Protein AF-A0A6I2SNN9-F1 (afdb_monomer)

Mean predicted aligned error: 12.68 Å

Structure (mmCIF, N/CA/C/O backbone):
data_AF-A0A6I2SNN9-F1
#
_entry.id   AF-A0A6I2SNN9-F1
#
loop_
_atom_site.group_PDB
_atom_site.id
_atom_site.type_symbol
_atom_site.label_atom_id
_atom_site.label_alt_id
_atom_site.label_comp_id
_atom_site.label_asym_id
_atom_site.label_entity_id
_atom_site.label_seq_id
_atom_site.pdbx_PDB_ins_code
_atom_site.Cartn_x
_atom_site.Cartn_y
_atom_site.Cartn_z
_atom_site.occupancy
_atom_site.B_iso_or_equiv
_atom_site.auth_seq_id
_atom_site.auth_comp_id
_atom_site.auth_asym_id
_atom_site.auth_atom_id
_atom_site.pdbx_PDB_model_num
ATOM 1 N N . MET A 1 1 ? 4.210 64.350 8.439 1.00 34.69 1 MET A N 1
ATOM 2 C CA . MET A 1 1 ? 5.584 64.178 8.971 1.00 34.69 1 MET A CA 1
ATOM 3 C C . MET A 1 1 ? 5.629 62.769 9.545 1.00 34.69 1 MET A C 1
ATOM 5 O O . MET A 1 1 ? 4.752 62.469 10.327 1.00 34.69 1 MET A O 1
ATOM 9 N N . SER A 1 2 ? 6.461 61.808 9.173 1.00 32.34 2 SER A N 1
ATOM 10 C CA . SER A 1 2 ? 7.704 61.742 8.415 1.00 32.34 2 SER A CA 1
ATOM 11 C C . SER A 1 2 ? 7.777 60.301 7.873 1.00 32.34 2 SER A C 1
ATOM 13 O O . SER A 1 2 ? 7.550 59.357 8.626 1.00 32.34 2 SER A O 1
ATOM 15 N N . ARG A 1 3 ? 8.014 60.140 6.565 1.00 34.75 3 ARG A N 1
ATOM 16 C CA . ARG A 1 3 ? 8.351 58.860 5.923 1.00 34.75 3 ARG A CA 1
ATOM 17 C C . ARG A 1 3 ? 9.856 58.653 6.084 1.00 34.75 3 ARG A C 1
ATOM 19 O O . ARG A 1 3 ? 10.611 59.549 5.721 1.00 34.75 3 ARG A O 1
ATOM 26 N N . GLY A 1 4 ? 10.292 57.478 6.529 1.00 31.56 4 GLY A N 1
ATOM 27 C CA . GLY A 1 4 ? 11.712 57.137 6.532 1.00 31.56 4 GLY A CA 1
ATOM 28 C C . GLY A 1 4 ? 11.974 55.665 6.828 1.00 31.56 4 GLY A C 1
ATOM 29 O O . GLY A 1 4 ? 11.706 55.209 7.930 1.00 31.56 4 GLY A O 1
ATOM 30 N N . GLY A 1 5 ? 12.545 54.966 5.843 1.00 32.97 5 GLY A N 1
ATOM 31 C CA . GLY A 1 5 ? 13.439 53.832 6.082 1.00 32.97 5 GLY A CA 1
ATOM 32 C C . GLY A 1 5 ? 12.833 52.431 6.026 1.00 32.97 5 GLY A C 1
ATOM 33 O O . GLY A 1 5 ? 12.618 51.824 7.062 1.00 32.97 5 GLY A O 1
ATOM 34 N N . SER A 1 6 ? 12.656 51.889 4.816 1.00 31.89 6 SER A N 1
ATOM 35 C CA . SER A 1 6 ? 13.122 50.532 4.460 1.00 31.89 6 SER A CA 1
ATOM 36 C C . SER A 1 6 ? 12.847 50.268 2.970 1.00 31.89 6 SER A C 1
ATOM 38 O O . SER A 1 6 ? 11.906 49.583 2.584 1.00 31.89 6 SER A O 1
ATOM 40 N N . MET A 1 7 ? 13.653 50.890 2.105 1.00 31.55 7 MET A N 1
ATOM 41 C CA . MET A 1 7 ? 13.837 50.476 0.709 1.00 31.55 7 MET A CA 1
ATOM 42 C C . MET A 1 7 ? 15.258 49.922 0.598 1.00 31.55 7 MET A C 1
ATOM 44 O O . MET A 1 7 ? 16.151 50.565 0.061 1.00 31.55 7 MET A O 1
ATOM 48 N N . LEU A 1 8 ? 15.493 48.756 1.192 1.00 36.66 8 LEU A N 1
ATOM 49 C CA . LEU A 1 8 ? 16.707 47.975 0.974 1.00 36.66 8 LEU A CA 1
ATOM 50 C C . LEU A 1 8 ? 16.361 46.510 1.267 1.00 36.66 8 LEU A C 1
ATOM 52 O O . LEU A 1 8 ? 16.383 46.098 2.419 1.00 36.66 8 LEU A O 1
ATOM 56 N N . ASN A 1 9 ? 15.889 45.803 0.232 1.00 32.12 9 ASN A N 1
ATOM 57 C CA . ASN A 1 9 ? 15.894 44.331 0.057 1.00 32.12 9 ASN A CA 1
ATOM 58 C C . ASN A 1 9 ? 14.874 43.820 -0.978 1.00 32.12 9 ASN A C 1
ATOM 60 O O . ASN A 1 9 ? 14.655 42.619 -1.091 1.00 32.12 9 ASN A O 1
ATOM 64 N N . MET A 1 10 ? 14.295 44.697 -1.800 1.00 30.11 10 MET A N 1
ATOM 65 C CA . MET A 1 10 ? 13.407 44.290 -2.895 1.00 30.11 10 MET A CA 1
ATOM 66 C C . MET A 1 10 ? 13.874 44.867 -4.238 1.00 30.11 10 MET A C 1
ATOM 68 O O . MET A 1 10 ? 13.108 45.467 -4.982 1.00 30.11 10 MET A O 1
ATOM 72 N N . LEU A 1 11 ? 15.175 44.742 -4.516 1.00 31.17 11 LEU A N 1
ATOM 73 C CA . LEU A 1 11 ? 15.797 45.203 -5.766 1.00 31.17 11 LEU A CA 1
ATOM 74 C C . LEU A 1 11 ? 16.974 44.310 -6.183 1.00 31.17 11 LEU A C 1
ATOM 76 O O . LEU A 1 11 ? 17.992 44.771 -6.684 1.00 31.17 11 LEU A O 1
ATOM 80 N N . MET A 1 12 ? 16.829 43.004 -5.961 1.00 31.67 12 MET A N 1
ATOM 81 C CA . MET A 1 12 ? 17.813 42.012 -6.386 1.00 31.67 12 MET A CA 1
ATOM 82 C C . MET A 1 12 ? 17.124 40.735 -6.871 1.00 31.67 12 MET A C 1
ATOM 84 O O . MET A 1 12 ? 17.468 39.650 -6.436 1.00 31.67 12 MET A O 1
ATOM 88 N N . LEU A 1 13 ? 16.108 40.860 -7.736 1.00 32.47 13 LEU A N 1
ATOM 89 C CA . LEU A 1 13 ? 15.617 39.734 -8.545 1.00 32.47 13 LEU A CA 1
ATOM 90 C C . LEU A 1 13 ? 14.774 40.198 -9.753 1.00 32.47 13 LEU A C 1
ATOM 92 O O . LEU A 1 13 ? 13.704 39.667 -10.023 1.00 32.47 13 LEU A O 1
ATOM 96 N N . SER A 1 14 ? 15.211 41.235 -10.472 1.00 31.36 14 SER A N 1
ATOM 97 C CA . SER A 1 14 ? 14.492 41.694 -11.679 1.00 31.36 14 SER A CA 1
ATOM 98 C C . SER A 1 14 ? 15.342 42.496 -12.673 1.00 31.36 14 SER A C 1
ATOM 100 O O . SER A 1 14 ? 14.803 43.211 -13.512 1.00 31.36 14 SER A O 1
ATOM 102 N N . LEU A 1 15 ? 16.669 42.332 -12.657 1.00 31.14 15 LEU A N 1
ATOM 103 C CA . LEU A 1 15 ? 17.548 42.913 -13.677 1.00 31.14 15 LEU A CA 1
ATOM 104 C C . LEU A 1 15 ? 18.553 41.878 -14.205 1.00 31.14 15 LEU A C 1
ATOM 106 O O . LEU A 1 15 ? 19.739 41.925 -13.911 1.00 31.14 15 LEU A O 1
ATOM 110 N N . LEU A 1 16 ? 18.044 40.907 -14.965 1.00 31.39 16 LEU A N 1
ATOM 111 C CA . LEU A 1 16 ? 18.836 40.031 -15.846 1.00 31.39 16 LEU A CA 1
ATOM 112 C C . LEU A 1 16 ? 17.995 39.579 -17.056 1.00 31.39 16 LEU A C 1
ATOM 114 O O . LEU A 1 16 ? 18.066 38.451 -17.528 1.00 31.39 16 LEU A O 1
ATOM 118 N N . LEU A 1 17 ? 17.164 40.498 -17.550 1.00 36.72 17 LEU A N 1
ATOM 119 C CA . LEU A 1 17 ? 16.323 40.351 -18.735 1.00 36.72 17 LEU A CA 1
ATOM 120 C C . LEU A 1 17 ? 16.433 41.646 -19.539 1.00 36.72 17 LEU A C 1
ATOM 122 O O . LEU A 1 17 ? 15.530 42.465 -19.499 1.00 36.72 17 LEU A O 1
ATOM 126 N N . LEU A 1 18 ? 17.593 41.872 -20.163 1.00 37.41 18 LEU A N 1
ATOM 127 C CA . LEU A 1 18 ? 17.826 42.779 -21.300 1.00 37.41 18 LEU A CA 1
ATOM 128 C C . LEU A 1 18 ? 19.339 42.911 -21.491 1.00 37.41 18 LEU A C 1
ATOM 130 O O . LEU A 1 18 ? 19.955 43.767 -20.873 1.00 37.41 18 LEU A O 1
ATOM 134 N N . LEU A 1 19 ? 19.924 42.017 -22.295 1.00 35.19 19 LEU A N 1
ATOM 135 C CA . LEU A 1 19 ? 21.104 42.246 -23.149 1.00 35.19 19 LEU A CA 1
ATOM 136 C C . LEU A 1 19 ? 21.488 40.922 -23.832 1.00 35.19 19 LEU A C 1
ATOM 138 O O . LEU A 1 19 ? 22.404 40.229 -23.408 1.00 35.19 19 LEU A O 1
ATOM 142 N N . ALA A 1 20 ? 20.749 40.565 -24.884 1.00 32.88 20 ALA A N 1
ATOM 143 C CA . ALA A 1 20 ? 21.225 39.702 -25.972 1.00 32.88 20 ALA A CA 1
ATOM 144 C C . ALA A 1 20 ? 20.231 39.756 -27.146 1.00 32.88 20 ALA A C 1
ATOM 146 O O . ALA A 1 20 ? 19.636 38.756 -27.529 1.00 32.88 20 ALA A O 1
ATOM 147 N N . ALA A 1 21 ? 20.027 40.947 -27.707 1.00 38.31 21 ALA A N 1
ATOM 148 C CA . ALA A 1 21 ? 19.463 41.095 -29.045 1.00 38.31 21 ALA A CA 1
ATOM 149 C C . ALA A 1 21 ? 20.595 41.523 -29.990 1.00 38.31 21 ALA A C 1
ATOM 151 O O . ALA A 1 21 ? 20.649 42.659 -30.445 1.00 38.31 21 ALA A O 1
ATOM 152 N N . CYS A 1 22 ? 21.530 40.605 -30.240 1.00 29.09 22 CYS A N 1
ATOM 153 C CA . CYS A 1 22 ? 22.290 40.615 -31.485 1.00 29.09 22 CYS A CA 1
ATOM 154 C C . CYS A 1 22 ? 21.546 39.691 -32.454 1.00 29.09 22 CYS A C 1
ATOM 156 O O . CYS A 1 22 ? 21.192 38.580 -32.045 1.00 29.09 22 CYS A O 1
ATOM 158 N N . PRO A 1 23 ? 21.310 40.085 -33.717 1.00 37.12 23 PRO A N 1
ATOM 159 C CA . PRO A 1 23 ? 20.886 39.132 -34.722 1.00 37.12 23 PRO A CA 1
ATOM 160 C C . PRO A 1 23 ? 22.089 38.221 -34.960 1.00 37.12 23 PRO A C 1
ATOM 162 O O . PRO A 1 23 ? 23.022 38.581 -35.675 1.00 37.12 23 PRO A O 1
ATOM 165 N N . ALA A 1 24 ? 22.119 37.075 -34.280 1.00 35.41 24 ALA A N 1
ATOM 166 C CA . ALA A 1 24 ? 23.067 36.027 -34.599 1.00 35.41 24 ALA A CA 1
ATOM 167 C C . ALA A 1 24 ? 22.713 35.549 -36.007 1.00 35.41 24 ALA A C 1
ATOM 169 O O . ALA A 1 24 ? 21.724 34.850 -36.231 1.00 35.41 24 ALA A O 1
ATOM 170 N N . SER A 1 25 ? 23.507 36.042 -36.947 1.00 33.56 25 SER A N 1
ATOM 171 C CA . SER A 1 25 ? 23.745 35.478 -38.259 1.00 33.56 25 SER A CA 1
ATOM 172 C C . SER A 1 25 ? 23.598 33.958 -38.237 1.00 33.56 25 SER A C 1
ATOM 174 O O . SER A 1 25 ? 24.176 33.272 -37.389 1.00 33.56 25 SER A O 1
ATOM 176 N N . ALA A 1 26 ? 22.836 33.443 -39.201 1.00 40.97 26 ALA A N 1
ATOM 177 C CA . ALA A 1 26 ? 23.021 32.085 -39.682 1.00 40.97 26 ALA A CA 1
ATOM 178 C C . ALA A 1 26 ? 24.527 31.830 -39.908 1.00 40.97 26 ALA A C 1
ATOM 180 O O . ALA A 1 26 ? 25.242 32.749 -40.299 1.00 40.97 26 ALA A O 1
ATOM 181 N N . ASP A 1 27 ? 24.963 30.597 -39.652 1.00 40.00 27 ASP A N 1
ATOM 182 C CA . ASP A 1 27 ? 26.341 30.085 -39.756 1.00 40.00 27 ASP A CA 1
ATOM 183 C C . ASP A 1 27 ? 27.184 30.117 -38.472 1.00 40.00 27 ASP A C 1
ATOM 185 O O . ASP A 1 27 ? 28.102 30.911 -38.305 1.00 40.00 27 ASP A O 1
ATOM 189 N N . ALA A 1 28 ? 26.921 29.141 -37.594 1.00 33.91 28 ALA A N 1
ATOM 190 C CA . ALA A 1 28 ? 27.943 28.495 -36.762 1.00 33.91 28 ALA A CA 1
ATOM 191 C C . ALA A 1 28 ? 27.408 27.168 -36.184 1.00 33.91 28 ALA A C 1
ATOM 193 O O . ALA A 1 28 ? 27.219 27.021 -34.976 1.00 33.91 28 ALA A O 1
ATOM 194 N N . GLN A 1 29 ? 27.148 26.166 -37.036 1.00 45.00 29 GLN A N 1
ATOM 195 C CA . GLN A 1 29 ? 27.156 24.781 -36.553 1.00 45.00 29 GLN A CA 1
ATOM 196 C C . GLN A 1 29 ? 28.591 24.471 -36.131 1.00 45.00 29 GLN A C 1
ATOM 198 O O . GLN A 1 29 ? 29.488 24.369 -36.964 1.00 45.00 29 GLN A O 1
ATOM 203 N N . THR A 1 30 ? 28.817 24.375 -34.826 1.00 43.50 30 THR A N 1
ATOM 204 C CA . THR A 1 30 ? 30.100 23.995 -34.243 1.00 43.50 30 THR A CA 1
ATOM 205 C C . THR A 1 30 ? 30.515 22.657 -34.853 1.00 43.50 30 THR A C 1
ATOM 207 O O . THR A 1 30 ? 29.851 21.639 -34.651 1.00 43.50 30 THR A O 1
ATOM 210 N N . ILE A 1 31 ? 31.585 22.652 -35.650 1.00 57.81 31 ILE A N 1
ATOM 211 C CA . ILE A 1 31 ? 32.147 21.431 -36.225 1.00 57.81 31 ILE A CA 1
ATOM 212 C C . ILE A 1 31 ? 32.701 20.616 -35.052 1.00 57.81 31 ILE A C 1
ATOM 214 O O . ILE A 1 31 ? 33.802 20.872 -34.573 1.00 57.81 31 ILE A O 1
ATOM 218 N N . ILE A 1 32 ? 31.918 19.660 -34.544 1.00 65.69 32 ILE A N 1
ATOM 219 C CA . ILE A 1 32 ? 32.393 18.701 -33.541 1.00 65.69 32 ILE A CA 1
ATOM 220 C C . ILE A 1 32 ? 33.567 17.941 -34.172 1.00 65.69 32 ILE A C 1
ATOM 222 O O . ILE A 1 32 ? 33.421 17.365 -35.262 1.00 65.69 32 ILE A O 1
ATOM 226 N N . SER A 1 33 ? 34.724 17.954 -33.503 1.00 76.06 33 SER A N 1
ATOM 227 C CA . SER A 1 33 ? 35.908 17.220 -33.953 1.00 76.06 33 SER A CA 1
ATOM 228 C C . SER A 1 33 ? 35.605 15.723 -34.063 1.00 76.06 33 SER A C 1
ATOM 230 O O . SER A 1 33 ? 34.748 15.196 -33.351 1.00 76.06 33 SER A O 1
ATOM 232 N N . ASP A 1 34 ? 36.314 15.012 -34.945 1.00 75.69 34 ASP A N 1
ATOM 233 C CA . ASP A 1 34 ? 36.145 13.557 -35.062 1.00 75.69 34 ASP A CA 1
ATOM 234 C C . ASP A 1 34 ? 36.401 12.851 -33.725 1.00 75.69 34 ASP A C 1
ATOM 236 O O . ASP A 1 34 ? 35.650 11.953 -33.357 1.00 75.69 34 ASP A O 1
ATOM 240 N N . SER A 1 35 ? 37.387 13.310 -32.948 1.00 78.88 35 SER A N 1
ATOM 241 C CA . SER A 1 35 ? 37.687 12.762 -31.621 1.00 78.88 35 SER A CA 1
ATOM 242 C C . SER A 1 35 ? 36.528 12.919 -30.633 1.00 78.88 35 SER A C 1
ATOM 244 O O . SER A 1 35 ? 36.157 11.949 -29.977 1.00 78.88 35 SER A O 1
ATOM 246 N N . ALA A 1 36 ? 35.913 14.103 -30.559 1.00 79.62 36 ALA A N 1
ATOM 247 C CA . ALA A 1 36 ? 34.796 14.364 -29.655 1.00 79.62 36 ALA A CA 1
ATOM 248 C C . ALA A 1 36 ? 33.531 13.595 -30.071 1.00 79.62 36 ALA A C 1
ATOM 250 O O . ALA A 1 36 ? 32.793 13.102 -29.219 1.00 79.62 36 ALA A O 1
ATOM 251 N N . PHE A 1 37 ? 33.295 13.443 -31.379 1.00 85.06 37 PHE A N 1
ATOM 252 C CA . PHE A 1 37 ? 32.196 12.624 -31.892 1.00 85.06 37 PHE A CA 1
ATOM 253 C C . PHE A 1 37 ? 32.383 11.138 -31.546 1.00 85.06 37 PHE A C 1
ATOM 255 O O . PHE A 1 37 ? 31.448 10.505 -31.061 1.00 85.06 37 PHE A O 1
ATOM 262 N N . GLN A 1 38 ? 33.586 10.587 -31.746 1.00 85.12 38 GLN A N 1
ATOM 263 C CA . GLN A 1 38 ? 33.877 9.187 -31.415 1.00 85.12 38 GLN A CA 1
ATOM 264 C C . GLN A 1 38 ? 33.790 8.918 -29.907 1.00 85.12 38 GLN A C 1
ATOM 266 O O . GLN A 1 38 ? 33.241 7.895 -29.501 1.00 85.12 38 GLN A O 1
ATOM 271 N N . GLN A 1 39 ? 34.273 9.843 -29.071 1.00 84.94 39 GLN A N 1
ATOM 272 C CA . GLN A 1 39 ? 34.142 9.742 -27.613 1.00 84.94 39 GLN A CA 1
ATOM 273 C C . GLN A 1 39 ? 32.677 9.718 -27.172 1.00 84.94 39 GLN A C 1
ATOM 275 O O . GLN A 1 39 ? 32.311 8.872 -26.360 1.00 84.94 39 GLN A O 1
ATOM 280 N N . ARG A 1 40 ? 31.835 10.589 -27.746 1.00 85.19 40 ARG A N 1
ATOM 281 C CA . ARG A 1 40 ? 30.391 10.597 -27.477 1.00 85.19 40 ARG A CA 1
ATOM 282 C C . ARG A 1 40 ? 29.746 9.266 -27.854 1.00 85.19 40 ARG A C 1
ATOM 284 O O . ARG A 1 40 ? 29.183 8.616 -26.989 1.00 85.19 40 ARG A O 1
ATOM 291 N N . VAL A 1 41 ? 29.930 8.815 -29.098 1.00 89.31 41 VAL A N 1
ATOM 292 C CA . VAL A 1 41 ? 29.379 7.532 -29.573 1.00 89.31 41 VAL A CA 1
ATOM 293 C C . VAL A 1 41 ? 29.818 6.366 -28.685 1.00 89.31 41 VAL A C 1
ATOM 295 O O . VAL A 1 41 ? 29.009 5.499 -28.376 1.00 89.31 41 VAL A O 1
ATOM 298 N N . THR A 1 42 ? 31.079 6.341 -28.250 1.00 89.81 42 THR A N 1
ATOM 299 C CA . THR A 1 42 ? 31.582 5.302 -27.335 1.00 89.81 42 THR A CA 1
ATOM 300 C C . THR A 1 42 ? 30.852 5.348 -25.989 1.00 89.81 42 THR A C 1
ATOM 302 O O . THR A 1 42 ? 30.427 4.305 -25.498 1.00 89.81 42 THR A O 1
ATOM 305 N N . GLY A 1 43 ? 30.674 6.541 -25.412 1.00 82.12 43 GLY A N 1
ATOM 306 C CA . GLY A 1 43 ? 29.908 6.730 -24.177 1.00 82.12 43 GLY A CA 1
ATOM 307 C C . GLY A 1 43 ? 28.450 6.289 -24.324 1.00 82.12 43 GLY A C 1
ATOM 308 O O . GLY A 1 43 ? 27.968 5.486 -23.533 1.00 82.12 43 GLY A O 1
ATOM 309 N N . ASP A 1 44 ? 27.787 6.697 -25.405 1.00 89.44 44 ASP A N 1
ATOM 310 C CA . ASP A 1 44 ? 26.393 6.334 -25.675 1.00 89.44 44 ASP A CA 1
ATOM 311 C C . ASP A 1 44 ? 26.207 4.821 -25.888 1.00 89.44 44 ASP A C 1
ATOM 313 O O . ASP A 1 44 ? 25.180 4.261 -25.507 1.00 89.44 44 ASP A O 1
ATOM 317 N N . ILE A 1 45 ? 27.200 4.122 -26.454 1.00 93.81 45 ILE A N 1
ATOM 318 C CA . ILE A 1 45 ? 27.194 2.652 -26.572 1.00 93.81 45 ILE A CA 1
ATOM 319 C C . ILE A 1 45 ? 27.315 1.982 -25.195 1.00 93.81 45 ILE A C 1
ATOM 321 O O . ILE A 1 45 ? 26.653 0.968 -24.939 1.00 93.81 45 ILE A O 1
ATOM 325 N N . GLN A 1 46 ? 28.143 2.529 -24.302 1.00 88.81 46 GLN A N 1
ATOM 326 C CA . GLN A 1 46 ? 28.277 2.026 -22.932 1.00 88.81 46 GLN A CA 1
ATOM 327 C C . GLN A 1 46 ? 26.968 2.215 -22.158 1.00 88.81 46 GLN A C 1
ATOM 329 O O . GLN A 1 46 ? 26.445 1.247 -21.596 1.00 88.81 46 GLN A O 1
ATOM 334 N N . ASP A 1 47 ? 26.388 3.414 -22.218 1.00 79.62 47 ASP A N 1
ATOM 335 C CA . ASP A 1 47 ? 25.109 3.725 -21.580 1.00 79.62 47 ASP A CA 1
ATOM 336 C C . ASP A 1 47 ? 23.979 2.863 -22.151 1.00 79.62 47 ASP A C 1
ATOM 338 O O . ASP A 1 47 ? 23.228 2.239 -21.397 1.00 79.62 47 ASP A O 1
ATOM 342 N N . PHE A 1 48 ? 23.903 2.723 -23.479 1.00 95.81 48 PHE A N 1
ATOM 343 C CA . PHE A 1 48 ? 22.973 1.807 -24.142 1.00 95.81 48 PHE A CA 1
ATOM 344 C C . PHE A 1 48 ? 23.082 0.381 -23.587 1.00 95.81 48 PHE A C 1
ATOM 346 O O . PHE A 1 48 ? 22.064 -0.242 -23.280 1.00 95.81 48 PHE A O 1
ATOM 353 N N . THR A 1 49 ? 24.302 -0.137 -23.429 1.00 93.88 49 THR A N 1
ATOM 354 C CA . THR A 1 49 ? 24.539 -1.506 -22.949 1.00 93.88 49 THR A CA 1
ATOM 355 C C . THR A 1 49 ? 24.023 -1.692 -21.522 1.00 93.88 49 THR A C 1
ATOM 357 O O . THR A 1 49 ? 23.355 -2.691 -21.228 1.00 93.88 49 THR A O 1
ATOM 360 N N . ILE A 1 50 ? 24.269 -0.717 -20.643 1.00 86.44 50 ILE A N 1
ATOM 361 C CA . ILE A 1 50 ? 23.779 -0.720 -19.258 1.00 86.44 50 ILE A CA 1
ATOM 362 C C . ILE A 1 50 ? 22.245 -0.689 -19.238 1.00 86.44 50 ILE A C 1
ATOM 364 O O . ILE A 1 50 ? 21.611 -1.536 -18.603 1.00 86.44 50 ILE A O 1
ATOM 368 N N . LEU A 1 51 ? 21.639 0.245 -19.973 1.00 85.75 51 LEU A N 1
ATOM 369 C CA . LEU A 1 51 ? 20.188 0.444 -20.004 1.00 85.75 51 LEU A CA 1
ATOM 370 C C . LEU A 1 51 ? 19.460 -0.765 -20.612 1.00 85.75 51 LEU A C 1
ATOM 372 O O . LEU A 1 51 ? 18.459 -1.227 -20.060 1.00 85.75 51 LEU A O 1
ATOM 376 N N . ARG A 1 52 ? 19.988 -1.344 -21.699 1.00 97.94 52 ARG A N 1
ATOM 377 C CA . ARG A 1 52 ? 19.461 -2.581 -22.300 1.00 97.94 52 ARG A CA 1
ATOM 378 C C . ARG A 1 52 ? 19.531 -3.752 -21.322 1.00 97.94 52 ARG A C 1
ATOM 380 O O . ARG A 1 52 ? 18.566 -4.504 -21.204 1.00 97.94 52 ARG A O 1
ATOM 387 N N . THR A 1 53 ? 20.641 -3.894 -20.599 1.00 95.56 53 THR A N 1
ATOM 388 C CA . THR A 1 53 ? 20.810 -4.955 -19.592 1.00 95.56 53 THR A CA 1
ATOM 389 C C . THR A 1 53 ? 19.807 -4.804 -18.446 1.00 95.56 53 THR A C 1
ATOM 391 O O . THR A 1 53 ? 19.255 -5.795 -17.972 1.00 95.56 53 THR A O 1
ATOM 394 N N . ASN A 1 54 ? 19.511 -3.576 -18.017 1.00 85.19 54 ASN A N 1
ATOM 395 C CA . ASN A 1 54 ? 18.502 -3.325 -16.986 1.00 85.19 54 ASN A CA 1
ATOM 396 C C . ASN A 1 54 ? 17.088 -3.717 -17.445 1.00 85.19 54 ASN A C 1
ATOM 398 O O . ASN A 1 54 ? 16.357 -4.351 -16.683 1.00 85.19 54 ASN A O 1
ATOM 402 N N . LEU A 1 55 ? 16.722 -3.419 -18.698 1.00 97.62 55 LEU A N 1
ATOM 403 C CA . LEU A 1 55 ? 15.455 -3.876 -19.285 1.00 97.62 55 LEU A CA 1
ATOM 404 C C . LEU A 1 55 ? 15.372 -5.406 -19.366 1.00 97.62 55 LEU A C 1
ATOM 406 O O . LEU A 1 55 ? 14.340 -5.988 -19.027 1.00 97.62 55 LEU A O 1
ATOM 410 N N . GLN A 1 56 ? 16.467 -6.061 -19.756 1.00 98.06 56 GLN A N 1
ATOM 411 C CA . GLN A 1 56 ? 16.552 -7.518 -19.781 1.00 98.06 56 GLN A CA 1
ATOM 412 C C . GLN A 1 56 ? 16.322 -8.122 -18.390 1.00 98.06 56 GLN A C 1
ATOM 414 O O . GLN A 1 56 ? 15.469 -8.997 -18.236 1.00 98.06 56 GLN A O 1
ATOM 419 N N . ARG A 1 57 ? 17.013 -7.605 -17.367 1.00 96.12 57 ARG A N 1
ATOM 420 C CA . ARG A 1 57 ? 16.855 -8.049 -15.973 1.00 96.12 57 ARG A CA 1
ATOM 421 C C . ARG A 1 57 ? 15.427 -7.873 -15.463 1.00 96.12 57 ARG A C 1
ATOM 423 O O . ARG A 1 57 ? 14.939 -8.729 -14.733 1.00 96.12 57 ARG A O 1
ATOM 430 N N . ALA A 1 58 ? 14.739 -6.798 -15.851 1.00 96.19 58 ALA A N 1
ATOM 431 C CA . ALA A 1 58 ? 13.347 -6.581 -15.463 1.00 96.19 58 ALA A CA 1
ATOM 432 C C . ALA A 1 58 ? 12.409 -7.662 -16.027 1.00 96.19 58 ALA A C 1
ATOM 434 O O . ALA A 1 58 ? 11.537 -8.172 -15.322 1.00 96.19 58 ALA A O 1
ATOM 435 N N . VAL A 1 59 ? 12.617 -8.056 -17.284 1.00 97.94 59 VAL A N 1
ATOM 436 C CA . VAL A 1 59 ? 11.867 -9.150 -17.911 1.00 97.94 59 VAL A CA 1
ATOM 437 C C . VAL A 1 59 ? 12.240 -10.512 -17.314 1.00 97.94 59 VAL A C 1
ATOM 439 O O . VAL A 1 59 ? 11.364 -11.350 -17.100 1.00 97.94 59 VAL A O 1
ATOM 442 N N . GLU A 1 60 ? 13.518 -10.751 -17.017 1.00 97.75 60 GLU A N 1
ATOM 443 C CA . GLU A 1 60 ? 13.981 -11.973 -16.344 1.00 97.75 60 GLU A CA 1
ATOM 444 C C . GLU A 1 60 ? 13.392 -12.108 -14.938 1.00 97.75 60 GLU A C 1
ATOM 446 O O . GLU A 1 60 ? 12.896 -13.179 -14.588 1.00 97.75 60 GLU A O 1
ATOM 451 N N . PHE A 1 61 ? 13.344 -11.015 -14.173 1.00 97.19 61 PHE A N 1
ATOM 452 C CA . PHE A 1 61 ? 12.654 -10.966 -12.889 1.00 97.19 61 PHE A CA 1
ATOM 453 C C . PHE A 1 61 ? 11.185 -11.374 -13.042 1.00 97.19 61 PHE A C 1
ATOM 455 O O . PHE A 1 61 ? 10.740 -12.310 -12.378 1.00 97.19 61 PHE A O 1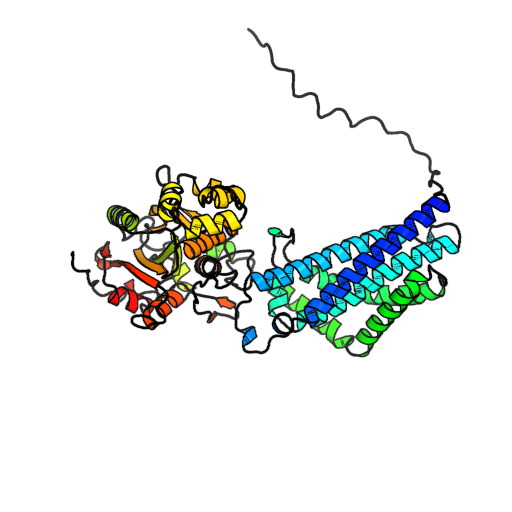
ATOM 462 N N . ALA A 1 62 ? 10.453 -10.756 -13.973 1.00 96.25 62 ALA A N 1
ATOM 463 C CA . ALA A 1 62 ? 9.048 -11.078 -14.208 1.00 96.25 62 ALA A CA 1
ATOM 464 C C . ALA A 1 62 ? 8.828 -12.553 -14.601 1.00 96.25 62 ALA A C 1
ATOM 466 O O . ALA A 1 62 ? 7.855 -13.175 -14.180 1.00 96.25 62 ALA A O 1
ATOM 467 N N . ARG A 1 63 ? 9.754 -13.155 -15.362 1.00 96.12 63 ARG A N 1
ATOM 468 C CA . ARG A 1 63 ? 9.726 -14.596 -15.682 1.00 96.12 63 ARG A CA 1
ATOM 469 C C . ARG A 1 63 ? 10.016 -15.482 -14.473 1.00 96.12 63 ARG A C 1
ATOM 471 O O . ARG A 1 63 ? 9.407 -16.539 -14.353 1.00 96.12 63 ARG A O 1
ATOM 478 N N . SER A 1 64 ? 10.939 -15.064 -13.610 1.00 95.81 64 SER A N 1
ATOM 479 C CA . SER A 1 64 ? 11.321 -15.798 -12.397 1.00 95.81 64 SER A CA 1
ATOM 480 C C . SER A 1 64 ? 10.269 -15.750 -11.288 1.00 95.81 64 SER A C 1
ATOM 482 O O . SER A 1 64 ? 10.349 -16.539 -10.351 1.00 95.81 64 SER A O 1
ATOM 484 N N . ARG A 1 65 ? 9.282 -14.852 -11.401 1.00 94.50 65 ARG A N 1
ATOM 485 C CA . ARG A 1 65 ? 8.210 -14.643 -10.423 1.00 94.50 65 ARG A CA 1
ATOM 486 C C . ARG A 1 65 ? 6.826 -14.959 -11.005 1.00 94.50 65 ARG A C 1
ATOM 488 O O . ARG A 1 65 ? 5.993 -14.058 -11.131 1.00 94.50 65 ARG A O 1
ATOM 495 N N . PRO A 1 66 ? 6.551 -16.216 -11.408 1.00 92.00 66 PRO A N 1
ATOM 496 C CA . PRO A 1 66 ? 5.232 -16.597 -11.908 1.00 92.00 66 PRO A CA 1
ATOM 497 C C . PRO A 1 66 ? 4.141 -16.441 -10.842 1.00 92.00 66 PRO A C 1
ATOM 499 O O . PRO A 1 66 ? 3.003 -16.180 -11.200 1.00 92.00 66 PRO A O 1
ATOM 502 N N . ASP A 1 67 ? 4.487 -16.521 -9.560 1.00 89.62 67 ASP A N 1
ATOM 503 C CA . ASP A 1 67 ? 3.626 -16.168 -8.429 1.00 89.62 67 ASP A CA 1
ATOM 504 C C . ASP A 1 67 ? 3.088 -14.728 -8.524 1.00 89.62 67 ASP A C 1
ATOM 506 O O . ASP A 1 67 ? 1.922 -14.491 -8.229 1.00 89.62 67 ASP A O 1
ATOM 510 N N . LEU A 1 68 ? 3.887 -13.782 -9.034 1.00 92.06 68 LEU A N 1
ATOM 511 C CA . LEU A 1 68 ? 3.482 -12.379 -9.189 1.00 92.06 68 LEU A CA 1
ATOM 512 C C . LEU A 1 68 ? 2.914 -12.057 -10.576 1.00 92.06 68 LEU A C 1
ATOM 514 O O . LEU A 1 68 ? 1.973 -11.275 -10.700 1.00 92.06 68 LEU A O 1
ATOM 518 N N . PHE A 1 69 ? 3.488 -12.630 -11.636 1.00 93.81 69 PHE A N 1
ATOM 519 C CA . PHE A 1 69 ? 3.162 -12.267 -13.023 1.00 93.81 69 PHE A CA 1
ATOM 520 C C . PHE A 1 69 ? 2.214 -13.250 -13.713 1.00 93.81 69 PHE A C 1
ATOM 522 O O . PHE A 1 69 ? 1.630 -12.914 -14.735 1.00 93.81 69 PHE A O 1
ATOM 529 N N . ASN A 1 70 ? 2.031 -14.460 -13.189 1.00 92.44 70 ASN A N 1
ATOM 530 C CA . ASN A 1 70 ? 1.099 -15.452 -13.727 1.00 92.44 70 ASN A CA 1
ATOM 531 C C . ASN A 1 70 ? 0.512 -16.359 -12.620 1.00 92.44 70 ASN A C 1
ATOM 533 O O . ASN A 1 70 ? 0.622 -17.587 -12.725 1.00 92.44 70 ASN A O 1
ATOM 537 N N . PRO A 1 71 ? -0.089 -15.784 -11.560 1.00 86.88 71 PRO A N 1
ATOM 538 C CA . PRO A 1 71 ? -0.634 -16.567 -10.461 1.00 86.88 71 PRO A CA 1
ATOM 539 C C . PRO A 1 71 ? -1.767 -17.482 -10.933 1.00 86.88 71 PRO A C 1
ATOM 541 O O . PRO A 1 71 ? -2.528 -17.162 -11.864 1.00 86.88 71 PRO A O 1
ATOM 544 N N . ASP A 1 72 ? -1.914 -18.616 -10.251 1.00 84.69 72 ASP A N 1
ATOM 545 C CA . ASP A 1 72 ? -3.088 -19.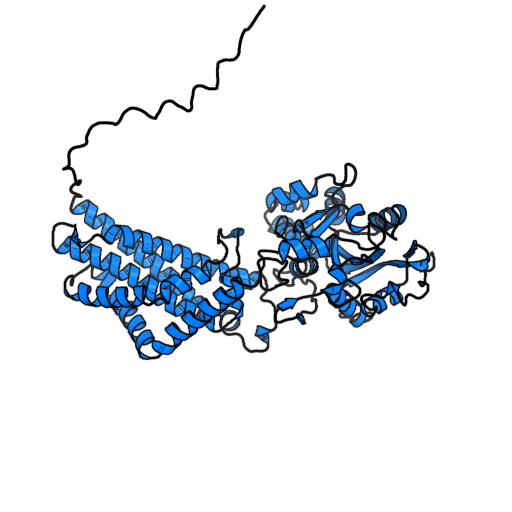471 -10.399 1.00 84.69 72 ASP A CA 1
ATOM 546 C C . ASP A 1 72 ? -4.367 -18.767 -9.896 1.00 84.69 72 ASP A C 1
ATOM 548 O O . ASP A 1 72 ? -4.347 -17.648 -9.379 1.00 84.69 72 ASP A O 1
ATOM 552 N N . LYS A 1 73 ? -5.528 -19.406 -10.073 1.00 75.69 73 LYS A N 1
ATOM 553 C CA . LYS A 1 73 ? -6.813 -18.806 -9.678 1.00 75.69 73 LYS A CA 1
ATOM 554 C C . LYS A 1 73 ? -6.971 -18.617 -8.165 1.00 75.69 73 LYS A C 1
ATOM 556 O O . LYS A 1 73 ? -7.793 -17.792 -7.779 1.00 75.69 73 LYS A O 1
ATOM 561 N N . ALA A 1 74 ? -6.271 -19.390 -7.335 1.00 72.00 74 ALA A N 1
ATOM 562 C CA . ALA A 1 74 ? -6.376 -19.290 -5.882 1.00 72.00 74 ALA A CA 1
ATOM 563 C C . ALA A 1 74 ? -5.575 -18.084 -5.380 1.00 72.00 74 ALA A C 1
ATOM 565 O O . ALA A 1 74 ? -6.144 -17.210 -4.734 1.00 72.00 74 ALA A O 1
ATOM 566 N N . HIS A 1 75 ? -4.317 -17.963 -5.807 1.00 71.88 75 HIS A N 1
ATOM 567 C CA . HIS A 1 75 ? -3.443 -16.834 -5.479 1.00 71.88 75 HIS A CA 1
ATOM 568 C C . HIS A 1 75 ? -3.984 -15.509 -6.032 1.00 71.88 75 HIS A C 1
ATOM 570 O O . HIS A 1 75 ? -3.876 -14.472 -5.386 1.00 71.88 75 HIS A O 1
ATOM 576 N N . ARG A 1 76 ? -4.685 -15.530 -7.176 1.00 68.44 76 ARG A N 1
ATOM 577 C CA . ARG A 1 76 ? -5.412 -14.352 -7.685 1.00 68.44 76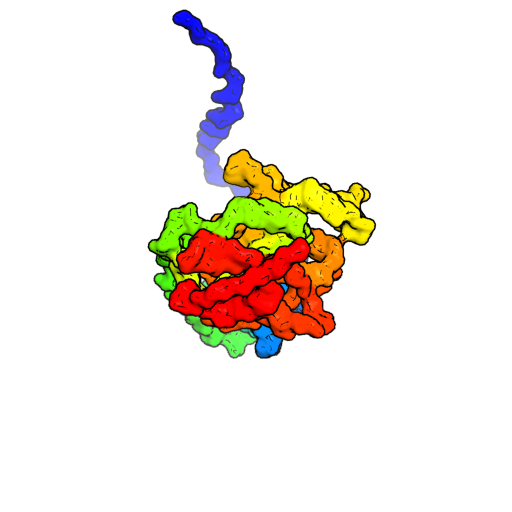 ARG A CA 1
ATOM 578 C C . ARG A 1 76 ? -6.513 -13.837 -6.768 1.00 68.44 76 ARG A C 1
ATOM 580 O O . ARG A 1 76 ? -7.002 -12.747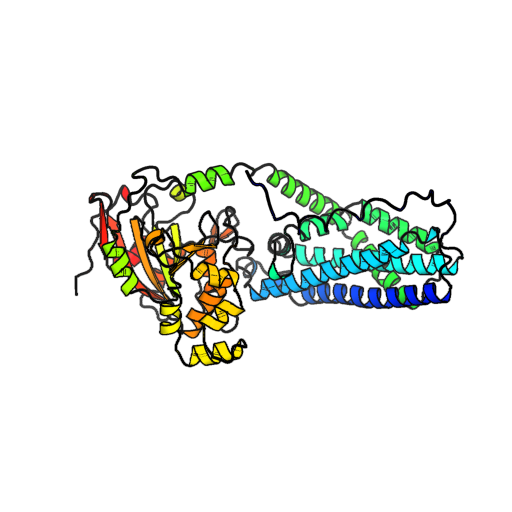 -7.033 1.00 68.44 76 ARG A O 1
ATOM 587 N N . LYS A 1 77 ? -6.959 -14.568 -5.745 1.00 66.06 77 LYS A N 1
ATOM 588 C CA . LYS A 1 77 ? -7.962 -14.062 -4.793 1.00 66.06 77 LYS A CA 1
ATOM 589 C C . LYS A 1 77 ? -7.337 -13.302 -3.628 1.00 66.06 77 LYS A C 1
ATOM 591 O O . LYS A 1 77 ? -8.021 -12.493 -3.010 1.00 66.06 77 LYS A O 1
ATOM 596 N N . GLU A 1 78 ? -6.053 -13.507 -3.370 1.00 76.50 78 GLU A N 1
ATOM 597 C CA . GLU A 1 78 ? -5.337 -12.864 -2.273 1.00 76.50 78 GLU A CA 1
ATOM 598 C C . GLU A 1 78 ? -4.863 -11.461 -2.680 1.00 76.50 78 GLU A C 1
ATOM 600 O O . GLU A 1 78 ? -4.714 -11.146 -3.867 1.00 76.50 78 GLU A O 1
ATOM 605 N N . LEU A 1 79 ? -4.702 -10.572 -1.699 1.00 82.06 79 LEU A N 1
ATOM 606 C CA . LEU A 1 79 ? -4.052 -9.280 -1.912 1.00 82.06 79 LEU A CA 1
ATOM 607 C C . LEU A 1 79 ? -2.541 -9.499 -1.895 1.00 82.06 79 LEU A C 1
ATOM 609 O O . LEU A 1 79 ? -2.034 -10.165 -0.996 1.00 82.06 79 LEU A O 1
ATOM 613 N N . LEU A 1 80 ? -1.832 -8.934 -2.876 1.00 86.25 80 LEU A N 1
ATOM 614 C CA . LEU A 1 80 ? -0.372 -8.991 -2.887 1.00 86.25 80 LEU A CA 1
ATOM 615 C C . LEU A 1 80 ? 0.173 -8.193 -1.694 1.00 86.25 80 LEU A C 1
ATOM 617 O O . LEU A 1 80 ? -0.130 -6.998 -1.607 1.00 86.25 80 LEU A O 1
ATOM 621 N N . PRO A 1 81 ? 0.991 -8.802 -0.818 1.00 86.25 81 PRO A N 1
ATOM 622 C CA . PRO A 1 81 ? 1.609 -8.095 0.290 1.00 86.25 81 PRO A CA 1
ATOM 623 C C . PRO A 1 81 ? 2.455 -6.926 -0.196 1.00 86.25 81 PRO A C 1
ATOM 625 O O . PRO A 1 81 ? 3.066 -6.970 -1.273 1.00 86.25 81 PRO A O 1
ATOM 628 N N . ARG A 1 82 ? 2.584 -5.890 0.635 1.00 83.12 82 ARG A N 1
ATOM 629 C CA . ARG A 1 82 ? 3.337 -4.682 0.263 1.00 83.12 82 ARG A CA 1
ATOM 630 C C . ARG A 1 82 ? 4.773 -4.974 -0.177 1.00 83.12 82 ARG A C 1
ATOM 632 O O . ARG A 1 82 ? 5.284 -4.327 -1.087 1.00 83.12 82 ARG A O 1
ATOM 639 N N . GLN A 1 83 ? 5.435 -5.949 0.445 1.00 83.81 83 GLN A N 1
ATOM 640 C CA . GLN A 1 83 ? 6.797 -6.344 0.073 1.00 83.81 83 GLN A CA 1
ATOM 641 C C . GLN A 1 83 ? 6.881 -6.832 -1.383 1.00 83.81 83 GLN A C 1
ATOM 643 O O . GLN A 1 83 ? 7.844 -6.527 -2.089 1.00 83.81 83 GLN A O 1
ATOM 648 N N . GLU A 1 84 ? 5.866 -7.556 -1.845 1.00 91.19 84 GLU A N 1
ATOM 649 C CA . GLU A 1 84 ? 5.789 -8.057 -3.215 1.00 91.19 84 GLU A CA 1
ATOM 650 C C . GLU A 1 84 ? 5.433 -6.942 -4.195 1.00 91.19 84 GLU A C 1
ATOM 652 O O . GLU A 1 84 ? 6.078 -6.823 -5.240 1.00 91.19 84 GLU A O 1
ATOM 657 N N . LYS A 1 85 ? 4.494 -6.059 -3.823 1.00 91.31 85 LYS A N 1
ATOM 658 C CA . LYS A 1 85 ? 4.199 -4.846 -4.601 1.00 91.31 85 LYS A CA 1
ATOM 659 C C . LYS A 1 85 ? 5.442 -3.970 -4.767 1.00 91.31 85 LYS A C 1
ATOM 661 O O . LYS A 1 85 ? 5.741 -3.537 -5.875 1.00 91.31 85 LYS A O 1
ATOM 666 N N . MET A 1 86 ? 6.231 -3.788 -3.706 1.00 86.69 86 MET A N 1
ATOM 667 C CA . MET A 1 86 ? 7.491 -3.046 -3.769 1.00 86.69 86 MET A CA 1
ATOM 668 C C . MET A 1 86 ? 8.491 -3.672 -4.736 1.00 86.69 86 MET A C 1
ATOM 670 O O . MET A 1 86 ? 9.126 -2.943 -5.493 1.00 86.69 86 MET A O 1
ATOM 674 N N . ALA A 1 87 ? 8.609 -5.002 -4.768 1.00 89.94 87 ALA A N 1
ATOM 675 C CA . ALA A 1 87 ? 9.463 -5.669 -5.747 1.00 89.94 87 ALA A CA 1
ATOM 676 C C . ALA A 1 87 ? 8.999 -5.367 -7.185 1.00 89.94 87 ALA A C 1
ATOM 678 O O . ALA A 1 87 ? 9.815 -4.989 -8.026 1.00 89.94 87 ALA A O 1
ATOM 679 N N . ILE A 1 88 ? 7.688 -5.439 -7.445 1.00 95.06 88 ILE A N 1
ATOM 680 C CA . ILE A 1 88 ? 7.087 -5.094 -8.743 1.00 95.06 88 ILE A CA 1
ATOM 681 C C . ILE A 1 88 ? 7.360 -3.626 -9.104 1.00 95.06 88 ILE A C 1
ATOM 683 O O . ILE A 1 88 ? 7.837 -3.347 -10.206 1.00 95.06 88 ILE A O 1
ATOM 687 N N . TRP A 1 89 ? 7.106 -2.682 -8.195 1.00 92.06 89 TRP A N 1
ATOM 688 C CA . TRP A 1 89 ? 7.299 -1.254 -8.457 1.00 92.06 89 TRP A CA 1
ATOM 689 C C . TRP A 1 89 ? 8.765 -0.866 -8.614 1.00 92.06 89 TRP A C 1
ATOM 691 O O . TRP A 1 89 ? 9.078 -0.026 -9.455 1.00 92.06 89 TRP A O 1
ATOM 701 N N . SER A 1 90 ? 9.684 -1.478 -7.866 1.00 85.44 90 SER A N 1
ATOM 702 C CA . SER A 1 90 ? 11.121 -1.264 -8.055 1.00 85.44 90 SER A CA 1
ATOM 703 C C . SER A 1 90 ? 11.580 -1.767 -9.423 1.00 85.44 90 SER A C 1
ATOM 705 O O . SER A 1 90 ? 12.301 -1.052 -10.123 1.00 85.44 90 SER A O 1
ATOM 707 N N . THR A 1 91 ? 11.110 -2.940 -9.860 1.00 93.44 91 THR A N 1
ATOM 708 C CA . THR A 1 91 ? 11.351 -3.419 -11.228 1.00 93.44 91 THR A CA 1
ATOM 709 C C . THR A 1 91 ? 10.763 -2.459 -12.262 1.00 93.44 91 THR A C 1
ATOM 711 O O . THR A 1 91 ? 11.436 -2.114 -13.233 1.00 93.44 91 THR A O 1
ATOM 714 N N . TRP A 1 92 ? 9.540 -1.975 -12.040 1.00 94.81 92 TRP A N 1
ATOM 715 C CA . TRP A 1 92 ? 8.866 -1.035 -12.932 1.00 94.81 92 TRP A CA 1
ATOM 716 C C . TRP A 1 92 ? 9.584 0.318 -13.034 1.00 94.81 92 TRP A C 1
ATOM 718 O O . TRP A 1 92 ? 9.795 0.824 -14.135 1.00 94.81 92 TRP A O 1
ATOM 728 N N . SER A 1 93 ? 10.054 0.867 -11.911 1.00 84.62 93 SER A N 1
ATOM 729 C CA . SER A 1 93 ? 10.902 2.065 -11.872 1.00 84.62 93 SER A CA 1
ATOM 730 C C . SER A 1 93 ? 12.178 1.868 -12.695 1.00 84.62 93 SER A C 1
ATOM 732 O O . SER A 1 93 ? 12.536 2.719 -13.509 1.00 84.62 93 SER A O 1
ATOM 734 N N . GLY A 1 94 ? 12.820 0.700 -12.567 1.00 79.31 94 GLY A N 1
ATOM 735 C CA . GLY A 1 94 ? 13.976 0.322 -13.381 1.00 79.31 94 GLY A CA 1
ATOM 736 C C . GLY A 1 94 ? 13.679 0.317 -14.884 1.00 79.31 94 GLY A C 1
ATOM 737 O O . GLY A 1 94 ? 14.489 0.821 -15.667 1.00 79.31 94 GLY A O 1
ATOM 738 N N . VAL A 1 95 ? 12.505 -0.179 -15.293 1.00 93.88 95 VAL A N 1
ATOM 739 C CA . VAL A 1 95 ? 12.044 -0.127 -16.691 1.00 93.88 95 VAL A CA 1
ATOM 740 C C . VAL A 1 95 ? 11.866 1.319 -17.154 1.00 93.88 95 VAL A C 1
ATOM 742 O O . VAL A 1 95 ? 12.434 1.699 -18.178 1.00 93.88 95 VAL A O 1
ATOM 745 N N . LEU A 1 96 ? 11.136 2.144 -16.396 1.00 86.19 96 LEU A N 1
ATOM 746 C CA . LEU A 1 96 ? 10.881 3.548 -16.738 1.00 86.19 96 LEU A CA 1
ATOM 747 C C . LEU A 1 96 ? 12.179 4.359 -16.875 1.00 86.19 96 LEU A C 1
ATOM 749 O O . LEU A 1 96 ? 12.356 5.065 -17.870 1.00 86.19 96 LEU A O 1
ATOM 753 N N . ASN A 1 97 ? 13.108 4.211 -15.927 1.00 73.81 97 ASN A N 1
ATOM 754 C CA . ASN A 1 97 ? 14.406 4.889 -15.951 1.00 73.81 97 ASN A CA 1
ATOM 755 C C . ASN A 1 97 ? 15.251 4.447 -17.150 1.00 73.81 97 ASN A C 1
ATOM 757 O O . ASN A 1 97 ? 15.851 5.280 -17.831 1.00 73.81 97 ASN A O 1
ATOM 761 N N . SER A 1 98 ? 15.253 3.144 -17.451 1.00 84.81 98 SER A N 1
ATOM 762 C CA . SER A 1 98 ? 16.012 2.607 -18.582 1.00 84.81 98 SER A CA 1
ATOM 763 C C . SER A 1 98 ? 15.482 3.132 -19.917 1.00 84.81 98 SER A C 1
ATOM 765 O O . SER A 1 98 ? 16.260 3.558 -20.768 1.00 84.81 98 SER A O 1
ATOM 767 N N . LEU A 1 99 ? 14.157 3.186 -20.085 1.00 86.56 99 LEU A N 1
ATOM 768 C CA . LEU A 1 99 ? 13.533 3.767 -21.275 1.00 86.56 99 LEU A CA 1
ATOM 769 C C . LEU A 1 99 ? 13.805 5.266 -21.414 1.00 86.56 99 LEU A C 1
ATOM 771 O O . LEU A 1 99 ? 14.072 5.730 -22.520 1.00 86.56 99 LEU A O 1
ATOM 775 N N . ALA A 1 100 ? 13.758 6.024 -20.316 1.00 77.50 100 ALA A N 1
ATOM 776 C CA . ALA A 1 100 ? 14.059 7.453 -20.340 1.00 77.50 100 ALA A CA 1
ATOM 777 C C . ALA A 1 100 ? 15.507 7.723 -20.792 1.00 77.50 100 ALA A C 1
ATOM 779 O O . ALA A 1 100 ? 15.734 8.629 -21.600 1.00 77.50 100 ALA A O 1
ATOM 780 N N . GLY A 1 101 ? 16.464 6.906 -20.332 1.00 71.12 101 GLY A N 1
ATOM 781 C CA . GLY A 1 101 ? 17.858 6.953 -20.782 1.00 71.12 101 GLY A CA 1
ATOM 782 C C . GLY A 1 101 ? 18.008 6.624 -22.270 1.00 71.12 101 GLY A C 1
ATOM 783 O O . GLY A 1 101 ? 18.616 7.392 -23.015 1.00 71.12 101 GLY A O 1
ATOM 784 N N . LEU A 1 102 ? 17.373 5.542 -22.738 1.00 86.31 102 LEU A N 1
ATOM 785 C CA . LEU A 1 102 ? 17.404 5.148 -24.153 1.00 86.31 102 LEU A CA 1
ATOM 786 C C . LEU A 1 102 ? 16.756 6.201 -25.063 1.00 86.31 102 LEU A C 1
ATOM 788 O O . LEU A 1 102 ? 17.243 6.448 -26.167 1.00 86.31 102 LEU A O 1
ATOM 792 N N . ASP A 1 103 ? 15.695 6.867 -24.602 1.00 80.25 103 ASP A N 1
ATOM 793 C CA . ASP A 1 103 ? 15.088 8.000 -25.305 1.00 80.25 103 ASP A CA 1
ATOM 794 C C . ASP A 1 103 ? 16.007 9.221 -25.359 1.00 80.25 103 ASP A C 1
ATOM 796 O O . ASP A 1 103 ? 15.971 9.964 -26.342 1.00 80.25 103 ASP A O 1
ATOM 800 N N . GLY A 1 104 ? 16.814 9.437 -24.315 1.00 72.62 104 GLY A N 1
ATOM 801 C CA . GLY A 1 104 ? 17.888 10.428 -24.293 1.00 72.62 104 GLY A CA 1
ATOM 802 C C . GLY A 1 104 ? 18.872 10.194 -25.429 1.00 72.62 104 GLY A C 1
ATOM 803 O O . GLY A 1 104 ? 18.936 11.012 -26.348 1.00 72.62 104 GLY A O 1
ATOM 804 N N . ILE A 1 105 ? 19.515 9.025 -25.426 1.00 84.56 105 ILE A N 1
ATOM 805 C CA . ILE A 1 105 ? 20.460 8.588 -26.467 1.00 84.56 105 ILE A CA 1
ATOM 806 C C . ILE A 1 105 ? 19.821 8.715 -27.857 1.00 84.56 105 ILE A C 1
ATOM 808 O O . ILE A 1 105 ? 20.375 9.305 -28.788 1.00 84.56 105 ILE A O 1
ATOM 812 N N . ARG A 1 106 ? 18.592 8.210 -28.012 1.00 87.56 106 ARG A N 1
ATOM 813 C CA . ARG A 1 106 ? 17.881 8.251 -29.290 1.00 87.56 106 ARG A CA 1
ATOM 814 C C . ARG A 1 106 ? 17.633 9.679 -29.770 1.00 87.56 106 ARG A C 1
ATOM 816 O O . ARG A 1 106 ? 17.773 9.922 -30.964 1.00 87.56 106 ARG A O 1
ATOM 823 N N . ARG A 1 107 ? 17.247 10.620 -28.897 1.00 81.94 107 ARG A N 1
ATOM 824 C CA . ARG A 1 107 ? 17.024 12.026 -29.288 1.00 81.94 107 ARG A CA 1
ATOM 825 C C . ARG A 1 107 ? 18.294 12.675 -29.817 1.00 81.94 107 ARG A C 1
ATOM 827 O O . ARG A 1 107 ? 18.204 13.394 -30.811 1.00 81.94 107 ARG A O 1
ATOM 834 N N . GLU A 1 108 ? 19.436 12.410 -29.191 1.00 79.62 108 GLU A N 1
ATOM 835 C CA . GLU A 1 108 ? 20.724 12.977 -29.603 1.00 79.62 108 GLU A CA 1
ATOM 836 C C . GLU A 1 108 ? 21.149 12.487 -30.989 1.00 79.62 108 GLU A C 1
ATOM 838 O O . GLU A 1 108 ? 21.602 13.272 -31.822 1.00 79.62 108 GLU A O 1
ATOM 843 N N . HIS A 1 109 ? 20.901 11.212 -31.282 1.00 85.69 109 HIS A N 1
ATOM 844 C CA . HIS A 1 109 ? 21.278 10.602 -32.554 1.00 85.69 109 HIS A CA 1
ATOM 845 C C . HIS A 1 109 ? 20.170 10.596 -33.622 1.00 85.69 109 HIS A C 1
ATOM 847 O O . HIS A 1 109 ? 20.413 10.174 -34.752 1.00 85.69 109 HIS A O 1
ATOM 853 N N . ARG A 1 110 ? 18.954 11.079 -33.320 1.00 74.12 110 ARG A N 1
ATOM 854 C CA . ARG A 1 110 ? 17.795 11.012 -34.238 1.00 74.12 110 ARG A CA 1
ATOM 855 C C . ARG A 1 110 ? 18.021 11.755 -35.554 1.00 74.12 110 ARG A C 1
ATOM 857 O O . ARG A 1 110 ? 17.499 11.332 -36.578 1.00 74.12 110 ARG A O 1
ATOM 864 N N . LYS A 1 111 ? 18.784 12.849 -35.526 1.00 77.19 111 LYS A N 1
ATOM 865 C CA . LYS A 1 111 ? 19.110 13.679 -36.698 1.00 77.19 111 LYS A CA 1
ATOM 866 C C . LYS A 1 111 ? 20.393 13.205 -37.390 1.00 77.19 111 LYS A C 1
ATOM 868 O O . LYS A 1 111 ? 21.253 14.007 -37.752 1.00 77.19 111 LYS A O 1
ATOM 873 N N . PHE A 1 112 ? 20.566 11.886 -37.500 1.00 76.69 112 PHE A N 1
ATOM 874 C CA . PHE A 1 112 ? 21.803 11.289 -38.004 1.00 76.69 112 PHE A CA 1
ATOM 875 C C . PHE A 1 112 ? 22.100 11.678 -39.460 1.00 76.69 112 PHE A C 1
ATOM 877 O O . PHE A 1 112 ? 23.254 11.709 -39.878 1.00 76.69 112 PHE A O 1
ATOM 884 N N . ASP A 1 113 ? 21.062 11.980 -40.233 1.00 70.44 113 ASP A N 1
ATOM 885 C CA . ASP A 1 113 ? 21.104 12.414 -41.624 1.00 70.44 113 ASP A CA 1
ATOM 886 C C . ASP A 1 113 ? 21.804 13.767 -41.813 1.00 70.44 113 ASP A C 1
ATOM 888 O O . ASP A 1 113 ? 22.396 13.993 -42.876 1.00 70.44 113 ASP A O 1
ATOM 892 N N . LEU A 1 114 ? 21.808 14.600 -40.765 1.00 74.25 114 LEU A N 1
ATOM 893 C CA . LEU A 1 114 ? 22.455 15.912 -40.731 1.00 74.25 114 LEU A CA 1
ATOM 894 C C . LEU A 1 114 ? 23.972 15.851 -40.473 1.00 74.25 114 LEU A C 1
ATOM 896 O O . LEU A 1 114 ? 24.656 16.849 -40.698 1.00 74.25 114 LEU A O 1
ATOM 900 N N . PHE A 1 115 ? 24.535 14.719 -40.027 1.00 72.12 115 PHE A N 1
ATOM 901 C CA . PHE A 1 115 ? 25.988 14.614 -39.821 1.00 72.12 115 PHE A CA 1
ATOM 902 C C . PHE A 1 115 ? 26.752 14.535 -41.146 1.00 72.12 115 PHE A C 1
ATOM 904 O O . PHE A 1 115 ? 26.379 13.796 -42.053 1.00 72.12 115 PHE A O 1
ATOM 911 N N . GLN A 1 116 ? 27.881 15.233 -41.254 1.00 75.62 116 GLN A N 1
ATOM 912 C CA . GLN A 1 116 ? 28.770 15.105 -42.411 1.00 75.62 116 GLN A CA 1
ATOM 913 C C . GLN A 1 116 ? 29.551 13.780 -42.357 1.00 75.62 116 GLN A C 1
ATOM 915 O O . GLN A 1 116 ? 30.049 13.383 -41.306 1.00 75.62 116 GLN A O 1
ATOM 920 N N . GLY A 1 117 ? 29.668 13.096 -43.498 1.00 80.25 117 GLY A N 1
ATOM 921 C CA . GLY A 1 117 ? 30.428 11.846 -43.630 1.00 80.25 117 GLY A CA 1
ATOM 922 C C . GLY A 1 117 ? 29.638 10.565 -43.317 1.00 80.25 117 GLY A C 1
ATOM 923 O O . GLY A 1 117 ? 28.956 10.441 -42.300 1.00 80.25 117 GLY A O 1
ATOM 924 N N . ARG A 1 118 ? 29.761 9.560 -44.198 1.00 83.69 118 ARG A N 1
ATOM 925 C CA . ARG A 1 118 ? 29.012 8.286 -44.120 1.00 83.69 118 ARG A CA 1
ATOM 926 C C . ARG A 1 118 ? 29.238 7.534 -42.802 1.00 83.69 118 ARG A C 1
ATOM 928 O O . ARG A 1 118 ? 28.294 6.943 -42.283 1.00 83.69 118 ARG A O 1
ATOM 935 N N . GLN A 1 119 ? 30.447 7.583 -42.246 1.00 84.44 119 GLN A N 1
ATOM 936 C CA . GLN A 1 119 ? 30.782 6.912 -40.986 1.00 84.44 119 GLN A CA 1
ATOM 937 C C . GLN A 1 119 ? 30.013 7.505 -39.796 1.00 84.44 119 GLN A C 1
ATOM 939 O O . GLN A 1 119 ? 29.407 6.759 -39.031 1.00 84.44 119 GLN A O 1
ATOM 944 N N . ARG A 1 120 ? 29.953 8.842 -39.680 1.00 86.69 120 ARG A N 1
ATOM 945 C CA . ARG A 1 120 ? 29.210 9.523 -38.607 1.00 86.69 120 ARG A CA 1
ATOM 946 C C . ARG A 1 120 ? 27.702 9.270 -38.706 1.00 86.69 120 ARG A C 1
ATOM 948 O O . ARG A 1 120 ? 27.063 8.995 -37.689 1.00 86.69 120 ARG A O 1
ATOM 955 N N . LYS A 1 121 ? 27.153 9.293 -39.931 1.00 88.56 121 LYS A N 1
ATOM 956 C CA . LYS A 1 121 ? 25.743 8.944 -40.189 1.00 88.56 121 LYS A CA 1
ATOM 957 C C . LYS A 1 121 ? 25.430 7.512 -39.751 1.00 88.56 121 LYS A C 1
ATOM 959 O O . LYS A 1 121 ? 24.450 7.297 -39.048 1.00 88.56 121 LYS A O 1
ATOM 964 N N . SER A 1 122 ? 26.279 6.554 -40.128 1.00 89.81 122 SER A N 1
ATOM 965 C CA . SER A 1 122 ? 26.069 5.130 -39.825 1.00 89.81 122 SER A CA 1
ATOM 966 C C . SER A 1 122 ? 26.209 4.834 -38.330 1.00 89.81 122 SER A C 1
ATOM 968 O O . SER A 1 122 ? 25.396 4.098 -37.780 1.00 89.81 122 SER A O 1
ATOM 970 N N . ALA A 1 123 ? 27.172 5.465 -37.649 1.00 90.75 123 ALA A N 1
ATOM 971 C CA . ALA A 1 123 ? 27.331 5.336 -36.202 1.00 90.75 123 ALA A CA 1
ATOM 972 C C . ALA A 1 123 ? 26.133 5.897 -35.430 1.00 90.75 123 ALA A C 1
ATOM 974 O O . ALA A 1 123 ? 25.547 5.190 -34.615 1.00 90.75 123 ALA A O 1
ATOM 975 N N . SER A 1 124 ? 25.709 7.124 -35.743 1.00 90.94 124 SER A N 1
ATOM 976 C CA . SER A 1 124 ? 24.546 7.724 -35.080 1.00 90.94 124 SER A CA 1
ATOM 977 C C . SER A 1 124 ? 23.258 6.957 -35.373 1.00 90.94 124 SER A C 1
ATOM 979 O O . SER A 1 124 ? 22.476 6.701 -34.462 1.00 90.94 124 SER A O 1
ATOM 981 N N . PHE A 1 125 ? 23.051 6.528 -36.622 1.00 92.94 125 PHE A N 1
ATOM 982 C CA . PHE A 1 125 ? 21.909 5.686 -36.964 1.00 92.94 125 PHE A CA 1
ATOM 983 C C . PHE A 1 125 ? 21.901 4.389 -36.145 1.00 92.94 125 PHE A C 1
ATOM 985 O O . PHE A 1 125 ? 20.873 4.051 -35.565 1.00 92.94 125 PHE A O 1
ATOM 992 N N . ALA A 1 126 ? 23.034 3.682 -36.067 1.00 93.62 126 ALA A N 1
ATOM 993 C CA . ALA A 1 126 ? 23.133 2.425 -35.331 1.00 93.62 126 ALA A CA 1
ATOM 994 C C . ALA A 1 126 ? 22.813 2.605 -33.840 1.00 93.62 126 ALA A C 1
ATOM 996 O O . ALA A 1 126 ? 22.025 1.828 -33.308 1.00 93.62 126 ALA A O 1
ATOM 997 N N . VAL A 1 127 ? 23.342 3.651 -33.197 1.00 94.19 127 VAL A N 1
ATOM 998 C CA . VAL A 1 127 ? 23.051 3.975 -31.789 1.00 94.19 127 VAL A CA 1
ATOM 999 C C . VAL A 1 127 ? 21.561 4.286 -31.591 1.00 94.19 127 VAL A C 1
ATOM 1001 O O . VAL A 1 127 ? 20.905 3.685 -30.740 1.00 94.19 127 VAL A O 1
ATOM 1004 N N . ALA A 1 128 ? 20.979 5.161 -32.421 1.00 92.56 128 ALA A N 1
ATOM 1005 C CA . ALA A 1 128 ? 19.556 5.502 -32.334 1.00 92.56 128 ALA A CA 1
ATOM 1006 C C . ALA A 1 128 ? 18.640 4.288 -32.572 1.00 92.56 128 ALA A C 1
ATOM 1008 O O . ALA A 1 128 ? 17.629 4.121 -31.883 1.00 92.56 128 ALA A O 1
ATOM 1009 N N . ASN A 1 129 ? 18.987 3.450 -33.552 1.00 94.88 129 ASN A N 1
ATOM 1010 C CA . ASN A 1 129 ? 18.235 2.255 -33.913 1.00 94.88 129 ASN A CA 1
ATOM 1011 C C . ASN A 1 129 ? 18.336 1.179 -32.825 1.00 94.88 129 ASN A C 1
ATOM 1013 O O . ASN A 1 129 ? 17.315 0.613 -32.443 1.00 94.88 129 ASN A O 1
ATOM 1017 N N . ALA A 1 130 ? 19.529 0.942 -32.274 1.00 96.50 130 ALA A N 1
ATOM 1018 C CA . ALA A 1 130 ? 19.728 0.020 -31.160 1.00 96.50 130 ALA A CA 1
ATOM 1019 C C . ALA A 1 130 ? 18.872 0.426 -29.949 1.00 96.50 130 ALA A C 1
ATOM 1021 O O . ALA A 1 130 ? 18.113 -0.395 -29.432 1.00 96.50 130 ALA A O 1
ATOM 1022 N N . SER A 1 131 ? 18.896 1.707 -29.564 1.00 95.19 131 SER A N 1
ATOM 1023 C CA . SER A 1 131 ? 18.088 2.229 -28.453 1.00 95.19 131 SER A CA 1
ATOM 1024 C C . SER A 1 131 ? 16.581 2.087 -28.683 1.00 95.19 131 SER A C 1
ATOM 1026 O O . SER A 1 131 ? 15.842 1.735 -27.758 1.00 95.19 131 SER A O 1
ATOM 1028 N N . PHE A 1 132 ? 16.110 2.312 -29.915 1.00 95.75 132 PHE A N 1
ATOM 1029 C CA . PHE A 1 132 ? 14.714 2.071 -30.288 1.00 95.75 132 PHE A CA 1
ATOM 1030 C C . PHE A 1 132 ? 14.338 0.586 -30.170 1.00 95.75 132 PHE A C 1
ATOM 1032 O O . PHE A 1 132 ? 13.326 0.260 -29.550 1.00 95.75 132 PHE A O 1
ATOM 1039 N N . LEU A 1 133 ? 15.153 -0.309 -30.737 1.00 97.06 133 LEU A N 1
ATOM 1040 C CA . LEU A 1 133 ? 14.886 -1.748 -30.763 1.00 97.06 133 LEU A CA 1
ATOM 1041 C C . LEU A 1 133 ? 14.869 -2.355 -29.360 1.00 97.06 133 LEU A C 1
ATOM 1043 O O . LEU A 1 133 ? 13.928 -3.077 -29.033 1.00 97.06 133 LEU A O 1
ATOM 1047 N N . ALA A 1 134 ? 15.842 -2.007 -28.515 1.00 98.12 134 ALA A N 1
ATOM 1048 C CA . ALA A 1 134 ? 15.874 -2.449 -27.125 1.00 98.12 134 ALA A CA 1
ATOM 1049 C C . ALA A 1 134 ? 14.623 -1.978 -26.366 1.00 98.12 134 ALA A C 1
ATOM 1051 O O . ALA A 1 134 ? 13.940 -2.785 -25.732 1.00 98.12 134 ALA A O 1
ATOM 1052 N N . SER A 1 135 ? 14.269 -0.693 -26.495 1.00 96.31 135 SER A N 1
ATOM 1053 C CA . SER A 1 135 ? 13.059 -0.138 -25.876 1.00 96.31 135 SER A CA 1
ATOM 1054 C C . SER A 1 135 ? 11.805 -0.888 -26.321 1.00 96.31 135 SER A C 1
ATOM 1056 O O . SER A 1 135 ? 10.980 -1.261 -25.491 1.00 96.31 135 SER A O 1
ATOM 1058 N N . TYR A 1 136 ? 11.661 -1.131 -27.627 1.00 96.38 136 TYR A N 1
ATOM 1059 C CA . TYR A 1 136 ? 10.460 -1.746 -28.176 1.00 96.38 136 TYR A CA 1
ATOM 1060 C C . TYR A 1 136 ? 10.339 -3.224 -27.798 1.00 96.38 136 TYR A C 1
ATOM 1062 O O . TYR A 1 136 ? 9.294 -3.644 -27.301 1.00 96.38 136 TYR A O 1
ATOM 1070 N N . ARG A 1 137 ? 11.413 -4.006 -27.962 1.00 96.69 137 ARG A N 1
ATOM 1071 C CA . ARG A 1 137 ? 11.435 -5.428 -27.601 1.00 96.69 137 ARG A CA 1
ATOM 1072 C C . ARG A 1 137 ? 11.062 -5.635 -26.141 1.00 96.69 137 ARG A C 1
ATOM 1074 O O . ARG A 1 137 ? 10.125 -6.375 -25.846 1.00 96.69 137 ARG A O 1
ATOM 1081 N N . TYR A 1 138 ? 11.806 -5.013 -25.229 1.00 98.38 138 TYR A N 1
ATOM 1082 C CA . TYR A 1 138 ? 11.618 -5.279 -23.807 1.00 98.38 138 TYR A CA 1
ATOM 1083 C C . TYR A 1 138 ? 10.303 -4.700 -23.289 1.00 98.38 138 TYR A C 1
ATOM 1085 O O . TYR A 1 138 ? 9.723 -5.274 -22.370 1.00 98.38 138 TYR A O 1
ATOM 1093 N N . ALA A 1 139 ? 9.767 -3.651 -23.926 1.00 96.00 139 ALA A N 1
ATOM 1094 C CA . ALA A 1 139 ? 8.407 -3.216 -23.649 1.00 96.00 139 ALA A CA 1
ATOM 1095 C C . ALA A 1 139 ? 7.371 -4.286 -24.013 1.00 96.00 139 ALA A C 1
ATOM 1097 O O . ALA A 1 139 ? 6.541 -4.631 -23.176 1.00 96.00 139 ALA A O 1
ATOM 1098 N N . LEU A 1 140 ? 7.441 -4.864 -25.218 1.00 94.62 140 LEU A N 1
ATOM 1099 C CA . LEU A 1 140 ? 6.532 -5.940 -25.631 1.00 94.62 140 LEU A CA 1
ATOM 1100 C C . LEU A 1 140 ? 6.646 -7.176 -24.727 1.00 94.62 140 LEU A C 1
ATOM 1102 O O . LEU A 1 140 ? 5.626 -7.747 -24.341 1.00 94.62 140 LEU A O 1
ATOM 1106 N N . GLU A 1 141 ? 7.868 -7.578 -24.362 1.00 96.81 141 GLU A N 1
ATOM 1107 C CA . GLU A 1 141 ? 8.098 -8.709 -23.453 1.00 96.81 141 GLU A CA 1
ATOM 1108 C C . GLU A 1 141 ? 7.507 -8.458 -22.064 1.00 96.81 141 GLU A C 1
ATOM 1110 O O . GLU A 1 141 ? 6.818 -9.328 -21.530 1.00 96.81 141 GLU A O 1
ATOM 1115 N N . PHE A 1 142 ? 7.747 -7.276 -21.492 1.00 96.50 142 PHE A N 1
ATOM 1116 C CA . PHE A 1 142 ? 7.237 -6.924 -20.171 1.00 96.50 142 PHE A CA 1
ATOM 1117 C C . PHE A 1 142 ? 5.706 -6.835 -20.162 1.00 96.50 142 PHE A C 1
ATOM 1119 O O . PHE A 1 142 ? 5.077 -7.425 -19.287 1.00 96.50 142 PHE A O 1
ATOM 1126 N N . ILE A 1 143 ? 5.095 -6.188 -21.165 1.00 93.62 143 ILE A N 1
ATOM 1127 C CA . ILE A 1 143 ? 3.630 -6.118 -21.314 1.00 93.62 143 ILE A CA 1
ATOM 1128 C C . ILE A 1 143 ? 3.036 -7.526 -21.391 1.00 93.62 143 ILE A C 1
ATOM 1130 O O . ILE A 1 143 ? 2.109 -7.843 -20.655 1.00 93.62 143 ILE A O 1
ATOM 1134 N N . ALA A 1 144 ? 3.596 -8.401 -22.231 1.00 92.50 144 ALA A N 1
ATOM 1135 C CA . ALA A 1 144 ? 3.084 -9.759 -22.401 1.00 92.50 144 ALA A CA 1
ATOM 1136 C C . ALA A 1 144 ? 3.206 -10.627 -21.135 1.00 92.50 144 ALA A C 1
ATOM 1138 O O . ALA A 1 144 ? 2.478 -11.614 -20.998 1.00 92.50 144 ALA A O 1
ATOM 1139 N N . LEU A 1 145 ? 4.146 -10.312 -20.241 1.00 94.50 145 LEU A N 1
ATOM 1140 C CA . LEU A 1 145 ? 4.260 -10.953 -18.931 1.00 94.50 145 LEU A CA 1
ATOM 1141 C C . LEU A 1 145 ? 3.267 -10.356 -17.936 1.00 94.50 145 LEU A C 1
ATOM 1143 O O . LEU A 1 145 ? 2.580 -11.119 -17.270 1.00 94.50 145 LEU A O 1
ATOM 1147 N N . ALA A 1 146 ? 3.159 -9.028 -17.874 1.00 93.56 146 ALA A N 1
ATOM 1148 C CA . ALA A 1 146 ? 2.241 -8.335 -16.977 1.00 93.56 146 ALA A CA 1
ATOM 1149 C C . ALA A 1 146 ? 0.767 -8.660 -17.281 1.00 93.56 146 ALA A C 1
ATOM 1151 O O . ALA A 1 146 ? 0.012 -8.955 -16.363 1.00 93.56 146 ALA A O 1
ATOM 1152 N N . ASP A 1 147 ? 0.377 -8.727 -18.558 1.00 90.25 147 ASP A N 1
ATOM 1153 C CA . ASP A 1 147 ? -1.003 -9.007 -18.994 1.00 90.25 147 ASP A CA 1
ATOM 1154 C C . ASP A 1 147 ? -1.512 -10.410 -18.592 1.00 90.25 147 ASP A C 1
ATOM 1156 O O . ASP A 1 147 ? -2.705 -10.698 -18.699 1.00 90.25 147 ASP A O 1
ATOM 1160 N N . LYS A 1 148 ? -0.633 -11.308 -18.127 1.00 90.44 148 LYS A N 1
ATOM 1161 C CA . LYS A 1 148 ? -1.035 -12.619 -17.588 1.00 90.44 148 LYS A CA 1
ATOM 1162 C C . LYS A 1 148 ? -1.639 -12.519 -16.186 1.00 90.44 148 LYS A C 1
ATOM 1164 O O . LYS A 1 148 ? -2.386 -13.420 -15.794 1.00 90.44 148 LYS A O 1
ATOM 1169 N N . ASN A 1 149 ? -1.356 -11.437 -15.459 1.00 90.50 149 ASN A N 1
ATOM 1170 C CA . ASN A 1 149 ? -1.977 -11.122 -14.183 1.00 90.50 149 ASN A CA 1
ATOM 1171 C C . ASN A 1 149 ? -2.807 -9.827 -14.306 1.00 90.50 149 ASN A C 1
ATOM 1173 O O . ASN A 1 149 ? -2.228 -8.742 -14.363 1.00 90.50 149 ASN A O 1
ATOM 1177 N N . PRO A 1 150 ? -4.152 -9.904 -14.309 1.00 84.81 150 PRO A N 1
ATOM 1178 C CA . PRO A 1 150 ? -4.999 -8.719 -14.456 1.00 84.81 150 PRO A CA 1
ATOM 1179 C C . PRO A 1 150 ? -4.812 -7.686 -13.332 1.00 84.81 150 PRO A C 1
ATOM 1181 O O . PRO A 1 150 ? -5.024 -6.500 -13.575 1.00 84.81 150 PRO A O 1
ATOM 1184 N N . ASP A 1 151 ? -4.356 -8.102 -12.145 1.00 87.56 151 ASP A N 1
ATOM 1185 C CA . ASP A 1 151 ? -4.115 -7.208 -11.006 1.00 87.56 151 ASP A CA 1
ATOM 1186 C C . ASP A 1 151 ? -2.945 -6.238 -11.278 1.00 87.56 151 ASP A C 1
ATOM 1188 O O . ASP A 1 151 ? -2.904 -5.132 -10.735 1.00 87.56 151 ASP A O 1
ATOM 1192 N N . LEU A 1 152 ? -2.007 -6.607 -12.164 1.00 92.25 152 LEU A N 1
ATOM 1193 C CA . LEU A 1 152 ? -0.843 -5.775 -12.486 1.00 92.25 152 LEU A CA 1
ATOM 1194 C C . LEU A 1 152 ? -1.197 -4.520 -13.287 1.00 92.25 152 LEU A C 1
ATOM 1196 O O . LEU A 1 152 ? -0.482 -3.528 -13.175 1.00 92.25 152 LEU A O 1
ATOM 1200 N N . ASP A 1 153 ? -2.301 -4.516 -14.041 1.00 88.25 153 ASP A N 1
ATOM 1201 C CA . ASP A 1 153 ? -2.790 -3.291 -14.686 1.00 88.25 153 ASP A CA 1
ATOM 1202 C C . ASP A 1 153 ? -3.156 -2.236 -13.623 1.00 88.25 153 ASP A C 1
ATOM 1204 O O . ASP A 1 153 ? -2.898 -1.053 -13.830 1.00 88.25 153 ASP A O 1
ATOM 1208 N N . THR A 1 154 ? -3.731 -2.644 -12.486 1.00 86.81 154 THR A N 1
ATOM 1209 C CA . THR A 1 154 ? -4.049 -1.743 -11.365 1.00 86.81 154 THR A CA 1
ATOM 1210 C C . THR A 1 154 ? -2.773 -1.341 -10.625 1.00 86.81 154 THR A C 1
ATOM 1212 O O . THR A 1 154 ? -2.473 -0.153 -10.504 1.00 86.81 154 THR A O 1
ATOM 1215 N N . ILE A 1 155 ? -1.967 -2.324 -10.214 1.00 91.44 155 ILE A N 1
ATOM 1216 C CA . ILE A 1 155 ? -0.764 -2.113 -9.393 1.00 91.44 155 ILE A CA 1
ATOM 1217 C C . ILE A 1 155 ? 0.281 -1.253 -10.114 1.00 91.44 155 ILE A C 1
ATOM 1219 O O . ILE A 1 155 ? 0.875 -0.371 -9.507 1.00 91.44 155 ILE A O 1
ATOM 1223 N N . LEU A 1 156 ? 0.523 -1.458 -11.411 1.00 92.75 156 LEU A N 1
ATOM 1224 C CA . LEU A 1 156 ? 1.524 -0.679 -12.155 1.00 92.75 156 LEU A CA 1
ATOM 1225 C C . LEU A 1 156 ? 1.037 0.732 -12.538 1.00 92.75 156 LEU A C 1
ATOM 1227 O O . LEU A 1 156 ? 1.833 1.560 -12.987 1.00 92.75 156 LEU A O 1
ATOM 1231 N N . ASN A 1 157 ? -0.261 1.015 -12.390 1.00 90.19 157 ASN A N 1
ATOM 1232 C CA . ASN A 1 157 ? -0.850 2.324 -12.662 1.00 90.19 157 ASN A CA 1
ATOM 1233 C C . ASN A 1 157 ? -1.106 3.162 -11.406 1.00 90.19 157 ASN A C 1
ATOM 1235 O O . ASN A 1 157 ? -1.472 4.334 -11.550 1.00 90.19 157 ASN A O 1
ATOM 1239 N N . GLU A 1 158 ? -0.912 2.625 -10.204 1.00 85.94 158 GLU A N 1
ATOM 1240 C CA . GLU A 1 158 ? -0.999 3.439 -8.997 1.00 85.94 158 GLU A CA 1
ATOM 1241 C C . GLU A 1 158 ? 0.158 4.445 -8.907 1.00 85.94 158 GLU A C 1
ATOM 1243 O O . GLU A 1 158 ? 1.229 4.260 -9.491 1.00 85.94 158 GLU A O 1
ATOM 1248 N N . ALA A 1 159 ? -0.056 5.534 -8.168 1.00 81.75 159 ALA A N 1
ATOM 1249 C CA . ALA A 1 159 ? 1.039 6.423 -7.809 1.00 81.75 159 ALA A CA 1
ATOM 1250 C C . ALA A 1 159 ? 1.862 5.808 -6.669 1.00 81.75 159 ALA A C 1
ATOM 1252 O O . ALA A 1 159 ? 1.300 5.421 -5.647 1.00 81.75 159 ALA A O 1
ATOM 1253 N N . VAL A 1 160 ? 3.190 5.820 -6.806 1.00 84.31 160 VAL A N 1
ATOM 1254 C CA . VAL A 1 160 ? 4.138 5.360 -5.778 1.00 84.31 160 VAL A CA 1
ATOM 1255 C C . VAL A 1 160 ? 5.084 6.517 -5.440 1.00 84.31 160 VAL A C 1
ATOM 1257 O O . VAL A 1 160 ? 6.162 6.626 -6.036 1.00 84.31 160 VAL A O 1
ATOM 1260 N N . PRO A 1 161 ? 4.697 7.425 -4.518 1.00 76.31 161 PRO A N 1
ATOM 1261 C CA . PRO A 1 161 ? 5.465 8.637 -4.210 1.00 76.31 161 PRO A CA 1
ATOM 1262 C C . PRO A 1 161 ? 6.905 8.350 -3.774 1.00 76.31 161 PRO A C 1
ATOM 1264 O O . PRO A 1 161 ? 7.827 9.074 -4.131 1.00 76.31 161 PRO A O 1
ATOM 1267 N N . GLU A 1 162 ? 7.096 7.244 -3.061 1.00 78.44 162 GLU A N 1
ATOM 1268 C CA . GLU A 1 162 ? 8.374 6.763 -2.524 1.00 78.44 162 GLU A CA 1
ATOM 1269 C C . GLU A 1 162 ? 9.415 6.483 -3.614 1.00 78.44 162 GLU A C 1
ATOM 1271 O O . GLU A 1 162 ? 10.615 6.586 -3.375 1.00 78.44 162 GLU A O 1
ATOM 1276 N N . LEU A 1 163 ? 8.944 6.118 -4.810 1.00 74.81 163 LEU A N 1
ATOM 1277 C CA . LEU A 1 163 ? 9.762 5.847 -5.991 1.00 74.81 163 LEU A CA 1
ATOM 1278 C C . LEU A 1 163 ? 9.626 6.949 -7.052 1.00 74.81 163 LEU A C 1
ATOM 1280 O O . LEU A 1 163 ? 10.137 6.797 -8.161 1.00 74.81 163 LEU A O 1
ATOM 1284 N N . GLY A 1 164 ? 8.904 8.032 -6.747 1.00 77.19 164 GLY A N 1
ATOM 1285 C CA . GLY A 1 164 ? 8.621 9.113 -7.688 1.00 77.19 164 GLY A CA 1
ATOM 1286 C C . GLY A 1 164 ? 7.786 8.686 -8.900 1.00 77.19 164 GLY A C 1
ATOM 1287 O O . GLY A 1 164 ? 7.864 9.338 -9.938 1.00 77.19 164 GLY A O 1
ATOM 1288 N N . ILE A 1 165 ? 7.009 7.598 -8.803 1.00 83.00 165 ILE A N 1
ATOM 1289 C CA . ILE A 1 165 ? 6.204 7.072 -9.916 1.00 83.00 165 ILE A CA 1
ATOM 1290 C C . ILE A 1 165 ? 4.822 7.741 -9.898 1.00 83.00 165 ILE A C 1
ATOM 1292 O O . ILE A 1 165 ? 4.062 7.536 -8.949 1.00 83.00 165 ILE A O 1
ATOM 1296 N N . PRO A 1 166 ? 4.442 8.512 -10.934 1.00 80.06 166 PRO A N 1
ATOM 1297 C CA . PRO A 1 166 ? 3.100 9.075 -11.027 1.00 80.06 166 PRO A CA 1
ATOM 1298 C C . PRO A 1 166 ? 2.062 8.008 -11.387 1.00 80.06 166 PRO A C 1
ATOM 1300 O O . PRO A 1 166 ? 2.379 7.010 -12.037 1.00 80.06 166 PRO A O 1
ATOM 1303 N N . ALA A 1 167 ? 0.790 8.281 -11.093 1.00 80.12 167 ALA A N 1
ATOM 1304 C CA . ALA A 1 167 ? -0.300 7.430 -11.553 1.00 80.12 167 ALA A CA 1
ATOM 1305 C C . ALA A 1 167 ? -0.326 7.296 -13.092 1.00 80.12 167 ALA A C 1
ATOM 1307 O O . ALA A 1 167 ? 0.119 8.173 -13.856 1.00 80.12 167 ALA A O 1
ATOM 1308 N N . ARG A 1 168 ? -0.910 6.190 -13.553 1.00 84.00 168 ARG A N 1
ATOM 1309 C CA . ARG A 1 168 ? -1.169 5.855 -14.960 1.00 84.00 168 ARG A CA 1
ATOM 1310 C C . ARG A 1 168 ? 0.082 5.692 -15.837 1.00 84.00 168 ARG A C 1
ATOM 1312 O O . ARG A 1 168 ? 0.030 5.931 -17.046 1.00 84.00 168 ARG A O 1
ATOM 1319 N N . THR A 1 169 ? 1.237 5.366 -15.250 1.00 85.50 169 THR A N 1
ATOM 1320 C CA . THR A 1 169 ? 2.485 5.173 -16.016 1.00 85.50 169 THR A CA 1
ATOM 1321 C C . THR A 1 169 ? 2.419 3.956 -16.933 1.00 85.50 169 THR A C 1
ATOM 1323 O O . THR A 1 169 ? 2.871 4.053 -18.076 1.00 85.50 169 THR A O 1
ATOM 1326 N N . PHE A 1 170 ? 1.823 2.849 -16.486 1.00 94.06 170 PHE A N 1
ATOM 1327 C CA . PHE A 1 170 ? 1.705 1.628 -17.283 1.00 94.06 170 PHE A CA 1
ATOM 1328 C C . PHE A 1 170 ? 0.721 1.768 -18.452 1.00 94.06 170 PHE A C 1
ATOM 1330 O O . PHE A 1 170 ? 1.031 1.344 -19.563 1.00 94.06 170 PHE A O 1
ATOM 1337 N N . ASP A 1 171 ? -0.390 2.482 -18.264 1.00 83.75 171 ASP A N 1
ATOM 1338 C CA . ASP A 1 171 ? -1.318 2.865 -19.336 1.00 83.75 171 ASP A CA 1
ATOM 1339 C C . ASP A 1 171 ? -0.596 3.648 -20.440 1.00 83.75 171 ASP A C 1
ATOM 1341 O O . ASP A 1 171 ? -0.687 3.307 -21.622 1.00 83.75 171 ASP A O 1
ATOM 1345 N N . ARG A 1 172 ? 0.156 4.696 -20.064 1.00 86.12 172 ARG A N 1
ATOM 1346 C CA . ARG A 1 172 ? 0.934 5.509 -21.019 1.00 86.12 172 ARG A CA 1
ATOM 1347 C C . ARG A 1 172 ? 1.986 4.672 -21.740 1.00 86.12 172 ARG A C 1
ATOM 1349 O O . ARG A 1 172 ? 2.218 4.863 -22.933 1.00 86.12 172 ARG A O 1
ATOM 1356 N N . PHE A 1 173 ? 2.606 3.736 -21.030 1.00 90.00 173 PHE A N 1
ATOM 1357 C CA . PHE A 1 173 ? 3.570 2.802 -21.595 1.00 90.00 173 PHE A CA 1
ATOM 1358 C C . PHE A 1 173 ? 2.925 1.836 -22.601 1.00 90.00 173 PHE A C 1
ATOM 1360 O O . PHE A 1 173 ? 3.403 1.747 -23.732 1.00 90.00 173 PHE A O 1
ATOM 1367 N N . LYS A 1 174 ? 1.798 1.194 -22.267 1.00 86.62 174 LYS A N 1
ATOM 1368 C CA . LYS A 1 174 ? 1.030 0.353 -23.204 1.00 86.62 174 LYS A CA 1
ATOM 1369 C C . LYS A 1 174 ? 0.585 1.159 -24.421 1.00 86.62 174 LYS A C 1
ATOM 1371 O O . LYS A 1 174 ? 0.807 0.726 -25.548 1.00 86.62 174 LYS A O 1
ATOM 1376 N N . PHE A 1 175 ? 0.054 2.365 -24.218 1.00 80.62 175 PHE A N 1
ATOM 1377 C CA . PHE A 1 175 ? -0.336 3.257 -25.312 1.00 80.62 175 PHE A CA 1
ATOM 1378 C C . PHE A 1 175 ? 0.835 3.561 -26.255 1.00 80.62 175 PHE A C 1
ATOM 1380 O O . PHE A 1 175 ? 0.680 3.508 -27.474 1.00 80.62 175 PHE A O 1
ATOM 1387 N N . ARG A 1 176 ? 2.025 3.826 -25.708 1.00 83.62 176 ARG A N 1
ATOM 1388 C CA . ARG A 1 176 ? 3.238 4.101 -26.486 1.00 83.62 176 ARG A CA 1
ATOM 1389 C C . ARG A 1 176 ? 3.729 2.898 -27.295 1.00 83.62 176 ARG A C 1
ATOM 1391 O O . ARG A 1 176 ? 4.176 3.096 -28.422 1.00 83.62 176 ARG A O 1
ATOM 1398 N N . PHE A 1 177 ? 3.694 1.691 -26.735 1.00 86.31 177 PHE A N 1
ATOM 1399 C CA . PHE A 1 177 ? 4.336 0.519 -27.345 1.00 86.31 177 PHE A CA 1
ATOM 1400 C C . PHE A 1 177 ? 3.377 -0.427 -28.085 1.00 86.31 177 PHE A C 1
ATOM 1402 O O . PHE A 1 177 ? 3.840 -1.281 -28.834 1.00 86.31 177 PHE A O 1
ATOM 1409 N N . LEU A 1 178 ? 2.058 -0.264 -27.943 1.00 82.00 178 LEU A N 1
ATOM 1410 C CA . LEU A 1 178 ? 1.051 -1.111 -28.604 1.00 82.00 178 LEU A CA 1
ATOM 1411 C C . LEU A 1 178 ? 0.277 -0.410 -29.735 1.00 82.00 178 LEU A C 1
ATOM 1413 O O . LEU A 1 178 ? -0.707 -0.954 -30.230 1.00 82.00 178 LEU A O 1
ATOM 1417 N N . ASN A 1 179 ? 0.684 0.792 -30.153 1.00 76.69 179 ASN A N 1
ATOM 1418 C CA . ASN A 1 179 ? 0.027 1.508 -31.253 1.00 76.69 179 ASN A CA 1
ATOM 1419 C C . ASN A 1 179 ? 0.617 1.151 -32.632 1.00 76.69 179 ASN A C 1
ATOM 1421 O O . ASN A 1 179 ? 1.719 0.627 -32.755 1.00 76.69 179 ASN A O 1
ATOM 1425 N N . VAL A 1 180 ? -0.109 1.474 -33.704 1.00 72.25 180 VAL A N 1
ATOM 1426 C CA . VAL A 1 180 ? 0.337 1.187 -35.080 1.00 72.25 180 VAL A CA 1
ATOM 1427 C C . VAL A 1 180 ? 1.542 2.044 -35.491 1.00 72.25 180 VAL A C 1
ATOM 1429 O O . VAL A 1 180 ? 2.377 1.590 -36.269 1.00 72.25 180 VAL A O 1
ATOM 1432 N N . ALA A 1 181 ? 1.680 3.262 -34.960 1.00 69.50 181 ALA A N 1
ATOM 1433 C CA . ALA A 1 181 ? 2.763 4.164 -35.347 1.00 69.50 181 ALA A CA 1
ATOM 1434 C C . ALA A 1 181 ? 4.145 3.622 -34.949 1.00 69.50 181 ALA A C 1
ATOM 1436 O O . ALA A 1 181 ? 5.070 3.704 -35.754 1.00 69.50 181 ALA A O 1
ATOM 1437 N N . ILE A 1 182 ? 4.287 3.010 -33.765 1.00 77.44 182 ILE A N 1
ATOM 1438 C CA . ILE A 1 182 ? 5.568 2.422 -33.343 1.00 77.44 182 ILE A CA 1
ATOM 1439 C C . ILE A 1 182 ? 5.935 1.176 -34.164 1.00 77.44 182 ILE A C 1
ATOM 1441 O O . ILE A 1 182 ? 7.104 0.974 -34.488 1.00 77.44 182 ILE A O 1
ATOM 1445 N N . ALA A 1 183 ? 4.943 0.383 -34.582 1.00 73.69 183 ALA A N 1
ATOM 1446 C CA . ALA A 1 183 ? 5.161 -0.749 -35.482 1.00 73.69 183 ALA A CA 1
ATOM 1447 C C . ALA A 1 183 ? 5.593 -0.286 -36.888 1.00 73.69 183 ALA A C 1
ATOM 1449 O O . ALA A 1 183 ? 6.521 -0.848 -37.473 1.00 73.69 183 ALA A O 1
ATOM 1450 N N . SER A 1 184 ? 4.969 0.776 -37.409 1.00 73.31 184 SER A N 1
ATOM 1451 C CA . SER A 1 184 ? 5.366 1.409 -38.673 1.00 73.31 184 SER A CA 1
ATOM 1452 C C . SER A 1 184 ? 6.772 2.007 -38.599 1.00 73.31 184 SER A C 1
ATOM 1454 O O . SER A 1 184 ? 7.561 1.843 -39.528 1.00 73.31 184 SER A O 1
ATOM 1456 N N . GLU A 1 185 ? 7.115 2.660 -37.484 1.00 79.62 185 GLU A N 1
ATOM 1457 C CA . GLU A 1 185 ? 8.459 3.186 -37.237 1.00 79.62 185 GLU A CA 1
ATOM 1458 C C . GLU A 1 185 ? 9.505 2.064 -37.205 1.00 79.62 185 GLU A C 1
ATOM 1460 O O . GLU A 1 185 ? 10.541 2.180 -37.859 1.00 79.62 185 GLU A O 1
ATOM 1465 N N . PHE A 1 186 ? 9.211 0.945 -36.534 1.00 84.38 186 PHE A N 1
ATOM 1466 C CA . PHE A 1 186 ? 10.070 -0.239 -36.553 1.00 84.38 186 PHE A CA 1
ATOM 1467 C C . PHE A 1 186 ? 10.337 -0.721 -37.982 1.00 84.38 186 PHE A C 1
ATOM 1469 O O . PHE A 1 186 ? 11.500 -0.857 -38.368 1.00 84.38 186 PHE A O 1
ATOM 1476 N N . ALA A 1 187 ? 9.285 -0.927 -38.780 1.00 76.19 187 ALA A N 1
ATOM 1477 C CA . ALA A 1 187 ? 9.414 -1.386 -40.161 1.00 76.19 187 ALA A CA 1
ATOM 1478 C C . ALA A 1 187 ? 10.234 -0.409 -41.023 1.00 76.19 187 ALA A C 1
ATOM 1480 O O . ALA A 1 187 ? 11.125 -0.837 -41.760 1.00 76.19 187 ALA A O 1
ATOM 1481 N N . ALA A 1 188 ? 9.988 0.899 -40.893 1.00 72.94 188 ALA A N 1
ATOM 1482 C CA . ALA A 1 188 ? 10.738 1.931 -41.605 1.00 72.94 188 ALA A CA 1
ATOM 1483 C C . ALA A 1 188 ? 12.230 1.913 -41.234 1.00 72.94 188 ALA A C 1
ATOM 1485 O O . ALA A 1 188 ? 13.086 1.927 -42.120 1.00 72.94 188 ALA A O 1
ATOM 1486 N N . LEU A 1 189 ? 12.557 1.807 -39.942 1.00 83.62 189 LEU A N 1
ATOM 1487 C CA . LEU A 1 189 ? 13.941 1.723 -39.474 1.00 83.62 189 LEU A CA 1
ATOM 1488 C C . LEU A 1 189 ? 14.657 0.468 -39.995 1.00 83.62 189 LEU A C 1
ATOM 1490 O O . LEU A 1 189 ? 15.835 0.557 -40.337 1.00 83.62 189 LEU A O 1
ATOM 1494 N N . GLN A 1 190 ? 13.961 -0.667 -40.155 1.00 84.62 190 GLN A N 1
ATOM 1495 C CA . GLN A 1 190 ? 14.555 -1.869 -40.764 1.00 84.62 190 GLN A CA 1
ATOM 1496 C C . GLN A 1 190 ? 14.909 -1.669 -42.245 1.00 84.62 190 GLN A C 1
ATOM 1498 O O . GLN A 1 190 ? 15.893 -2.227 -42.733 1.00 84.62 190 GLN A O 1
ATOM 1503 N N . VAL A 1 191 ? 14.125 -0.872 -42.977 1.00 76.00 191 VAL A N 1
ATOM 1504 C CA . VAL A 1 191 ? 14.436 -0.519 -44.370 1.00 76.00 191 VAL A CA 1
ATOM 1505 C C . VAL A 1 191 ? 15.628 0.435 -44.420 1.00 76.00 191 VAL A C 1
ATOM 1507 O O . VAL A 1 191 ? 16.571 0.192 -45.171 1.00 76.00 191 VAL A O 1
ATOM 1510 N N . ILE A 1 192 ? 15.621 1.476 -43.581 1.00 77.75 192 ILE A N 1
ATOM 1511 C CA . ILE A 1 192 ? 16.697 2.476 -43.498 1.00 77.75 192 ILE A CA 1
ATOM 1512 C C . ILE A 1 192 ? 18.030 1.826 -43.096 1.00 77.75 192 ILE A C 1
ATOM 1514 O O . ILE A 1 192 ? 19.076 2.197 -43.630 1.00 77.75 192 ILE A O 1
ATOM 1518 N N . ALA A 1 193 ? 18.003 0.813 -42.224 1.00 84.88 193 ALA A N 1
ATOM 1519 C CA . ALA A 1 193 ? 19.197 0.102 -41.772 1.00 84.88 193 ALA A CA 1
ATOM 1520 C C . ALA A 1 193 ? 20.021 -0.514 -42.912 1.00 84.88 193 ALA A C 1
ATOM 1522 O O . ALA A 1 193 ? 21.243 -0.594 -42.803 1.00 84.88 193 ALA A O 1
ATOM 1523 N N . LYS A 1 194 ? 19.390 -0.874 -44.038 1.00 82.56 194 LYS A N 1
ATOM 1524 C CA . LYS A 1 194 ? 20.096 -1.388 -45.225 1.00 82.56 194 LYS A CA 1
ATOM 1525 C C . LYS A 1 194 ? 21.005 -0.337 -45.868 1.00 82.56 194 LYS A C 1
ATOM 1527 O O . LYS A 1 194 ? 22.033 -0.683 -46.440 1.00 82.56 194 LYS A O 1
ATOM 1532 N N . THR A 1 195 ? 20.637 0.939 -45.765 1.00 80.25 195 THR A N 1
ATOM 1533 C CA . THR A 1 195 ? 21.374 2.070 -46.349 1.00 80.25 195 THR A CA 1
ATOM 1534 C C . THR A 1 195 ? 22.542 2.515 -45.469 1.00 80.25 195 THR A C 1
ATOM 1536 O O . THR A 1 195 ? 23.570 2.955 -45.981 1.00 80.25 195 THR A O 1
ATOM 1539 N N . TYR A 1 196 ? 22.398 2.384 -44.150 1.00 79.69 196 TYR A N 1
ATOM 1540 C CA . TYR A 1 196 ? 23.393 2.791 -43.150 1.00 79.69 196 TYR A CA 1
ATOM 1541 C C . TYR A 1 196 ? 24.099 1.587 -42.512 1.00 79.69 196 TYR A C 1
ATOM 1543 O O . TYR A 1 196 ? 24.438 1.604 -41.328 1.00 79.69 196 TYR A O 1
ATOM 1551 N N . ALA A 1 197 ? 24.313 0.534 -43.306 1.00 67.94 197 ALA A N 1
ATOM 1552 C CA . ALA A 1 197 ? 25.076 -0.640 -42.902 1.00 67.94 197 ALA A CA 1
ATOM 1553 C C . ALA A 1 197 ? 26.520 -0.259 -42.505 1.00 67.94 197 ALA A C 1
ATOM 1555 O O . ALA A 1 197 ? 27.064 0.734 -42.994 1.00 67.94 197 ALA A O 1
ATOM 1556 N N . ASN A 1 198 ? 27.156 -1.085 -41.667 1.00 70.56 198 ASN A N 1
ATOM 1557 C CA . ASN A 1 198 ? 28.508 -0.879 -41.109 1.00 70.56 198 ASN A CA 1
ATOM 1558 C C . ASN A 1 198 ? 28.597 0.165 -39.975 1.00 70.56 198 ASN A C 1
ATOM 1560 O O . ASN A 1 198 ? 29.548 0.946 -39.905 1.00 70.56 198 ASN A O 1
ATOM 1564 N N . GLY A 1 199 ? 27.607 0.186 -39.077 1.00 73.62 199 GLY A N 1
ATOM 1565 C CA . GLY A 1 199 ? 27.730 0.856 -37.777 1.00 73.62 199 GLY A CA 1
ATOM 1566 C C . GLY A 1 199 ? 28.730 0.156 -36.831 1.00 73.62 199 GLY A C 1
ATOM 1567 O O . GLY A 1 199 ? 29.330 -0.850 -37.211 1.00 73.62 199 GLY A O 1
ATOM 1568 N N . PRO A 1 200 ? 28.912 0.669 -35.600 1.00 79.00 200 PRO A N 1
ATOM 1569 C CA . PRO A 1 200 ? 29.777 0.080 -34.581 1.00 79.00 200 PRO A CA 1
ATOM 1570 C C . PRO A 1 200 ? 29.517 -1.428 -34.406 1.00 79.00 200 PRO A C 1
ATOM 1572 O O . PRO A 1 200 ? 28.363 -1.804 -34.166 1.00 79.00 200 PRO A O 1
ATOM 1575 N N . PRO A 1 201 ? 30.550 -2.293 -34.504 1.00 77.50 201 PRO A N 1
ATOM 1576 C CA . PRO A 1 201 ? 30.391 -3.748 -34.403 1.00 77.50 201 PRO A CA 1
ATOM 1577 C C . PRO A 1 201 ? 29.700 -4.189 -33.109 1.00 77.50 201 PRO A C 1
ATOM 1579 O O . PRO A 1 201 ? 28.877 -5.105 -33.125 1.00 77.50 201 PRO A O 1
ATOM 1582 N N . ASP A 1 202 ? 29.972 -3.475 -32.017 1.00 80.56 202 ASP A N 1
ATOM 1583 C CA . ASP A 1 202 ? 29.473 -3.758 -30.668 1.00 80.56 202 ASP A CA 1
ATOM 1584 C C . ASP A 1 202 ? 27.939 -3.706 -30.570 1.00 80.56 202 ASP A C 1
ATOM 1586 O O . ASP A 1 202 ? 27.340 -4.389 -29.739 1.00 80.56 202 ASP A O 1
ATOM 1590 N N . LEU A 1 203 ? 27.278 -2.947 -31.454 1.00 90.31 203 LEU A N 1
ATOM 1591 C CA . LEU A 1 203 ? 25.817 -2.846 -31.499 1.00 90.31 203 LEU A CA 1
ATOM 1592 C C . LEU A 1 203 ? 25.163 -3.888 -32.410 1.00 90.31 203 LEU A C 1
ATOM 1594 O O . LEU A 1 203 ? 23.978 -4.178 -32.237 1.00 90.31 203 LEU A O 1
ATOM 1598 N N . GLY A 1 204 ? 25.903 -4.454 -33.369 1.00 89.19 204 GLY A N 1
ATOM 1599 C CA . GLY A 1 204 ? 25.346 -5.329 -34.406 1.00 89.19 204 GLY A CA 1
ATOM 1600 C C . GLY A 1 204 ? 24.599 -6.524 -33.818 1.00 89.19 204 GLY A C 1
ATOM 1601 O O . GLY A 1 204 ? 23.441 -6.764 -34.153 1.00 89.19 204 GLY A O 1
ATOM 1602 N N . LYS A 1 205 ? 25.213 -7.201 -32.839 1.00 90.44 205 LYS A N 1
ATOM 1603 C CA . LYS A 1 205 ? 24.594 -8.338 -32.144 1.00 90.44 205 LYS A CA 1
ATOM 1604 C C . LYS A 1 205 ? 23.290 -7.949 -31.437 1.00 90.44 205 LYS A C 1
ATOM 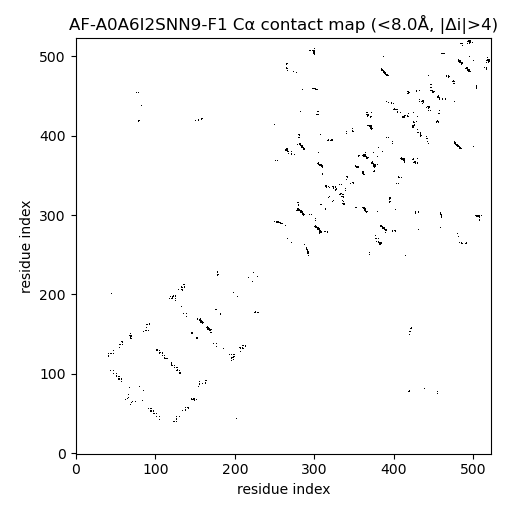1606 O O . LYS A 1 205 ? 22.298 -8.658 -31.569 1.00 90.44 205 LYS A O 1
ATOM 1611 N N . ALA A 1 206 ? 23.272 -6.827 -30.716 1.00 94.06 206 ALA A N 1
ATOM 1612 C CA . ALA A 1 206 ? 22.081 -6.372 -29.997 1.00 94.06 206 ALA A CA 1
ATOM 1613 C C . ALA A 1 206 ? 20.939 -5.996 -30.958 1.00 94.06 206 ALA A C 1
ATOM 1615 O O . ALA A 1 206 ? 19.796 -6.392 -30.735 1.00 94.06 206 ALA A O 1
ATOM 1616 N N . ILE A 1 207 ? 21.253 -5.294 -32.052 1.00 95.00 207 ILE A N 1
ATOM 1617 C CA . ILE A 1 207 ? 20.295 -4.926 -33.107 1.00 95.00 207 ILE A CA 1
ATOM 1618 C C . ILE A 1 207 ? 19.681 -6.178 -33.749 1.00 95.00 207 ILE A C 1
ATOM 1620 O O . ILE A 1 207 ? 18.457 -6.263 -33.899 1.00 95.00 207 ILE A O 1
ATOM 1624 N N . ASP A 1 208 ? 20.508 -7.161 -34.104 1.00 92.75 208 ASP A N 1
ATOM 1625 C CA . ASP A 1 208 ? 20.068 -8.400 -34.751 1.00 92.75 208 ASP A CA 1
ATOM 1626 C C . ASP A 1 208 ? 19.223 -9.278 -33.825 1.00 92.75 208 ASP A C 1
ATOM 1628 O O . ASP A 1 208 ? 18.249 -9.901 -34.257 1.00 92.75 208 ASP A O 1
ATOM 1632 N N . GLU A 1 209 ? 19.588 -9.357 -32.546 1.00 94.50 209 GLU A N 1
ATOM 1633 C CA . GLU A 1 209 ? 18.795 -10.049 -31.533 1.00 94.50 209 GLU A CA 1
ATOM 1634 C C . GLU A 1 209 ? 17.436 -9.372 -31.348 1.00 94.50 209 GLU A C 1
ATOM 1636 O O . GLU A 1 209 ? 16.396 -10.033 -31.425 1.00 94.50 209 GLU A O 1
ATOM 1641 N N . ASP A 1 210 ? 17.434 -8.055 -31.128 1.00 96.25 210 ASP A N 1
ATOM 1642 C CA . ASP A 1 210 ? 16.226 -7.339 -30.737 1.00 96.25 210 ASP A CA 1
ATOM 1643 C C . ASP A 1 210 ? 15.213 -7.269 -31.885 1.00 96.25 210 ASP A C 1
ATOM 1645 O O . ASP A 1 210 ? 14.031 -7.569 -31.695 1.00 96.25 210 ASP A O 1
ATOM 1649 N N . SER A 1 211 ? 15.680 -6.979 -33.102 1.00 92.94 211 SER A N 1
ATOM 1650 C CA . SER A 1 211 ? 14.842 -6.974 -34.307 1.00 92.94 211 SER A CA 1
ATOM 1651 C C . SER A 1 211 ? 14.218 -8.343 -34.591 1.00 92.94 211 SER A C 1
ATOM 1653 O O . SER A 1 211 ? 13.027 -8.430 -34.899 1.00 92.94 211 SER A O 1
ATOM 1655 N N . ARG A 1 212 ? 14.986 -9.431 -34.445 1.00 93.94 212 ARG A N 1
ATOM 1656 C CA . ARG A 1 212 ? 14.507 -10.803 -34.665 1.00 93.94 212 ARG A CA 1
ATOM 1657 C C . ARG A 1 212 ? 13.395 -11.175 -33.697 1.00 93.94 212 ARG A C 1
ATOM 1659 O O . ARG A 1 212 ? 12.409 -11.785 -34.114 1.00 93.94 212 ARG A O 1
ATOM 1666 N N . VAL A 1 213 ? 13.535 -10.802 -32.428 1.00 92.00 213 VAL A N 1
ATOM 1667 C CA . VAL A 1 213 ? 12.513 -11.064 -31.412 1.00 92.00 213 VAL A CA 1
ATOM 1668 C C . VAL A 1 213 ? 11.243 -10.256 -31.683 1.00 92.00 213 VAL A C 1
ATOM 1670 O O . VAL A 1 213 ? 10.156 -10.834 -31.662 1.00 92.00 213 VAL A O 1
ATOM 1673 N N . ILE A 1 214 ? 11.358 -8.968 -32.031 1.00 88.75 214 ILE A N 1
ATOM 1674 C CA . ILE A 1 214 ? 10.199 -8.136 -32.405 1.00 88.75 214 ILE A CA 1
ATOM 1675 C C . ILE A 1 214 ? 9.462 -8.747 -33.609 1.00 88.75 214 ILE A C 1
ATOM 1677 O O . ILE A 1 214 ? 8.240 -8.914 -33.576 1.00 88.75 214 ILE A O 1
ATOM 1681 N N . TRP A 1 215 ? 10.191 -9.172 -34.647 1.00 86.50 215 TRP A N 1
ATOM 1682 C CA . TRP A 1 215 ? 9.600 -9.861 -35.799 1.00 86.50 215 TRP A CA 1
ATOM 1683 C C . TRP A 1 215 ? 8.894 -11.164 -35.417 1.00 86.50 215 TRP A C 1
ATOM 1685 O O . TRP A 1 215 ? 7.808 -11.445 -35.928 1.00 86.50 215 TRP A O 1
ATOM 1695 N N . ALA A 1 216 ? 9.487 -11.965 -34.529 1.00 85.75 216 ALA A N 1
ATOM 1696 C CA . ALA A 1 216 ? 8.881 -13.207 -34.058 1.00 85.75 216 ALA A CA 1
ATOM 1697 C C . ALA A 1 216 ? 7.561 -12.951 -33.307 1.00 85.75 216 ALA A C 1
ATOM 1699 O O . ALA A 1 216 ? 6.586 -13.669 -33.528 1.00 85.75 216 ALA A O 1
ATOM 1700 N N . MET A 1 217 ? 7.494 -11.895 -32.490 1.00 80.75 217 MET A N 1
ATOM 1701 C CA . MET A 1 217 ? 6.266 -11.492 -31.790 1.00 80.75 217 MET A CA 1
ATOM 1702 C C . MET A 1 217 ? 5.166 -11.030 -32.754 1.00 80.75 217 MET A C 1
ATOM 1704 O O . MET A 1 217 ? 3.993 -11.350 -32.548 1.00 80.75 217 MET A O 1
ATOM 1708 N N . GLY A 1 218 ? 5.534 -10.340 -33.839 1.00 68.44 218 GLY A N 1
ATOM 1709 C CA . GLY A 1 218 ? 4.594 -9.891 -34.871 1.00 68.44 218 GLY A CA 1
ATOM 1710 C C . GLY A 1 218 ? 3.968 -11.029 -35.689 1.00 68.44 218 GLY A C 1
ATOM 1711 O O . GLY A 1 218 ? 2.785 -10.961 -36.020 1.00 68.44 218 GLY A O 1
ATOM 1712 N N . LYS A 1 219 ? 4.721 -12.105 -35.967 1.00 63.44 219 LYS A N 1
ATOM 1713 C CA . LYS A 1 219 ? 4.293 -13.223 -36.837 1.00 63.44 219 LYS A CA 1
ATOM 1714 C C . LYS A 1 219 ? 3.186 -14.119 -36.260 1.00 63.44 219 LYS A C 1
ATOM 1716 O O . LYS A 1 219 ? 2.546 -14.824 -37.029 1.00 63.44 219 LYS A O 1
ATOM 1721 N N . GLY A 1 220 ? 2.959 -14.112 -34.943 1.00 46.38 220 GLY A N 1
ATOM 1722 C CA . GLY A 1 220 ? 2.027 -15.044 -34.283 1.00 46.38 220 GLY A CA 1
ATOM 1723 C C . GLY A 1 220 ? 0.806 -14.420 -33.601 1.00 46.38 220 GLY A C 1
ATOM 1724 O O . GLY A 1 220 ? -0.095 -15.155 -33.212 1.00 46.38 220 GLY A O 1
ATOM 1725 N N . LYS A 1 221 ? 0.770 -13.094 -33.404 1.00 46.78 221 LYS A N 1
ATOM 1726 C CA . LYS A 1 221 ? -0.268 -12.419 -32.591 1.00 46.78 221 LYS A CA 1
ATOM 1727 C C . LYS A 1 221 ? -0.636 -11.001 -33.058 1.00 46.78 221 LYS A C 1
ATOM 1729 O O . LYS A 1 221 ? -1.406 -10.324 -32.376 1.00 46.78 221 LYS A O 1
ATOM 1734 N N . GLY A 1 222 ? -0.120 -10.543 -34.203 1.00 40.25 222 GLY A N 1
ATOM 1735 C CA . GLY A 1 222 ? -0.209 -9.145 -34.662 1.00 40.25 222 GLY A CA 1
ATOM 1736 C C . GLY A 1 222 ? -1.624 -8.594 -34.898 1.00 40.25 222 GLY A C 1
ATOM 1737 O O . GLY A 1 222 ? -1.805 -7.379 -34.924 1.00 40.25 222 GLY A O 1
ATOM 1738 N N . HIS A 1 223 ? -2.641 -9.451 -35.010 1.00 40.62 223 HIS A N 1
ATOM 1739 C CA . HIS A 1 223 ? -4.041 -9.021 -35.103 1.00 40.62 223 HIS A CA 1
ATOM 1740 C C . HIS A 1 223 ? -4.770 -9.066 -33.750 1.00 40.62 223 HIS A C 1
ATOM 1742 O O . HIS A 1 223 ? -5.607 -8.210 -33.487 1.00 40.62 223 HIS A O 1
ATOM 1748 N N . GLU A 1 224 ? -4.419 -9.989 -32.848 1.00 42.28 224 GLU A N 1
ATOM 1749 C CA . GLU A 1 224 ? -5.057 -10.090 -31.528 1.00 42.28 224 GLU A CA 1
ATOM 1750 C C . GLU A 1 224 ? -4.459 -9.133 -30.491 1.00 42.28 224 GLU A C 1
ATOM 1752 O O . GLU A 1 224 ? -5.220 -8.486 -29.782 1.00 42.28 224 GLU A O 1
ATOM 1757 N N . LEU A 1 225 ? -3.129 -8.992 -30.403 1.00 42.56 225 LEU A N 1
ATOM 1758 C CA . LEU A 1 225 ? -2.485 -8.122 -29.402 1.00 42.56 225 LEU A CA 1
ATOM 1759 C C . LEU A 1 225 ? -2.722 -6.633 -29.669 1.00 42.56 225 LEU A C 1
ATOM 1761 O O . LEU A 1 225 ? -2.767 -5.849 -28.730 1.00 42.56 225 LEU A O 1
ATOM 1765 N N . THR A 1 226 ? -2.893 -6.239 -30.928 1.00 47.12 226 THR A N 1
ATOM 1766 C CA . THR A 1 226 ? -3.092 -4.837 -31.321 1.00 47.12 226 THR A CA 1
ATOM 1767 C C . THR A 1 226 ? -4.571 -4.457 -31.256 1.00 47.12 226 THR A C 1
ATOM 1769 O O . THR A 1 226 ? -4.903 -3.373 -30.787 1.00 47.12 226 THR A O 1
ATOM 1772 N N . LEU A 1 227 ? -5.477 -5.366 -31.644 1.00 39.47 227 LEU A N 1
ATOM 1773 C CA . LEU A 1 227 ? -6.918 -5.105 -31.648 1.00 39.47 227 LEU A CA 1
ATOM 1774 C C . LEU A 1 227 ? -7.573 -5.352 -30.280 1.00 39.47 227 LEU A C 1
ATOM 1776 O O . LEU A 1 227 ? -8.368 -4.517 -29.861 1.00 39.47 227 LEU A O 1
ATOM 1780 N N . LYS A 1 228 ? -7.222 -6.422 -29.539 1.00 43.09 228 LYS A N 1
ATOM 1781 C CA . LYS A 1 228 ? -7.763 -6.646 -28.179 1.00 43.09 228 LYS A CA 1
ATOM 1782 C C . LYS A 1 228 ? -7.241 -5.618 -27.180 1.00 43.09 228 LYS A C 1
ATOM 1784 O O . LYS A 1 228 ? -8.021 -5.183 -26.344 1.00 43.09 228 LYS A O 1
ATOM 1789 N N . ASN A 1 229 ? -5.985 -5.171 -27.284 1.00 39.19 229 ASN A N 1
ATOM 1790 C CA . ASN A 1 229 ? -5.479 -4.115 -26.400 1.00 39.19 229 ASN A CA 1
ATOM 1791 C C . ASN A 1 229 ? -6.007 -2.731 -26.786 1.00 39.19 229 ASN A C 1
ATOM 1793 O O . ASN A 1 229 ? -6.344 -1.965 -25.891 1.00 39.19 229 ASN A O 1
ATOM 1797 N N . ALA A 1 230 ? -6.171 -2.419 -28.078 1.00 38.84 230 ALA A N 1
ATOM 1798 C CA . ALA A 1 230 ? -6.865 -1.197 -28.484 1.00 38.84 230 ALA A CA 1
ATOM 1799 C C . ALA A 1 230 ? -8.331 -1.200 -28.016 1.00 38.84 230 ALA A C 1
ATOM 1801 O O . ALA A 1 230 ? -8.782 -0.196 -27.472 1.00 38.84 230 ALA A O 1
ATOM 1802 N N . LEU A 1 231 ? -9.055 -2.325 -28.130 1.00 33.44 231 LEU A N 1
ATOM 1803 C CA . LEU A 1 231 ? -10.416 -2.445 -27.591 1.00 33.44 231 LEU A CA 1
ATOM 1804 C C . LEU A 1 231 ? -10.454 -2.382 -26.060 1.00 33.44 231 LEU A C 1
ATOM 1806 O O . LEU A 1 231 ? -11.340 -1.728 -25.528 1.00 33.44 231 LEU A O 1
ATOM 1810 N N . ALA A 1 232 ? -9.516 -3.008 -25.345 1.00 42.16 232 ALA A N 1
ATOM 1811 C CA . ALA A 1 232 ? -9.459 -2.957 -23.883 1.00 42.16 232 ALA A CA 1
ATOM 1812 C C . ALA A 1 232 ? -9.126 -1.545 -23.374 1.00 42.16 232 ALA A C 1
ATOM 1814 O O . ALA A 1 232 ? -9.708 -1.087 -22.394 1.00 42.16 232 ALA A O 1
ATOM 1815 N N . VAL A 1 233 ? -8.249 -0.816 -24.073 1.00 37.81 233 VAL A N 1
ATOM 1816 C CA . VAL A 1 233 ? -7.949 0.596 -23.796 1.00 37.81 233 VAL A CA 1
ATOM 1817 C C . VAL A 1 233 ? -9.162 1.473 -24.112 1.00 37.81 233 VAL A C 1
ATOM 1819 O O . VAL A 1 233 ? -9.510 2.327 -23.304 1.00 37.81 233 VAL A O 1
ATOM 1822 N N . VAL A 1 234 ? -9.868 1.241 -25.223 1.00 36.62 234 VAL A N 1
ATOM 1823 C CA . VAL A 1 234 ? -11.094 1.981 -25.578 1.00 36.62 234 VAL A CA 1
ATOM 1824 C C . VAL A 1 234 ? -12.252 1.661 -24.625 1.00 36.62 234 VAL A C 1
ATOM 1826 O O . VAL A 1 234 ? -12.965 2.577 -24.229 1.00 36.62 234 VAL A O 1
ATOM 1829 N N . GLN A 1 235 ? -12.408 0.418 -24.166 1.00 40.84 235 GLN A N 1
ATOM 1830 C CA . GLN A 1 235 ? -13.407 0.035 -23.160 1.00 40.84 235 GLN A CA 1
ATOM 1831 C C . GLN A 1 235 ? -13.085 0.621 -21.777 1.00 40.84 235 GLN A C 1
ATOM 1833 O O . GLN A 1 235 ? -13.984 1.145 -21.122 1.00 40.84 235 GLN A O 1
ATOM 1838 N N . LYS A 1 236 ? -11.809 0.638 -21.358 1.00 41.88 236 LYS A N 1
ATOM 1839 C CA . LYS A 1 236 ? -11.371 1.323 -20.124 1.00 41.88 236 LYS A CA 1
ATOM 1840 C C . LYS A 1 236 ? -11.509 2.851 -20.223 1.00 41.88 236 LYS A C 1
ATOM 1842 O O . LYS A 1 236 ? -11.830 3.499 -19.232 1.00 41.88 236 LYS A O 1
ATOM 1847 N N . THR A 1 237 ? -11.337 3.432 -21.414 1.00 37.59 237 THR A N 1
ATOM 1848 C CA . THR A 1 237 ? -11.570 4.870 -21.659 1.00 37.59 237 THR A CA 1
ATOM 1849 C C . THR A 1 237 ? -13.069 5.198 -21.705 1.00 37.59 237 THR A C 1
ATOM 1851 O O . THR A 1 237 ? -13.482 6.240 -21.207 1.00 37.59 237 THR A O 1
ATOM 1854 N N . GLY A 1 238 ? -13.900 4.287 -22.220 1.00 34.88 238 GLY A N 1
ATOM 1855 C CA . GLY A 1 238 ? -15.362 4.396 -22.216 1.00 34.88 238 GLY A CA 1
ATOM 1856 C C . GLY A 1 238 ? -15.979 4.298 -20.819 1.00 34.88 238 GLY A C 1
ATOM 1857 O O . GLY A 1 238 ? -16.970 4.966 -20.548 1.00 34.88 238 GLY A O 1
ATOM 1858 N N . PHE A 1 239 ? -15.353 3.559 -19.898 1.00 32.69 239 PHE A N 1
ATOM 1859 C CA . PHE A 1 239 ? -15.750 3.551 -18.485 1.00 32.69 239 PHE A CA 1
ATOM 1860 C C . PHE A 1 239 ? -15.311 4.810 -17.721 1.00 32.69 239 PHE A C 1
ATOM 1862 O O . PHE A 1 239 ? -15.986 5.213 -16.780 1.00 32.69 239 PHE A O 1
ATOM 1869 N N . ALA A 1 240 ? -14.245 5.497 -18.151 1.00 34.53 240 ALA A N 1
ATOM 1870 C CA . ALA A 1 240 ? -13.857 6.787 -17.567 1.00 34.53 240 ALA A CA 1
ATOM 1871 C C . ALA A 1 240 ? -14.893 7.899 -17.840 1.00 34.53 240 ALA A C 1
ATOM 1873 O O . ALA A 1 240 ? -14.954 8.880 -17.100 1.00 34.53 240 ALA A O 1
ATOM 1874 N N . ALA A 1 241 ? -15.742 7.731 -18.862 1.00 31.39 241 ALA A N 1
ATOM 1875 C CA . ALA A 1 241 ? -16.880 8.612 -19.123 1.00 31.39 241 ALA A CA 1
ATOM 1876 C C . ALA A 1 241 ? -18.085 8.346 -18.198 1.00 31.39 241 ALA A C 1
ATOM 1878 O O . ALA A 1 241 ? -19.017 9.147 -18.169 1.00 31.39 241 ALA A O 1
ATOM 1879 N N . TRP A 1 242 ? -18.052 7.279 -17.394 1.00 35.38 242 TRP A N 1
ATOM 1880 C CA . TRP A 1 242 ? -19.059 6.980 -16.381 1.00 35.38 242 TRP A CA 1
ATOM 1881 C C . TRP A 1 242 ? -18.426 6.911 -14.995 1.00 35.38 242 TRP A C 1
ATOM 1883 O O . TRP A 1 242 ? -18.534 5.888 -14.351 1.00 35.38 242 TRP A O 1
ATOM 1893 N N . PHE A 1 243 ? -17.755 7.975 -14.544 1.00 35.22 243 PHE A N 1
ATOM 1894 C CA . PHE A 1 243 ? -17.696 8.381 -13.126 1.00 35.22 243 PHE A CA 1
ATOM 1895 C C . PHE A 1 243 ? -17.071 9.785 -12.949 1.00 35.22 243 PHE A C 1
ATOM 1897 O O . PHE A 1 243 ? -15.946 9.908 -12.468 1.00 35.22 243 PHE A O 1
ATOM 1904 N N . PRO A 1 244 ? -17.796 10.882 -13.255 1.00 32.94 244 PRO A N 1
ATOM 1905 C CA . PRO A 1 244 ? -17.441 12.206 -12.739 1.00 32.94 244 PRO A CA 1
ATOM 1906 C C . PRO A 1 244 ? -18.538 12.836 -11.859 1.00 32.94 244 PRO A C 1
ATOM 1908 O O . PRO A 1 244 ? -18.655 14.054 -11.798 1.00 32.94 244 PRO A O 1
ATOM 1911 N N . LEU A 1 245 ? -19.330 12.026 -11.141 1.00 31.30 245 LEU A N 1
ATOM 1912 C CA . LEU A 1 245 ? -20.324 12.513 -10.161 1.00 31.30 245 LEU A CA 1
ATOM 1913 C C . LEU A 1 245 ? -20.172 11.919 -8.746 1.00 31.30 245 LEU A C 1
ATOM 1915 O O . LEU A 1 245 ? -20.877 12.337 -7.833 1.00 31.30 245 LEU A O 1
ATOM 1919 N N . GLN A 1 246 ? -19.239 10.986 -8.524 1.00 39.91 246 GLN A N 1
ATOM 1920 C CA . GLN A 1 246 ? -19.158 10.256 -7.253 1.00 39.91 246 GLN A CA 1
ATOM 1921 C C . GLN A 1 246 ? -18.490 11.028 -6.116 1.00 39.91 246 GLN A C 1
ATOM 1923 O O . GLN A 1 246 ? -18.999 10.966 -5.012 1.00 39.91 246 GLN A O 1
ATOM 1928 N N . LYS A 1 247 ? -17.422 11.808 -6.333 1.00 41.53 247 LYS A N 1
ATOM 1929 C CA . LYS A 1 247 ? -16.738 12.477 -5.206 1.00 41.53 247 LYS A CA 1
ATOM 1930 C C . LYS A 1 247 ? -17.671 13.428 -4.439 1.00 41.53 247 LYS A C 1
ATOM 1932 O O . LYS A 1 247 ? -17.748 13.354 -3.225 1.00 41.53 247 LYS A O 1
ATOM 1937 N N . GLY A 1 248 ? -18.448 14.254 -5.146 1.00 29.59 248 GLY A N 1
ATOM 1938 C CA . GLY A 1 248 ? -19.397 15.182 -4.514 1.00 29.59 248 GLY A CA 1
ATOM 1939 C C . GLY A 1 248 ? -20.571 14.488 -3.817 1.00 29.59 248 GLY A C 1
ATOM 1940 O O . GLY A 1 248 ? -20.956 14.897 -2.730 1.00 29.59 248 GLY A O 1
ATOM 1941 N N . VAL A 1 249 ? -21.112 13.416 -4.407 1.00 34.16 249 VAL A N 1
ATOM 1942 C CA . VAL A 1 249 ? -22.246 12.665 -3.839 1.00 34.16 249 VAL A CA 1
ATOM 1943 C C . VAL A 1 249 ? -21.798 11.733 -2.709 1.00 34.16 249 VAL A C 1
ATOM 1945 O O . VAL A 1 249 ? -22.491 11.637 -1.707 1.00 34.16 249 VAL A O 1
ATOM 1948 N N . SER A 1 250 ? -20.637 11.087 -2.818 1.00 36.56 250 SER A N 1
ATOM 1949 C CA . SER A 1 250 ? -20.080 10.192 -1.797 1.00 36.56 250 SER A CA 1
ATOM 1950 C C . SER A 1 250 ? -19.536 10.945 -0.585 1.00 36.56 250 SER A C 1
ATOM 1952 O O . SER A 1 250 ? -19.780 10.489 0.524 1.00 36.56 250 SER A O 1
ATOM 1954 N N . THR A 1 251 ? -18.878 12.102 -0.752 1.00 40.50 251 THR A N 1
ATOM 1955 C CA . THR A 1 251 ? -18.541 12.986 0.383 1.00 40.50 251 THR A CA 1
ATOM 1956 C C . THR A 1 251 ? -19.822 13.508 1.043 1.00 40.50 251 THR A C 1
ATOM 1958 O O . THR A 1 251 ? -19.968 13.425 2.256 1.00 40.50 251 THR A O 1
ATOM 1961 N N . TRP A 1 252 ? -20.826 13.916 0.254 1.00 33.31 252 TRP A N 1
ATOM 1962 C CA . TRP A 1 252 ? -22.127 14.325 0.792 1.00 33.31 252 TRP A CA 1
ATOM 1963 C C . TRP A 1 252 ? -22.844 13.195 1.553 1.00 33.31 252 TRP A C 1
ATOM 1965 O O . TRP A 1 252 ? -23.318 13.421 2.657 1.00 33.31 252 TRP A O 1
ATOM 1975 N N . MET A 1 253 ? -22.892 11.966 1.033 1.00 36.16 253 MET A N 1
ATOM 1976 C CA . MET A 1 253 ? -23.502 10.821 1.731 1.00 36.16 253 MET A CA 1
ATOM 1977 C C . MET A 1 253 ? -22.676 10.348 2.940 1.00 36.16 253 MET A C 1
ATOM 1979 O O . MET A 1 253 ? -23.255 9.859 3.908 1.00 36.16 253 MET A O 1
ATOM 1983 N N . GLY A 1 254 ? -21.348 10.491 2.883 1.00 42.22 254 GLY A N 1
ATOM 1984 C CA . GLY A 1 254 ? -20.397 10.174 3.953 1.00 42.22 254 GLY A CA 1
ATOM 1985 C C . GLY A 1 254 ? -20.522 11.080 5.169 1.00 42.22 254 GLY A C 1
ATOM 1986 O O . GLY A 1 254 ? -20.498 10.578 6.287 1.00 42.22 254 GLY A O 1
ATOM 1987 N N . ASP A 1 255 ? -20.742 12.376 4.941 1.00 44.84 255 ASP A N 1
ATOM 1988 C CA . ASP A 1 255 ? -20.725 13.393 5.998 1.00 44.84 255 ASP A CA 1
ATOM 1989 C C . ASP A 1 255 ? -22.137 13.840 6.431 1.00 44.84 255 ASP A C 1
ATOM 1991 O O . ASP A 1 255 ? -22.304 14.513 7.450 1.00 44.84 255 ASP A O 1
ATOM 1995 N N . THR A 1 256 ? -23.187 13.464 5.686 1.00 39.34 256 THR A N 1
ATOM 1996 C CA . THR A 1 256 ? -24.564 13.891 5.988 1.00 39.34 256 THR A CA 1
ATOM 1997 C C . THR A 1 256 ? -25.280 12.894 6.898 1.00 39.34 256 THR A C 1
ATOM 1999 O O . THR A 1 256 ? -25.803 11.864 6.457 1.00 39.34 256 THR A O 1
ATOM 2002 N N . LYS A 1 257 ? -25.378 13.259 8.180 1.00 45.38 257 LYS A N 1
ATOM 2003 C CA . LYS A 1 257 ? -26.302 12.653 9.146 1.00 45.38 257 LYS A CA 1
ATOM 2004 C C . LYS A 1 257 ? -27.722 13.184 8.903 1.00 45.38 257 LYS A C 1
ATOM 2006 O O . LYS A 1 257 ? -27.962 14.387 8.980 1.00 45.38 257 LYS A O 1
ATOM 2011 N N . VAL A 1 258 ? -28.673 12.298 8.606 1.00 41.03 258 VAL A N 1
ATOM 2012 C CA . VAL A 1 258 ? -30.050 12.655 8.195 1.00 41.03 258 VAL A CA 1
ATOM 2013 C C . VAL A 1 258 ? -30.944 13.006 9.397 1.00 41.03 258 VAL A C 1
ATOM 2015 O O . VAL A 1 258 ? -31.941 13.710 9.252 1.00 41.03 258 VAL A O 1
ATOM 2018 N N . VAL A 1 259 ? -30.583 12.544 10.601 1.00 38.28 259 VAL A N 1
ATOM 2019 C CA . VAL A 1 259 ? -31.320 12.759 11.858 1.00 38.28 259 VAL A CA 1
ATOM 2020 C C . VAL A 1 259 ? -30.318 12.995 13.000 1.00 38.28 259 VAL A C 1
ATOM 2022 O O . VAL A 1 259 ? -29.354 12.250 13.129 1.00 38.28 259 VAL A O 1
ATOM 2025 N N . ARG A 1 260 ? -30.548 14.015 13.845 1.00 52.31 260 ARG A N 1
ATOM 2026 C CA . ARG A 1 260 ? -29.638 14.485 14.924 1.00 52.31 260 ARG A CA 1
ATOM 2027 C C . ARG A 1 260 ? -28.251 14.976 14.453 1.00 52.31 260 ARG A C 1
ATOM 2029 O O . ARG A 1 260 ? -27.238 14.469 14.939 1.00 52.31 260 ARG A O 1
ATOM 2036 N N . PRO A 1 261 ? -28.168 15.982 13.564 1.00 47.69 261 PRO A N 1
ATOM 2037 C CA . PRO A 1 261 ? -26.888 16.638 13.296 1.00 47.69 261 PRO A CA 1
ATOM 2038 C C . PRO A 1 261 ? -26.291 17.161 14.618 1.00 47.69 261 PRO A C 1
ATOM 2040 O O . PRO A 1 261 ? -26.999 17.786 15.407 1.00 47.69 261 PRO A O 1
ATOM 2043 N N . HIS A 1 262 ? -25.011 16.867 14.871 1.00 53.97 262 HIS A N 1
ATOM 2044 C CA . HIS A 1 262 ? -24.253 17.264 16.075 1.00 53.97 262 HIS A CA 1
ATOM 2045 C C . HIS A 1 262 ? -24.654 16.597 17.407 1.00 53.97 262 HIS A C 1
ATOM 2047 O O . HIS A 1 262 ? -24.371 17.138 18.475 1.00 53.97 262 HIS A O 1
ATOM 2053 N N . SER A 1 263 ? -25.309 15.432 17.382 1.00 64.44 263 SER A N 1
ATOM 2054 C CA . SER A 1 263 ? -25.589 14.647 18.593 1.00 64.44 263 SER A CA 1
ATOM 2055 C C . SER A 1 263 ? -25.158 13.192 18.424 1.00 64.44 263 SER A C 1
ATOM 2057 O O . SER A 1 263 ? -25.448 12.559 17.405 1.00 64.44 263 SER A O 1
ATOM 2059 N N . HIS A 1 264 ? -24.493 12.682 19.462 1.00 82.38 264 HIS A N 1
ATOM 2060 C CA . HIS A 1 264 ? -23.945 11.330 19.568 1.00 82.38 264 HIS A CA 1
ATOM 2061 C C . HIS A 1 264 ? -24.436 10.684 20.866 1.00 82.38 264 HIS A C 1
ATOM 2063 O O . HIS A 1 264 ? -24.739 11.394 21.829 1.00 82.38 264 HIS A O 1
ATOM 2069 N N . LEU A 1 265 ? -24.560 9.357 20.885 1.00 88.19 265 LEU A N 1
ATOM 2070 C CA . LEU A 1 265 ? -25.029 8.628 22.071 1.00 88.19 265 LEU A CA 1
ATOM 2071 C C . LEU A 1 265 ? -23.946 8.448 23.140 1.00 88.19 265 LEU A C 1
ATOM 2073 O O . LEU A 1 265 ? -24.270 8.347 24.327 1.00 88.19 265 LEU A O 1
ATOM 2077 N N . ILE A 1 266 ? -22.678 8.408 22.732 1.00 92.81 266 ILE A N 1
ATOM 2078 C CA . ILE A 1 266 ? -21.542 8.295 23.643 1.00 92.81 266 ILE A CA 1
ATOM 2079 C C . ILE A 1 266 ? -21.246 9.665 24.261 1.00 92.81 266 ILE A C 1
ATOM 2081 O O . ILE A 1 266 ? -21.086 10.671 23.572 1.00 92.81 266 ILE A O 1
ATOM 2085 N N . SER A 1 267 ? -21.181 9.708 25.592 1.00 93.62 267 SER A N 1
ATOM 2086 C CA . SER A 1 267 ? -20.915 10.935 26.350 1.00 93.62 267 SER A CA 1
ATOM 2087 C C . SER A 1 267 ? -19.419 11.239 26.486 1.00 93.62 267 SER A C 1
ATOM 2089 O O . SER A 1 267 ? -18.592 10.331 26.525 1.00 93.62 267 SER A O 1
ATOM 2091 N N . ALA A 1 268 ? -19.065 12.513 26.693 1.00 92.12 268 ALA A N 1
ATOM 2092 C CA . ALA A 1 268 ? -17.679 12.929 26.947 1.00 92.12 268 ALA A CA 1
ATOM 2093 C C . ALA A 1 268 ? -17.029 12.181 28.130 1.00 92.12 268 ALA A C 1
ATOM 2095 O O . ALA A 1 268 ? -15.868 11.789 28.056 1.00 92.12 268 ALA A O 1
ATOM 2096 N N . GLY A 1 269 ? -17.793 11.903 29.195 1.00 95.06 269 GLY A N 1
ATOM 2097 C CA . GLY A 1 269 ? -17.303 11.117 30.332 1.00 95.06 269 GLY A CA 1
ATOM 2098 C C . GLY A 1 269 ? -16.993 9.658 29.970 1.00 95.06 269 GLY A C 1
ATOM 2099 O O . GLY A 1 269 ? -16.035 9.087 30.488 1.00 95.06 269 GLY A O 1
ATOM 2100 N N . GLN A 1 270 ? -17.756 9.056 29.051 1.00 96.44 270 GLN A N 1
ATOM 2101 C CA . GLN A 1 270 ? -17.451 7.723 28.521 1.00 96.44 270 GLN A CA 1
ATOM 2102 C C . GLN A 1 270 ? -16.208 7.739 27.629 1.00 96.44 270 GLN A C 1
ATOM 2104 O O . GLN A 1 270 ? -15.403 6.817 27.728 1.00 96.44 270 GLN A O 1
ATOM 2109 N N . ILE A 1 271 ? -16.013 8.786 26.821 1.00 95.94 271 ILE A N 1
ATOM 2110 C CA . ILE A 1 271 ? -14.801 8.964 26.005 1.00 95.94 271 ILE A CA 1
ATOM 2111 C C . ILE A 1 271 ? -13.565 9.074 26.907 1.00 95.94 271 ILE A C 1
ATOM 2113 O O . ILE A 1 271 ? -12.576 8.372 26.695 1.00 95.94 271 ILE A O 1
ATOM 2117 N N . GLU A 1 272 ? -13.635 9.884 27.966 1.00 95.25 272 GLU A N 1
ATOM 2118 C CA . GLU A 1 272 ? -12.545 10.026 28.935 1.00 95.25 272 GLU A CA 1
ATOM 2119 C C . GLU A 1 272 ? -12.243 8.698 29.655 1.00 95.25 272 GLU A C 1
ATOM 2121 O O . GLU A 1 272 ? -11.081 8.305 29.800 1.00 95.25 272 GLU A O 1
ATOM 2126 N N . ALA A 1 273 ? -13.281 7.973 30.089 1.00 96.44 273 ALA A N 1
ATOM 2127 C CA . ALA A 1 273 ? -13.135 6.670 30.738 1.00 96.44 273 ALA A CA 1
ATOM 2128 C C . ALA A 1 273 ? -12.557 5.605 29.791 1.00 96.44 273 ALA A C 1
ATOM 2130 O O . ALA A 1 273 ? -11.709 4.811 30.203 1.00 96.44 273 ALA A O 1
ATOM 2131 N N . MET A 1 274 ? -12.973 5.613 28.521 1.00 96.56 274 MET A N 1
ATOM 2132 C CA . MET A 1 274 ? -12.398 4.784 27.465 1.00 96.56 274 MET A CA 1
ATOM 2133 C C . MET A 1 274 ? -10.911 5.096 27.289 1.00 96.56 274 MET A C 1
ATOM 2135 O O . MET A 1 274 ? -10.099 4.174 27.331 1.00 96.56 274 MET A O 1
ATOM 2139 N N . GLY A 1 275 ? -10.535 6.373 27.169 1.00 96.00 275 GLY A N 1
ATOM 2140 C CA . GLY A 1 275 ? -9.146 6.792 26.956 1.00 96.00 275 GLY A CA 1
ATOM 2141 C C . GLY A 1 275 ? -8.174 6.265 28.014 1.00 96.00 275 GLY A C 1
ATOM 2142 O O . GLY A 1 275 ? -7.048 5.907 27.687 1.00 96.00 275 GLY A O 1
ATOM 2143 N N . LYS A 1 276 ? -8.627 6.106 29.264 1.00 96.69 276 LYS A N 1
ATOM 2144 C CA . LYS A 1 276 ? -7.830 5.535 30.369 1.00 96.69 276 LYS A CA 1
ATOM 2145 C C . LYS A 1 276 ? -7.542 4.032 30.225 1.00 96.69 276 LYS A C 1
ATOM 2147 O O . LYS A 1 276 ? -6.686 3.512 30.937 1.00 96.69 276 LYS A O 1
ATOM 2152 N N . ARG A 1 277 ? -8.260 3.321 29.349 1.00 97.50 277 ARG A N 1
ATOM 2153 C CA . ARG A 1 277 ? -8.140 1.865 29.125 1.00 97.50 277 ARG A CA 1
ATOM 2154 C C . ARG A 1 277 ? -7.398 1.513 27.839 1.00 97.50 277 ARG A C 1
ATOM 2156 O O . ARG A 1 277 ? -6.968 0.363 27.702 1.00 97.50 277 ARG A O 1
ATOM 2163 N N . LEU A 1 278 ? -7.288 2.461 26.910 1.00 98.31 278 LEU A N 1
ATOM 2164 C CA . LEU A 1 278 ? -6.667 2.263 25.605 1.00 98.31 278 LEU A CA 1
ATOM 2165 C C . LEU A 1 278 ? -5.144 2.160 25.713 1.00 98.31 278 LEU A C 1
ATOM 2167 O O . LEU A 1 278 ? -4.511 2.746 26.590 1.00 98.31 278 LEU A O 1
ATOM 2171 N N . GLN A 1 279 ? -4.555 1.393 24.803 1.00 98.56 279 GLN A N 1
ATOM 2172 C CA . GLN A 1 279 ? -3.112 1.242 24.645 1.00 98.56 279 GLN A CA 1
ATOM 2173 C C . GLN A 1 279 ? -2.726 1.460 23.181 1.00 98.56 279 GLN A C 1
ATOM 2175 O O . GLN A 1 279 ? -3.482 1.046 22.299 1.00 98.56 279 GLN A O 1
ATOM 2180 N N . PRO A 1 280 ? -1.548 2.051 22.893 1.00 98.69 280 PRO A N 1
ATOM 2181 C CA . PRO A 1 280 ? -1.040 2.150 21.529 1.00 98.69 280 PRO A CA 1
ATOM 2182 C C . PRO A 1 280 ? -1.091 0.799 20.795 1.00 98.69 280 PRO A C 1
ATOM 2184 O O . PRO A 1 280 ? -0.511 -0.196 21.241 1.00 98.69 280 PRO A O 1
ATOM 2187 N N . GLY A 1 281 ? -1.798 0.777 19.666 1.00 98.44 281 GLY A N 1
ATOM 2188 C CA . GLY A 1 281 ? -2.079 -0.410 18.862 1.00 98.44 281 GLY A CA 1
ATOM 2189 C C . GLY A 1 281 ? -3.484 -1.003 19.046 1.00 98.44 281 GLY A C 1
ATOM 2190 O O . GLY A 1 281 ? -3.830 -1.951 18.347 1.00 98.44 281 GLY A O 1
ATOM 2191 N N . ASP A 1 282 ? -4.323 -0.480 19.936 1.00 98.81 282 ASP A N 1
ATOM 2192 C CA . ASP A 1 282 ? -5.720 -0.921 19.990 1.00 98.81 282 ASP A CA 1
ATOM 2193 C C . ASP A 1 282 ? -6.477 -0.534 18.702 1.00 98.81 282 ASP A C 1
ATOM 2195 O O . ASP A 1 282 ? -6.198 0.492 18.076 1.00 98.81 282 ASP A O 1
ATOM 2199 N N . ILE A 1 283 ? -7.430 -1.378 18.301 1.00 98.69 283 ILE A N 1
ATOM 2200 C CA . ILE A 1 283 ? -8.282 -1.178 17.123 1.00 98.69 283 ILE A CA 1
ATOM 2201 C C . ILE A 1 283 ? -9.672 -0.782 17.615 1.00 98.69 283 ILE A C 1
ATOM 2203 O O . ILE A 1 283 ? -10.279 -1.512 18.404 1.00 98.69 283 ILE A O 1
ATOM 2207 N N . ILE A 1 284 ? -10.160 0.364 17.146 1.00 98.50 284 ILE A N 1
ATOM 2208 C CA . ILE A 1 284 ? -11.451 0.939 17.527 1.00 98.50 284 ILE A CA 1
ATOM 2209 C C . ILE A 1 284 ? -12.413 0.761 16.358 1.00 98.50 284 ILE A C 1
ATOM 2211 O O . ILE A 1 284 ? -12.113 1.193 15.254 1.00 98.50 284 ILE A O 1
ATOM 2215 N N . PHE A 1 285 ? -13.552 0.119 16.587 1.00 97.38 285 PHE A N 1
ATOM 2216 C CA . PHE A 1 285 ? -14.655 0.034 15.637 1.00 97.38 285 PHE A CA 1
ATOM 2217 C C . PHE A 1 285 ? -15.718 1.050 16.007 1.00 97.38 285 PHE A C 1
ATOM 2219 O O . PHE A 1 285 ? -16.086 1.162 17.177 1.00 97.38 285 PHE A O 1
ATOM 2226 N N . GLU A 1 286 ? -16.235 1.739 15.001 1.00 92.19 286 GLU A N 1
ATOM 2227 C CA . GLU A 1 286 ? -17.163 2.845 15.183 1.00 92.19 286 GLU A CA 1
ATOM 2228 C C . GLU A 1 286 ? -18.432 2.635 14.369 1.00 92.19 286 GLU A C 1
ATOM 2230 O O . GLU A 1 286 ? -18.436 2.096 13.252 1.00 92.19 286 GLU A O 1
ATOM 2235 N N . ARG A 1 287 ? -19.528 3.101 14.960 1.00 87.00 287 ARG A N 1
ATOM 2236 C CA . ARG A 1 287 ? -20.841 3.143 14.345 1.00 87.00 287 ARG A CA 1
ATOM 2237 C C . ARG A 1 287 ? -21.451 4.514 14.577 1.00 87.00 287 ARG A C 1
ATOM 2239 O O . ARG A 1 287 ? -21.682 4.915 15.716 1.00 87.00 287 ARG A O 1
ATOM 2246 N N . HIS A 1 288 ? -21.780 5.189 13.482 1.00 77.44 288 HIS A N 1
ATOM 2247 C CA . HIS A 1 288 ? -22.664 6.344 13.505 1.00 77.44 288 HIS A CA 1
ATOM 2248 C C . HIS A 1 288 ? -24.028 5.949 12.940 1.00 77.44 288 HIS A C 1
ATOM 2250 O O . HIS A 1 288 ? -24.144 5.416 11.831 1.00 77.44 288 HIS A O 1
ATOM 2256 N N . GLU A 1 289 ? -25.080 6.219 13.700 1.00 61.97 289 GLU A N 1
ATOM 2257 C CA . GLU A 1 289 ? -26.449 6.030 13.248 1.00 61.97 289 GLU A CA 1
ATOM 2258 C C . GLU A 1 289 ? -26.878 7.182 12.337 1.00 61.97 289 GLU A C 1
ATOM 2260 O O . GLU A 1 289 ? -26.375 8.302 12.425 1.00 61.97 289 GLU A O 1
ATOM 2265 N N . TRP A 1 290 ? -27.838 6.906 11.450 1.00 47.22 290 TRP A N 1
ATOM 2266 C CA . TRP A 1 290 ? -28.465 7.899 10.565 1.00 47.22 290 TRP A CA 1
ATOM 2267 C C . TRP A 1 290 ? -27.562 8.568 9.514 1.00 47.22 290 TRP A C 1
ATOM 2269 O O . TRP A 1 290 ? -27.967 9.576 8.934 1.00 47.22 290 TRP A O 1
ATOM 2279 N N . TYR A 1 291 ? -26.383 8.020 9.219 1.00 50.38 291 TYR A N 1
ATOM 2280 C CA . TYR A 1 291 ? -25.561 8.467 8.089 1.00 50.38 291 TYR A CA 1
ATOM 2281 C C . TYR A 1 291 ? -25.992 7.806 6.774 1.00 50.38 291 TYR A C 1
ATOM 2283 O O . TYR A 1 291 ? -26.249 6.601 6.721 1.00 50.38 291 TYR A O 1
ATOM 2291 N N . LEU A 1 292 ? -26.051 8.592 5.692 1.00 42.41 292 LEU A N 1
ATOM 2292 C CA . LEU A 1 292 ? -26.390 8.110 4.343 1.00 42.41 292 LEU A CA 1
ATOM 2293 C C . LEU A 1 292 ? -25.378 7.080 3.803 1.00 42.41 292 LEU A C 1
ATOM 2295 O O . LEU A 1 292 ? -25.748 6.241 2.981 1.00 42.41 292 LEU A O 1
ATOM 2299 N N . SER A 1 293 ? -24.134 7.087 4.289 1.00 42.81 293 SER A N 1
ATOM 2300 C CA . SER A 1 293 ? -23.093 6.102 3.958 1.00 42.81 293 SER A CA 1
ATOM 2301 C C . SER A 1 293 ? -23.432 4.666 4.376 1.00 42.81 293 SER A C 1
ATOM 2303 O O . SER A 1 293 ? -22.965 3.723 3.733 1.00 42.81 293 SER A O 1
ATOM 2305 N N . ASN A 1 294 ? -24.336 4.475 5.346 1.00 44.78 294 ASN A N 1
ATOM 2306 C CA . ASN A 1 294 ? -24.831 3.154 5.761 1.00 44.78 294 ASN A CA 1
ATOM 2307 C C . ASN A 1 294 ? -25.635 2.428 4.657 1.00 44.78 294 ASN A C 1
ATOM 2309 O O . ASN A 1 294 ? -25.978 1.254 4.810 1.00 44.78 294 ASN A O 1
ATOM 2313 N N . LEU A 1 295 ? -25.942 3.101 3.540 1.00 40.25 295 LEU A N 1
ATOM 2314 C CA . LEU A 1 295 ? -26.588 2.512 2.362 1.00 40.25 295 LEU A CA 1
ATOM 2315 C C . LEU A 1 295 ? -25.611 1.763 1.433 1.00 40.25 295 LEU A C 1
ATOM 2317 O O . LEU A 1 295 ? -26.067 0.972 0.609 1.00 40.25 295 LEU A O 1
ATOM 2321 N N . GLY A 1 296 ? -24.296 2.012 1.532 1.00 42.06 296 GLY A N 1
ATOM 2322 C CA . GLY A 1 296 ? -23.299 1.535 0.560 1.00 42.06 296 GLY A CA 1
ATOM 2323 C C . GLY A 1 296 ? -22.444 0.338 0.996 1.00 42.06 296 GLY A C 1
ATOM 2324 O O . GLY A 1 296 ? -21.987 -0.415 0.138 1.00 42.06 296 GLY A O 1
ATOM 2325 N N . LEU A 1 297 ? -22.239 0.132 2.303 1.00 51.69 297 LEU A N 1
ATOM 2326 C CA . LEU A 1 297 ? -21.429 -0.966 2.849 1.00 51.69 297 LEU A CA 1
ATOM 2327 C C . LEU A 1 297 ? -22.292 -1.882 3.741 1.00 51.69 297 LEU A C 1
ATOM 2329 O O . LEU A 1 297 ? -22.978 -1.393 4.642 1.00 51.69 297 LEU A O 1
ATOM 2333 N N . PRO A 1 298 ? -22.309 -3.207 3.505 1.00 57.62 298 PRO A N 1
ATOM 2334 C CA . PRO A 1 298 ? -23.103 -4.132 4.309 1.00 57.62 298 PRO A CA 1
ATOM 2335 C C . PRO A 1 298 ? -22.463 -4.363 5.687 1.00 57.62 298 PRO A C 1
ATOM 2337 O O . PRO A 1 298 ? -21.283 -4.708 5.774 1.00 57.62 298 PRO A O 1
ATOM 2340 N N . GLY A 1 299 ? -23.253 -4.248 6.757 1.00 72.19 299 GLY A N 1
ATOM 2341 C CA . GLY A 1 299 ? -22.848 -4.583 8.124 1.00 72.19 299 GLY A CA 1
ATOM 2342 C C . GLY A 1 299 ? -23.146 -3.496 9.158 1.00 72.19 299 GLY A C 1
ATOM 2343 O O . GLY A 1 299 ? -23.357 -2.329 8.830 1.00 72.19 299 GLY A O 1
ATOM 2344 N N . PHE A 1 300 ? -23.145 -3.894 10.433 1.00 84.00 300 PHE A N 1
ATOM 2345 C CA . PHE A 1 300 ? -23.327 -2.976 11.556 1.00 84.00 300 PHE A CA 1
ATOM 2346 C C . PHE A 1 300 ? -22.126 -2.043 11.711 1.00 84.00 300 PHE A C 1
ATOM 2348 O O . PHE A 1 300 ? -22.302 -0.830 11.728 1.00 84.00 300 PHE A O 1
ATOM 2355 N N . TRP A 1 301 ? -20.909 -2.588 11.755 1.00 88.69 301 TRP A N 1
ATOM 2356 C CA . TRP A 1 301 ? -19.688 -1.792 11.887 1.00 88.69 301 TRP A CA 1
ATOM 2357 C C . TRP A 1 301 ? -19.241 -1.234 10.540 1.00 88.69 301 TRP A C 1
ATOM 2359 O O . TRP A 1 301 ? -18.932 -1.992 9.614 1.00 88.69 301 TRP A O 1
ATOM 2369 N N . THR A 1 302 ? -19.188 0.091 10.442 1.00 81.81 302 THR A N 1
ATOM 2370 C CA . THR A 1 302 ? -18.954 0.808 9.180 1.00 81.81 302 THR A CA 1
ATOM 2371 C C . THR A 1 302 ? -17.630 1.552 9.146 1.00 81.81 302 THR A C 1
ATOM 2373 O O . THR A 1 302 ? -17.166 1.890 8.060 1.00 81.81 302 THR A O 1
ATOM 2376 N N . HIS A 1 303 ? -16.996 1.762 10.300 1.00 90.06 303 HIS A N 1
ATOM 2377 C CA . HIS A 1 303 ? -15.711 2.441 10.397 1.00 90.06 303 HIS A CA 1
ATOM 2378 C C . HIS A 1 303 ? -14.779 1.760 11.400 1.00 90.06 303 HIS A C 1
ATOM 2380 O O . HIS A 1 303 ? -15.224 1.021 12.285 1.00 90.06 303 HIS A O 1
ATOM 2386 N N . VAL A 1 304 ? -13.475 1.956 11.210 1.00 94.94 304 VAL A N 1
ATOM 2387 C CA . VAL A 1 304 ? -12.435 1.418 12.087 1.00 94.94 304 VAL A CA 1
ATOM 2388 C C . VAL A 1 304 ? -11.209 2.330 12.096 1.00 94.94 304 VAL A C 1
ATOM 2390 O O . VAL A 1 304 ? -10.778 2.818 11.050 1.00 94.94 304 VAL A O 1
ATOM 2393 N N . ALA A 1 305 ? -10.623 2.515 13.271 1.00 97.38 305 ALA A N 1
ATOM 2394 C CA . ALA A 1 305 ? -9.514 3.419 13.515 1.00 97.38 305 ALA A CA 1
ATOM 2395 C C . ALA A 1 305 ? -8.414 2.765 14.366 1.00 97.38 305 ALA A C 1
ATOM 2397 O O . ALA A 1 305 ? -8.641 1.784 15.083 1.00 97.38 305 ALA A O 1
ATOM 2398 N N . LEU A 1 306 ? -7.194 3.307 14.277 1.00 98.69 306 LEU A N 1
ATOM 2399 C CA . LEU A 1 306 ? -6.046 2.863 15.065 1.00 98.69 306 LEU A CA 1
ATOM 2400 C C . LEU A 1 306 ? -5.799 3.833 16.217 1.00 98.69 306 LEU A C 1
ATOM 2402 O O . LEU A 1 306 ? -5.482 5.002 15.988 1.00 98.69 306 LEU A O 1
ATOM 2406 N N . PHE A 1 307 ? -5.837 3.338 17.453 1.00 98.75 307 PHE A N 1
ATOM 2407 C CA . PHE A 1 307 ? -5.352 4.114 18.587 1.00 98.75 307 PHE A CA 1
ATOM 2408 C C . PHE A 1 307 ? -3.822 4.125 18.583 1.00 98.75 307 PHE A C 1
ATOM 2410 O O . PHE A 1 307 ? -3.170 3.112 18.845 1.00 98.75 307 PHE A O 1
ATOM 2417 N N . VAL A 1 308 ? -3.232 5.281 18.286 1.00 98.44 308 VAL A N 1
ATOM 2418 C CA . VAL A 1 308 ? -1.775 5.476 18.298 1.00 98.44 308 VAL A CA 1
ATOM 2419 C C . VAL A 1 308 ? -1.286 6.088 19.609 1.00 98.44 308 VAL A C 1
ATOM 2421 O O . VAL A 1 308 ? -0.126 5.888 19.954 1.00 98.44 308 VAL A O 1
ATOM 2424 N N . GLY A 1 309 ? -2.153 6.788 20.348 1.00 97.75 309 GLY A N 1
ATOM 2425 C CA . GLY A 1 309 ? -1.806 7.535 21.562 1.00 97.75 309 GLY A CA 1
ATOM 2426 C C . GLY A 1 309 ? -0.951 8.779 21.290 1.00 97.75 309 GLY A C 1
ATOM 2427 O O . GLY A 1 309 ? -0.503 9.005 20.164 1.00 97.75 309 GLY A O 1
ATOM 2428 N N . THR A 1 310 ? -0.706 9.589 22.320 1.00 98.06 310 THR A N 1
ATOM 2429 C CA . THR A 1 310 ? 0.207 10.746 22.245 1.00 98.06 310 THR A CA 1
ATOM 2430 C C . THR A 1 310 ? 1.675 10.307 22.198 1.00 98.06 310 THR A C 1
ATOM 2432 O O . THR A 1 310 ? 2.004 9.143 22.434 1.00 98.06 310 THR A O 1
ATOM 2435 N N . ALA A 1 311 ? 2.597 11.233 21.918 1.00 97.75 311 ALA A N 1
ATOM 2436 C CA . ALA A 1 311 ? 4.034 10.944 21.973 1.00 97.75 311 ALA A CA 1
ATOM 2437 C C . ALA A 1 311 ? 4.495 10.466 23.359 1.00 97.75 311 ALA A C 1
ATOM 2439 O O . ALA A 1 311 ? 5.356 9.593 23.467 1.00 97.75 311 ALA A O 1
ATOM 2440 N N . GLU A 1 312 ? 3.916 11.013 24.424 1.00 97.56 312 GLU A N 1
ATOM 2441 C CA . GLU A 1 312 ? 4.195 10.628 25.805 1.00 97.56 312 GLU A CA 1
ATOM 2442 C C . GLU A 1 312 ? 3.666 9.222 26.100 1.00 97.56 312 GLU A C 1
ATOM 2444 O O . GLU A 1 312 ? 4.401 8.395 26.641 1.00 97.56 312 GLU A O 1
ATOM 2449 N N . GLU A 1 313 ? 2.427 8.927 25.692 1.00 98.25 313 GLU A N 1
ATOM 2450 C CA . GLU A 1 313 ? 1.806 7.606 25.850 1.00 98.25 313 GLU A CA 1
ATOM 2451 C C . GLU A 1 313 ? 2.590 6.532 25.084 1.00 98.25 313 GLU A C 1
ATOM 2453 O O . GLU A 1 313 ? 2.911 5.482 25.646 1.00 98.25 313 GLU A O 1
ATOM 2458 N N . ARG A 1 314 ? 2.977 6.807 23.830 1.00 98.31 314 ARG A N 1
ATOM 2459 C CA . ARG A 1 314 ? 3.813 5.902 23.027 1.00 98.31 314 ARG A CA 1
ATOM 2460 C C . ARG A 1 314 ? 5.182 5.697 23.651 1.00 98.31 314 ARG A C 1
ATOM 2462 O O . ARG A 1 314 ? 5.604 4.552 23.790 1.00 98.31 314 ARG A O 1
ATOM 2469 N N . ARG A 1 315 ? 5.867 6.768 24.067 1.00 97.94 315 ARG A N 1
ATOM 2470 C CA . ARG A 1 315 ? 7.182 6.656 24.716 1.00 97.94 315 ARG A CA 1
ATOM 2471 C C . ARG A 1 315 ? 7.108 5.811 25.983 1.00 97.94 315 ARG A C 1
ATOM 2473 O O . ARG A 1 315 ? 7.965 4.959 26.182 1.00 97.94 315 ARG A O 1
ATOM 2480 N N . ALA A 1 316 ? 6.095 6.020 26.821 1.00 98.12 316 ALA A N 1
ATOM 2481 C CA . ALA A 1 316 ? 5.912 5.238 28.038 1.00 98.12 316 ALA A CA 1
ATOM 2482 C C . ALA A 1 316 ? 5.595 3.766 27.729 1.00 98.12 316 ALA A C 1
ATOM 2484 O O . ALA A 1 316 ? 6.202 2.865 28.306 1.00 98.12 316 ALA A O 1
ATOM 2485 N N . PHE A 1 317 ? 4.674 3.508 26.797 1.00 98.38 317 PHE A N 1
ATOM 2486 C CA . PHE A 1 317 ? 4.237 2.155 26.460 1.00 98.38 317 PHE A CA 1
ATOM 2487 C C . PHE A 1 317 ? 5.340 1.325 25.786 1.00 98.38 317 PHE A C 1
ATOM 2489 O O . PHE A 1 317 ? 5.516 0.147 26.119 1.00 98.38 317 PHE A O 1
ATOM 2496 N N . PHE A 1 318 ? 6.105 1.949 24.886 1.00 98.50 318 PHE A N 1
ATOM 2497 C CA . PHE A 1 318 ? 7.183 1.338 24.106 1.00 98.50 318 PHE A CA 1
ATOM 2498 C C . PHE A 1 318 ? 8.577 1.480 24.733 1.00 98.50 318 PHE A C 1
ATOM 2500 O O . PHE A 1 318 ? 9.565 1.133 24.088 1.00 98.50 318 PHE A O 1
ATOM 2507 N N . ASN A 1 319 ? 8.677 1.940 25.986 1.00 97.06 319 ASN A N 1
ATOM 2508 C CA . ASN A 1 319 ? 9.899 1.819 26.780 1.00 97.06 319 ASN A CA 1
ATOM 2509 C C . ASN A 1 319 ? 10.096 0.353 27.199 1.00 97.06 319 ASN A C 1
ATOM 2511 O O . ASN A 1 319 ? 9.762 -0.054 28.312 1.00 97.06 319 ASN A O 1
ATOM 2515 N N . ASP A 1 320 ? 10.547 -0.451 26.246 1.00 97.81 320 ASP A N 1
ATOM 2516 C CA . ASP A 1 320 ? 10.618 -1.904 26.299 1.00 97.81 320 ASP A CA 1
ATOM 2517 C C . ASP A 1 320 ? 11.916 -2.374 25.629 1.00 97.81 320 ASP A C 1
ATOM 2519 O O . ASP A 1 320 ? 12.365 -1.767 24.651 1.00 97.81 320 ASP A O 1
ATOM 2523 N N . GLN A 1 321 ? 12.542 -3.425 26.166 1.00 97.69 321 GLN A N 1
ATOM 2524 C CA . GLN A 1 321 ? 13.854 -3.876 25.695 1.00 97.69 321 GLN A CA 1
ATOM 2525 C C . GLN A 1 321 ? 13.808 -4.332 24.231 1.00 97.69 321 GLN A C 1
ATOM 2527 O O . GLN A 1 321 ? 14.635 -3.882 23.434 1.00 97.69 321 GLN A O 1
ATOM 2532 N N . ASP A 1 322 ? 12.820 -5.150 23.863 1.00 97.44 322 ASP A N 1
ATOM 2533 C CA . ASP A 1 322 ? 12.705 -5.710 22.513 1.00 97.44 322 ASP A CA 1
ATOM 2534 C C . ASP A 1 322 ? 12.427 -4.607 21.489 1.00 97.44 322 ASP A C 1
ATOM 2536 O O . ASP A 1 322 ? 12.961 -4.613 20.374 1.00 97.44 322 ASP A O 1
ATOM 2540 N N . VAL A 1 323 ? 11.619 -3.612 21.875 1.00 98.31 323 VAL A N 1
ATOM 2541 C CA . VAL A 1 323 ? 11.391 -2.421 21.049 1.00 98.31 323 VAL A CA 1
ATOM 2542 C C . VAL A 1 323 ? 12.691 -1.641 20.875 1.00 98.31 323 VAL A C 1
ATOM 2544 O O . VAL A 1 323 ? 13.037 -1.288 19.749 1.00 98.31 323 VAL A O 1
ATOM 2547 N N . GLY A 1 324 ? 13.433 -1.397 21.957 1.00 98.31 324 GLY A N 1
ATOM 2548 C CA . GLY A 1 324 ? 14.677 -0.632 21.920 1.00 98.31 324 GLY A CA 1
ATOM 2549 C C . GLY A 1 324 ? 15.763 -1.277 21.058 1.00 98.31 324 GLY A C 1
ATOM 2550 O O . GLY A 1 324 ? 16.439 -0.589 20.289 1.00 98.31 324 GLY A O 1
ATOM 2551 N N . GLU A 1 325 ? 15.920 -2.598 21.140 1.00 98.06 325 GLU A N 1
ATOM 2552 C CA . GLU A 1 325 ? 16.844 -3.363 20.294 1.00 98.06 325 GLU A CA 1
ATOM 2553 C C . GLU A 1 325 ? 16.426 -3.323 18.821 1.00 98.06 325 GLU A C 1
ATOM 2555 O O . GLU A 1 325 ? 17.249 -3.034 17.945 1.00 98.06 325 GLU A O 1
ATOM 2560 N N . TRP A 1 326 ? 15.136 -3.521 18.540 1.00 97.50 326 TRP A N 1
ATOM 2561 C CA . TRP A 1 326 ? 14.603 -3.409 17.186 1.00 97.50 326 TRP A CA 1
ATOM 2562 C C . TRP A 1 326 ? 14.819 -2.007 16.596 1.00 97.50 326 TRP A C 1
ATOM 2564 O O . TRP A 1 326 ? 15.297 -1.890 15.465 1.00 97.50 326 TRP A O 1
ATOM 2574 N N . VAL A 1 327 ? 14.541 -0.946 17.359 1.00 98.25 327 VAL A N 1
ATOM 2575 C CA . VAL A 1 327 ? 14.727 0.455 16.946 1.00 98.25 327 VAL A CA 1
ATOM 2576 C C . VAL A 1 327 ? 16.202 0.766 16.654 1.00 98.25 327 VAL A C 1
ATOM 2578 O O . VAL A 1 327 ? 16.502 1.417 15.649 1.00 98.25 327 VAL A O 1
ATOM 2581 N N . LYS A 1 328 ? 17.144 0.234 17.446 1.00 98.19 328 LYS A N 1
ATOM 2582 C CA . LYS A 1 328 ? 18.586 0.309 17.137 1.00 98.19 328 LYS A CA 1
ATOM 2583 C C . LYS A 1 328 ? 18.919 -0.367 15.812 1.00 98.19 328 LYS A C 1
ATOM 2585 O O . LYS A 1 328 ? 19.632 0.216 14.997 1.00 98.19 328 LYS A O 1
ATOM 2590 N N . GLY A 1 329 ? 18.337 -1.538 15.554 1.00 96.62 329 GLY A N 1
ATOM 2591 C CA . GLY A 1 329 ? 18.439 -2.230 14.266 1.00 96.62 329 GLY A CA 1
ATOM 2592 C C . GLY A 1 329 ? 17.870 -1.438 13.079 1.00 96.62 329 GLY A C 1
ATOM 2593 O O . GLY A 1 329 ? 18.289 -1.656 11.946 1.00 96.62 329 GLY A O 1
ATOM 2594 N N . GLN A 1 330 ? 16.966 -0.480 13.319 1.00 95.50 330 GLN A N 1
ATOM 2595 C CA . GLN A 1 330 ? 16.455 0.447 12.298 1.00 95.50 330 GLN A CA 1
ATOM 2596 C C . GLN A 1 330 ? 17.356 1.674 12.060 1.00 95.50 330 GLN A C 1
ATOM 2598 O O . GLN A 1 330 ? 17.019 2.513 11.220 1.00 95.50 330 GLN A O 1
ATOM 2603 N N . GLY A 1 331 ? 18.490 1.778 12.764 1.00 96.38 331 GLY A N 1
ATOM 2604 C CA . GLY A 1 331 ? 19.468 2.862 12.626 1.00 96.38 331 GLY A CA 1
ATOM 2605 C C . GLY A 1 331 ? 19.359 3.973 13.677 1.00 96.38 331 GLY A C 1
ATOM 2606 O O . GLY A 1 331 ? 20.017 5.002 13.535 1.00 96.38 331 GLY A O 1
ATOM 2607 N N . ILE A 1 332 ? 18.559 3.789 14.733 1.00 97.81 332 ILE A N 1
ATOM 2608 C CA . ILE A 1 332 ? 18.370 4.780 15.803 1.00 97.81 332 ILE A CA 1
ATOM 2609 C C . ILE A 1 332 ? 19.140 4.351 17.053 1.00 97.81 332 ILE A C 1
ATOM 2611 O O . ILE A 1 332 ? 18.677 3.523 17.835 1.00 97.81 332 ILE A O 1
ATOM 2615 N N . SER A 1 333 ? 20.317 4.936 17.278 1.00 96.19 333 SER A N 1
ATOM 2616 C CA . SER A 1 333 ? 21.226 4.534 18.367 1.00 96.19 333 SER A CA 1
ATOM 2617 C C . SER A 1 333 ? 20.615 4.615 19.772 1.00 96.19 333 SER A C 1
ATOM 2619 O O . SER A 1 333 ? 20.969 3.810 20.636 1.00 96.19 333 SER A O 1
ATOM 2621 N N . SER A 1 334 ? 19.681 5.542 20.005 1.00 96.56 334 SER A N 1
ATOM 2622 C CA . SER A 1 334 ? 19.003 5.702 21.296 1.00 96.56 334 SER A CA 1
ATOM 2623 C C . SER A 1 334 ? 18.073 4.539 21.649 1.00 96.56 334 SER A C 1
ATOM 2625 O O . SER A 1 334 ? 17.793 4.339 22.826 1.00 96.56 334 SER A O 1
ATOM 2627 N N . GLY A 1 335 ? 17.586 3.774 20.664 1.00 97.00 335 GLY A N 1
ATOM 2628 C CA . GLY A 1 335 ? 16.504 2.804 20.871 1.00 97.00 335 GLY A CA 1
ATOM 2629 C C . GLY A 1 335 ? 15.125 3.440 21.115 1.00 97.00 335 GLY A C 1
ATOM 2630 O O . GLY A 1 335 ? 14.166 2.724 21.366 1.00 97.00 335 GLY A O 1
ATOM 2631 N N . ASP A 1 336 ? 14.998 4.769 21.038 1.00 97.75 336 ASP A N 1
ATOM 2632 C CA . ASP A 1 336 ? 13.740 5.479 21.302 1.00 97.75 336 ASP A CA 1
ATOM 2633 C C . ASP A 1 336 ? 12.811 5.447 20.079 1.00 97.75 336 ASP A C 1
ATOM 2635 O O . ASP A 1 336 ? 13.148 5.951 19.003 1.00 97.75 336 ASP A O 1
ATOM 2639 N N . PHE A 1 337 ? 11.615 4.883 20.252 1.00 98.50 337 PHE A N 1
ATOM 2640 C CA . PHE A 1 337 ? 10.639 4.736 19.171 1.00 98.50 337 PHE A CA 1
ATOM 2641 C C . PHE A 1 337 ? 10.162 6.087 18.611 1.00 98.50 337 PHE A C 1
ATOM 2643 O O . PHE A 1 337 ? 9.981 6.230 17.402 1.00 98.50 337 PHE A O 1
ATOM 2650 N N . GLU A 1 338 ? 10.042 7.115 19.452 1.00 98.31 338 GLU A N 1
ATOM 2651 C CA . GLU A 1 338 ? 9.672 8.463 19.000 1.00 98.31 338 GLU A CA 1
ATOM 2652 C C . GLU A 1 338 ? 10.735 9.069 18.070 1.00 98.31 338 GLU A C 1
ATOM 2654 O O . GLU A 1 338 ? 10.407 9.704 17.064 1.00 98.31 338 GLU A O 1
ATOM 2659 N N . SER A 1 339 ? 12.015 8.827 18.362 1.00 98.25 339 SER A N 1
ATOM 2660 C CA . SER A 1 339 ? 13.126 9.207 17.486 1.00 98.25 339 SER A CA 1
ATOM 2661 C C . SER A 1 339 ? 13.048 8.500 16.127 1.00 98.25 339 SER A C 1
ATOM 2663 O O . SER A 1 339 ? 13.288 9.138 15.098 1.00 98.25 339 SER A O 1
ATOM 2665 N N . LEU A 1 340 ? 12.645 7.222 16.098 1.00 98.44 340 LEU A N 1
ATOM 2666 C CA . LEU A 1 340 ? 12.414 6.494 14.847 1.00 98.44 340 LEU A CA 1
ATOM 2667 C C . LEU A 1 340 ? 11.284 7.125 14.027 1.00 98.44 340 LEU A C 1
ATOM 2669 O O . LEU A 1 340 ? 11.490 7.422 12.851 1.00 98.44 340 LEU A O 1
ATOM 2673 N N . LEU A 1 341 ? 10.118 7.371 14.635 1.00 98.38 341 LEU A N 1
ATOM 2674 C CA . LEU A 1 341 ? 8.977 7.985 13.946 1.00 98.38 341 LEU A CA 1
ATOM 2675 C C . LEU A 1 341 ? 9.343 9.355 13.364 1.00 98.38 341 LEU A C 1
ATOM 2677 O O . LEU A 1 341 ? 9.062 9.627 12.196 1.00 98.38 341 LEU A O 1
ATOM 2681 N N . ARG A 1 342 ? 10.029 10.195 14.149 1.00 97.88 342 ARG A N 1
ATOM 2682 C CA . ARG A 1 342 ? 10.464 11.531 13.724 1.00 97.88 342 ARG A CA 1
ATOM 2683 C C . ARG A 1 342 ? 11.453 11.488 12.564 1.00 97.88 342 ARG A C 1
ATOM 2685 O O . ARG A 1 342 ? 11.343 12.308 11.657 1.00 97.88 342 ARG A O 1
ATOM 2692 N N . GLN A 1 343 ? 12.417 10.566 12.585 1.00 97.38 343 GLN A N 1
ATOM 2693 C CA . GLN A 1 343 ? 13.400 10.454 11.507 1.00 97.38 343 GLN A CA 1
ATOM 2694 C C . GLN A 1 343 ? 12.771 9.883 10.231 1.00 97.38 343 GLN A C 1
ATOM 2696 O O . GLN A 1 343 ? 13.052 10.371 9.138 1.00 97.38 343 GLN A O 1
ATOM 2701 N N . ARG A 1 344 ? 11.937 8.843 10.357 1.00 96.12 344 ARG A N 1
ATOM 2702 C CA . ARG A 1 344 ? 11.376 8.127 9.204 1.00 96.12 344 ARG A CA 1
ATOM 2703 C C . ARG A 1 344 ? 10.250 8.906 8.530 1.00 96.12 344 ARG A C 1
ATOM 2705 O O . ARG A 1 344 ? 10.179 8.925 7.305 1.00 96.12 344 ARG A O 1
ATOM 2712 N N . TYR A 1 345 ? 9.390 9.545 9.324 1.00 97.25 345 TYR A N 1
ATOM 2713 C CA . TYR A 1 345 ? 8.182 10.225 8.857 1.00 97.25 345 TYR A CA 1
ATOM 2714 C C . TYR A 1 345 ? 8.015 11.593 9.541 1.00 97.25 345 TYR A C 1
ATOM 2716 O O . TYR A 1 345 ? 7.060 11.789 10.291 1.00 97.25 345 TYR A O 1
ATOM 2724 N N . PRO A 1 346 ? 8.909 12.570 9.291 1.00 96.75 346 PRO A N 1
ATOM 2725 C CA . PRO A 1 346 ? 8.922 13.849 10.008 1.00 96.75 346 PRO A CA 1
ATOM 2726 C C . PRO A 1 346 ? 7.606 14.631 9.893 1.00 96.75 346 PRO A C 1
ATOM 2728 O O . PRO A 1 346 ? 7.142 15.191 10.884 1.00 96.75 346 PRO A O 1
ATOM 2731 N N . SER A 1 347 ? 6.969 14.634 8.718 1.00 95.56 347 SER A N 1
ATOM 2732 C CA . SER A 1 347 ? 5.675 15.299 8.514 1.00 95.56 347 SER A CA 1
ATOM 2733 C C . SER A 1 347 ? 4.540 14.609 9.276 1.00 95.56 347 SER A C 1
ATOM 2735 O O . SER A 1 347 ? 3.767 15.280 9.952 1.00 95.56 347 SER A O 1
ATOM 2737 N N . ALA A 1 348 ? 4.465 13.273 9.226 1.00 96.69 348 ALA A N 1
ATOM 2738 C CA . ALA A 1 348 ? 3.474 12.510 9.987 1.00 96.69 348 ALA A CA 1
ATOM 2739 C C . ALA A 1 348 ? 3.688 12.683 11.497 1.00 96.69 348 ALA A C 1
ATOM 2741 O O . ALA A 1 348 ? 2.736 12.905 12.237 1.00 96.69 348 ALA A O 1
ATOM 2742 N N . TYR A 1 349 ? 4.947 12.666 11.943 1.00 98.00 349 TYR A N 1
ATOM 2743 C CA . TYR A 1 349 ? 5.313 12.923 13.329 1.00 98.00 349 TYR A CA 1
ATOM 2744 C C . TYR A 1 349 ? 4.849 14.304 13.786 1.00 98.00 349 TYR A C 1
ATOM 2746 O O . TYR A 1 349 ? 4.177 14.403 14.807 1.00 98.00 349 TYR A O 1
ATOM 2754 N N . ALA A 1 350 ? 5.134 15.355 13.011 1.00 97.12 350 ALA A N 1
ATOM 2755 C CA . ALA A 1 350 ? 4.665 16.704 13.309 1.00 97.12 350 ALA A CA 1
ATOM 2756 C C . ALA A 1 350 ? 3.132 16.764 13.400 1.00 97.12 350 ALA A C 1
ATOM 2758 O O . ALA A 1 350 ? 2.606 17.293 14.374 1.00 97.12 350 ALA A O 1
ATOM 2759 N N . ASN A 1 351 ? 2.420 16.147 12.452 1.00 95.12 351 ASN A N 1
ATOM 2760 C CA . ASN A 1 351 ? 0.956 16.083 12.462 1.00 95.12 351 ASN A CA 1
ATOM 2761 C C . ASN A 1 351 ? 0.397 15.318 13.674 1.00 95.12 351 ASN A C 1
ATOM 2763 O O . ASN A 1 351 ? -0.653 15.692 14.191 1.00 95.12 351 ASN A O 1
ATOM 2767 N N . SER A 1 352 ? 1.106 14.292 14.159 1.00 96.81 352 SER A N 1
ATOM 2768 C CA . SER A 1 352 ? 0.735 13.537 15.365 1.00 96.81 352 SER A CA 1
ATOM 2769 C C . SER A 1 352 ? 0.901 14.329 16.669 1.00 96.81 352 SER A C 1
ATOM 2771 O O . SER A 1 352 ? 0.414 13.898 17.708 1.00 96.81 352 SER A O 1
ATOM 2773 N N . MET A 1 353 ? 1.586 15.478 16.623 1.00 96.19 353 MET A N 1
ATOM 2774 C CA . MET A 1 353 ? 1.771 16.385 17.763 1.00 96.19 353 MET A CA 1
ATOM 2775 C C . MET A 1 353 ? 0.787 17.563 17.749 1.00 96.19 353 MET A C 1
ATOM 2777 O O . MET A 1 353 ? 0.786 18.372 18.675 1.00 96.19 353 MET A O 1
ATOM 2781 N N . VAL A 1 354 ? -0.018 17.706 16.691 1.00 93.19 354 VAL A N 1
ATOM 2782 C CA . VAL A 1 354 ? -0.956 18.824 16.545 1.00 93.19 354 VAL A CA 1
ATOM 2783 C C . VAL A 1 354 ? -2.140 18.635 17.491 1.00 93.19 354 VAL A C 1
ATOM 2785 O O . VAL A 1 354 ? -2.800 17.596 17.460 1.00 93.19 354 VAL A O 1
ATOM 2788 N N . ILE A 1 355 ? -2.430 19.667 18.285 1.00 93.12 355 ILE A N 1
ATOM 2789 C CA . ILE A 1 355 ? -3.664 19.759 19.068 1.00 93.12 355 ILE A CA 1
ATOM 2790 C C . ILE A 1 355 ? -4.853 19.935 18.116 1.00 93.12 355 ILE A C 1
ATOM 2792 O O . ILE A 1 355 ? -4.824 20.752 17.194 1.00 93.12 355 ILE A O 1
ATOM 2796 N N . LYS A 1 356 ? -5.880 19.130 18.342 1.00 90.25 356 LYS A N 1
ATOM 2797 C CA . LYS A 1 356 ? -7.129 19.020 17.598 1.00 90.25 356 LYS A CA 1
ATOM 2798 C C . LYS A 1 356 ? -8.260 19.644 18.406 1.00 90.25 356 LYS A C 1
ATOM 2800 O O . LYS A 1 356 ? -8.174 19.717 19.630 1.00 90.25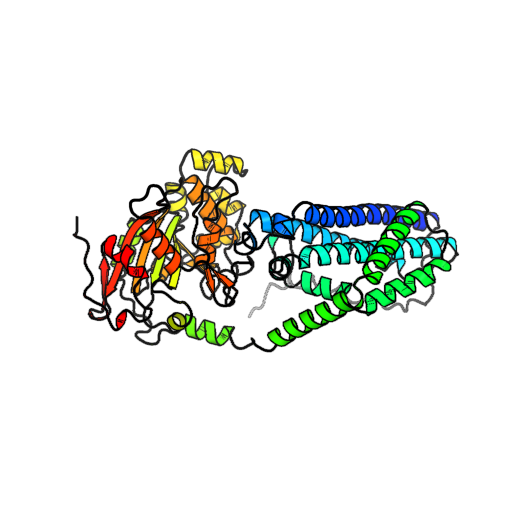 356 LYS A O 1
ATOM 2805 N N . GLU A 1 357 ? -9.267 20.167 17.706 1.00 85.56 357 GLU A N 1
ATOM 2806 C CA . GLU A 1 357 ? -10.430 20.832 18.320 1.00 85.56 357 GLU A CA 1
ATOM 2807 C C . GLU A 1 357 ? -10.035 21.818 19.447 1.00 85.56 357 GLU A C 1
ATOM 2809 O O . GLU A 1 357 ? -10.663 21.878 20.499 1.00 85.56 357 GLU A O 1
ATOM 2814 N N . GLU A 1 358 ? -8.938 22.558 19.232 1.00 82.25 358 GLU A N 1
ATOM 2815 C CA . GLU A 1 358 ? -8.312 23.539 20.141 1.00 82.25 358 GLU A CA 1
ATOM 2816 C C . GLU A 1 358 ? -7.713 22.998 21.453 1.00 82.25 358 GLU A C 1
ATOM 2818 O O . GLU A 1 358 ? -6.791 23.619 21.985 1.00 82.25 358 GLU A O 1
ATOM 2823 N N . THR A 1 359 ? -8.165 21.852 21.967 1.00 91.19 359 THR A N 1
ATOM 2824 C CA . THR A 1 359 ? -7.786 21.373 23.312 1.00 91.19 359 THR A CA 1
ATOM 2825 C C . THR A 1 359 ? -7.368 19.906 23.392 1.00 91.19 359 THR A C 1
ATOM 2827 O O . THR A 1 359 ? -6.755 19.508 24.385 1.00 91.19 359 THR A O 1
ATOM 2830 N N . HIS A 1 360 ? -7.639 19.099 22.368 1.00 93.44 360 HIS A N 1
ATOM 2831 C CA . HIS A 1 360 ? -7.478 17.650 22.436 1.00 93.44 360 HIS A CA 1
ATOM 2832 C C . HIS A 1 360 ? -6.219 17.181 21.699 1.00 93.44 360 HIS A C 1
ATOM 2834 O O . HIS A 1 360 ? -6.000 17.544 20.546 1.00 93.44 360 HIS A O 1
ATOM 2840 N N . PRO A 1 361 ? -5.340 16.373 22.313 1.00 95.62 361 PRO A N 1
ATOM 2841 C CA . PRO A 1 361 ? -4.182 15.850 21.601 1.00 95.62 361 PRO A CA 1
ATOM 2842 C C . PRO A 1 361 ? -4.609 14.824 20.544 1.00 95.62 361 PRO A C 1
ATOM 2844 O O . PRO A 1 361 ? -5.549 14.052 20.744 1.00 95.62 361 PRO A O 1
ATOM 2847 N N . ALA A 1 362 ? -3.867 14.758 19.439 1.00 96.62 362 ALA A N 1
ATOM 2848 C CA . ALA A 1 362 ? -4.025 13.672 18.484 1.00 96.62 362 ALA A CA 1
ATOM 2849 C C . ALA A 1 362 ? -3.673 12.323 19.138 1.00 96.62 362 ALA A C 1
ATOM 2851 O O . ALA A 1 362 ? -2.590 12.144 19.700 1.00 96.62 362 ALA A O 1
ATOM 2852 N N . ARG A 1 363 ? -4.601 11.368 19.051 1.00 97.56 363 ARG A N 1
ATOM 2853 C CA . ARG A 1 363 ? -4.468 10.015 19.621 1.00 97.56 363 ARG A CA 1
ATOM 2854 C C . ARG A 1 363 ? -4.877 8.914 18.655 1.00 97.56 363 ARG A C 1
ATOM 2856 O O . ARG A 1 363 ? -4.538 7.753 18.890 1.00 97.56 363 ARG A O 1
ATOM 2863 N N . ILE A 1 364 ? -5.575 9.269 17.585 1.00 98.19 364 ILE A N 1
ATOM 2864 C CA . ILE A 1 364 ? -6.111 8.348 16.594 1.00 98.19 364 ILE A CA 1
ATOM 2865 C C . ILE A 1 364 ? -5.421 8.589 15.255 1.00 98.19 364 ILE A C 1
ATOM 2867 O O . ILE A 1 364 ? -5.068 9.721 14.918 1.00 98.19 364 ILE A O 1
ATOM 2871 N N . LEU A 1 365 ? -5.203 7.512 14.508 1.00 98.06 365 LEU A N 1
ATOM 2872 C CA . LEU A 1 365 ? -4.845 7.558 13.099 1.00 98.06 365 LEU A CA 1
ATOM 2873 C C . LEU A 1 365 ? -5.871 6.739 12.315 1.00 98.06 365 LEU A C 1
ATOM 2875 O O . LEU A 1 365 ? -6.021 5.536 12.535 1.00 98.06 365 LEU A O 1
ATOM 2879 N N . GLU A 1 366 ? -6.577 7.397 11.407 1.00 94.88 366 GLU A N 1
ATOM 2880 C CA . GLU A 1 366 ? -7.711 6.826 10.680 1.00 94.88 366 GLU A CA 1
ATOM 2881 C C . GLU A 1 366 ? -7.761 7.331 9.237 1.00 94.88 366 GLU A C 1
ATOM 2883 O O . GLU A 1 366 ? -7.152 8.348 8.912 1.00 94.88 366 GLU A O 1
ATOM 2888 N N . ALA A 1 367 ? -8.466 6.617 8.356 1.00 85.56 367 ALA A N 1
ATOM 2889 C CA . ALA A 1 367 ? -8.734 7.082 6.997 1.00 85.56 367 ALA A CA 1
ATOM 2890 C C . ALA A 1 367 ? -10.195 7.531 6.887 1.00 85.56 367 ALA A C 1
ATOM 2892 O O . ALA A 1 367 ? -11.105 6.703 6.926 1.00 85.56 367 ALA A O 1
ATOM 2893 N N . ILE A 1 368 ? -10.385 8.840 6.743 1.00 81.62 368 ILE A N 1
ATOM 2894 C CA . ILE A 1 368 ? -11.673 9.549 6.648 1.00 81.62 368 ILE A CA 1
ATOM 2895 C C . ILE A 1 368 ? -11.719 10.365 5.351 1.00 81.62 368 ILE A C 1
ATOM 2897 O O . ILE A 1 368 ? -10.779 10.287 4.564 1.00 81.62 368 ILE A O 1
ATOM 2901 N N . SER A 1 369 ? -12.786 11.119 5.074 1.00 67.81 369 SER A N 1
ATOM 2902 C CA . SER A 1 369 ? -12.975 11.791 3.775 1.00 67.81 369 SER A CA 1
ATOM 2903 C C . SER A 1 369 ? -11.835 12.768 3.414 1.00 67.81 369 SER A C 1
ATOM 2905 O O . SER A 1 369 ? -11.517 12.940 2.231 1.00 67.81 369 SER A O 1
ATOM 2907 N N . GLU A 1 370 ? -11.149 13.325 4.414 1.00 74.50 370 GLU A N 1
ATOM 2908 C CA . GLU A 1 370 ? -9.945 14.159 4.306 1.00 74.50 370 GLU A CA 1
ATOM 2909 C C . GLU A 1 370 ? -8.661 13.371 3.969 1.00 74.50 370 GLU A C 1
ATOM 2911 O O . GLU A 1 370 ? -7.640 13.962 3.609 1.00 74.50 370 GLU A O 1
ATOM 2916 N N . GLY A 1 371 ? -8.706 12.040 4.045 1.00 80.38 371 GLY A N 1
ATOM 2917 C CA . GLY A 1 371 ? -7.585 11.116 3.876 1.00 80.38 371 GLY A CA 1
ATOM 2918 C C . GLY A 1 371 ? -7.124 10.482 5.190 1.00 80.38 371 GLY A C 1
ATOM 2919 O O . GLY A 1 371 ? -7.812 10.536 6.210 1.00 80.38 371 GLY A O 1
ATOM 2920 N N . VAL A 1 372 ? -5.940 9.868 5.166 1.00 92.44 372 VAL A N 1
ATOM 2921 C CA . VAL A 1 372 ? -5.318 9.253 6.346 1.00 92.44 372 VAL A CA 1
ATOM 2922 C C . VAL A 1 372 ? -4.811 10.343 7.290 1.00 92.44 372 VAL A C 1
ATOM 2924 O O . VAL A 1 372 ? -3.761 10.953 7.054 1.00 92.44 372 VAL A O 1
ATOM 2927 N N . SER A 1 373 ? -5.547 10.574 8.369 1.00 93.38 373 SER A N 1
ATOM 2928 C CA . SER A 1 373 ? -5.425 11.753 9.217 1.00 93.38 373 SER A CA 1
ATOM 2929 C C . SER A 1 373 ? -5.246 11.382 10.682 1.00 93.38 373 SER A C 1
ATOM 2931 O O . SER A 1 373 ? -5.799 10.401 11.174 1.00 93.38 373 SER A O 1
ATOM 2933 N N . PHE A 1 374 ? -4.460 12.198 11.384 1.00 97.12 374 PHE A N 1
ATOM 2934 C CA . PHE A 1 374 ? -4.420 12.166 12.840 1.00 97.12 374 PHE A CA 1
ATOM 2935 C C . PHE A 1 374 ? -5.611 12.946 13.395 1.00 97.12 374 PHE A C 1
ATOM 2937 O O . PHE A 1 374 ? -5.779 14.115 13.032 1.00 97.12 374 PHE A O 1
ATOM 2944 N N . THR A 1 375 ? -6.375 12.335 14.292 1.00 95.50 375 THR A N 1
ATOM 2945 C CA . THR A 1 375 ? -7.563 12.907 14.947 1.00 95.50 375 THR A CA 1
ATOM 2946 C C . THR A 1 375 ? -7.491 12.704 16.464 1.00 95.50 375 THR A C 1
ATOM 2948 O O . THR A 1 375 ? -6.590 12.029 16.990 1.00 95.50 375 THR A O 1
ATOM 2951 N N . SER A 1 376 ? -8.372 13.378 17.199 1.00 96.62 376 SER A N 1
ATOM 2952 C CA . SER A 1 376 ? -8.497 13.208 18.647 1.00 96.62 376 SER A CA 1
ATOM 2953 C C . SER A 1 376 ? -9.330 11.974 18.989 1.00 96.62 376 SER A C 1
ATOM 2955 O O . SER A 1 376 ? -10.092 11.464 18.168 1.00 96.62 376 SER A O 1
ATOM 2957 N N . LEU A 1 377 ? -9.202 11.494 20.229 1.00 96.00 377 LEU A N 1
ATOM 2958 C CA . LEU A 1 377 ? -10.087 10.437 20.722 1.00 96.00 377 LEU A CA 1
ATOM 2959 C C . LEU A 1 377 ? -11.533 10.940 20.822 1.00 96.00 377 LEU A C 1
ATOM 2961 O O . LEU A 1 377 ? -12.465 10.154 20.757 1.00 96.00 377 LEU A O 1
ATOM 2965 N N . GLU A 1 378 ? -11.713 12.241 20.993 1.00 94.56 378 GLU A N 1
ATOM 2966 C CA . GLU A 1 378 ? -12.986 12.927 21.112 1.00 94.56 378 GLU A CA 1
ATOM 2967 C C . GLU A 1 378 ? -13.718 13.006 19.774 1.00 94.56 378 GLU A C 1
ATOM 2969 O O . GLU A 1 378 ? -14.928 12.798 19.747 1.00 94.56 378 GLU A O 1
ATOM 2974 N N . TYR A 1 379 ? -12.992 13.211 18.672 1.00 90.50 379 TYR A N 1
ATOM 2975 C CA . TYR A 1 379 ? -13.541 13.140 17.319 1.00 90.50 379 TYR A CA 1
ATOM 2976 C C . TYR A 1 379 ? -14.085 11.734 17.004 1.00 90.50 379 TYR A C 1
ATOM 2978 O O . TYR A 1 379 ? -15.273 11.582 16.739 1.00 90.50 379 TYR A O 1
ATOM 2986 N N . THR A 1 380 ? -13.255 10.696 17.145 1.00 89.00 380 THR A N 1
ATOM 2987 C CA . THR A 1 380 ? -13.642 9.272 17.008 1.00 89.00 380 THR A CA 1
ATOM 2988 C C . THR A 1 380 ? -14.708 8.849 18.032 1.00 89.00 380 THR A C 1
ATOM 2990 O O . THR A 1 380 ? -15.642 8.092 17.762 1.00 89.00 380 THR A O 1
ATOM 2993 N N . GLY A 1 381 ? -14.581 9.361 19.255 1.00 89.00 381 GLY A N 1
ATOM 2994 C CA . GLY A 1 381 ? -15.465 9.104 20.387 1.00 89.00 381 GLY A CA 1
ATOM 2995 C C . GLY A 1 381 ? -16.873 9.664 20.202 1.00 89.00 381 GLY A C 1
ATOM 2996 O O . GLY A 1 381 ? -17.817 9.160 20.812 1.00 89.00 381 GLY A O 1
ATOM 2997 N N . ALA A 1 382 ? -17.019 10.685 19.357 1.00 88.12 382 ALA A N 1
ATOM 2998 C CA . ALA A 1 382 ? -18.285 11.284 18.972 1.00 88.12 382 ALA A CA 1
ATOM 2999 C C . ALA A 1 382 ? -19.033 10.376 17.979 1.00 88.12 382 ALA A C 1
ATOM 3001 O O . ALA A 1 382 ? -19.324 10.742 16.843 1.00 88.12 382 ALA A O 1
ATOM 3002 N N . SER A 1 383 ? -19.378 9.169 18.419 1.00 88.31 383 SER A N 1
ATOM 3003 C CA . SER A 1 383 ? -20.127 8.170 17.660 1.00 88.31 383 SER A CA 1
ATOM 3004 C C . SER A 1 383 ? -21.257 7.576 18.506 1.00 88.31 383 SER A C 1
ATOM 3006 O O . SER A 1 383 ? -21.463 7.931 19.671 1.00 88.31 383 SER A O 1
ATOM 3008 N N . ASP A 1 384 ? -22.083 6.740 17.883 1.00 89.56 384 ASP A N 1
ATOM 3009 C CA . ASP A 1 384 ? -23.270 6.184 18.526 1.00 89.56 384 ASP A CA 1
ATOM 3010 C C . ASP A 1 384 ? -22.976 4.820 19.161 1.00 89.56 384 ASP A C 1
ATOM 3012 O O . ASP A 1 384 ? -23.575 4.481 20.176 1.00 89.56 384 ASP A O 1
ATOM 3016 N N . SER A 1 385 ? -22.023 4.046 18.636 1.00 94.12 385 SER A N 1
ATOM 3017 C CA . SER A 1 385 ? -21.467 2.867 19.317 1.00 94.12 385 SER A CA 1
ATOM 3018 C C . SER A 1 385 ? -19.980 2.706 19.018 1.00 94.12 385 SER A C 1
ATOM 3020 O O . SER A 1 385 ? -19.541 2.975 17.899 1.00 94.12 385 SER A O 1
ATOM 3022 N N . ILE A 1 386 ? -19.222 2.226 20.008 1.00 97.31 386 ILE A N 1
ATOM 3023 C CA . ILE A 1 386 ? -17.782 1.961 19.901 1.00 97.31 386 ILE A CA 1
ATOM 3024 C C . ILE A 1 386 ? -17.465 0.595 20.469 1.00 97.31 386 ILE A C 1
ATOM 3026 O O . ILE A 1 386 ? -17.850 0.299 21.595 1.00 97.31 386 ILE A O 1
ATOM 3030 N N . ALA A 1 387 ? -16.676 -0.193 19.754 1.00 98.25 387 ALA A N 1
ATOM 3031 C CA . ALA A 1 387 ? -16.031 -1.369 20.317 1.00 98.25 387 ALA A CA 1
ATOM 3032 C C . ALA A 1 387 ? -14.519 -1.296 20.157 1.00 98.25 387 ALA A C 1
ATOM 3034 O O . ALA A 1 387 ? -14.014 -0.740 19.188 1.00 98.25 387 ALA A O 1
ATOM 3035 N N . VAL A 1 388 ? -13.789 -1.885 21.099 1.00 98.62 388 VAL A N 1
ATOM 3036 C CA . VAL A 1 388 ? -12.328 -1.883 21.081 1.00 98.62 388 VAL A CA 1
ATOM 3037 C C . VAL A 1 388 ? -11.807 -3.298 21.264 1.00 98.62 388 VAL A C 1
ATOM 3039 O O . VAL A 1 388 ? -12.168 -3.987 22.226 1.00 98.62 388 VAL A O 1
ATOM 3042 N N . ILE A 1 389 ? -10.909 -3.699 20.364 1.00 98.50 389 ILE A N 1
ATOM 3043 C CA . ILE A 1 389 ? -10.121 -4.924 20.494 1.00 98.50 389 ILE A CA 1
ATOM 3044 C C . ILE A 1 389 ? -8.634 -4.592 20.601 1.00 98.50 389 ILE A C 1
ATOM 3046 O O . ILE A 1 389 ? -8.135 -3.646 19.989 1.00 98.50 389 ILE A O 1
ATOM 3050 N N . ARG A 1 390 ? -7.910 -5.410 21.359 1.00 98.56 390 ARG A N 1
ATOM 3051 C CA . ARG A 1 390 ? -6.470 -5.291 21.567 1.00 98.56 390 ARG A CA 1
ATOM 3052 C C . ARG A 1 390 ? -5.747 -6.451 20.899 1.00 98.56 390 ARG A C 1
ATOM 3054 O O . ARG A 1 390 ? -5.906 -7.580 21.355 1.00 98.56 390 ARG A O 1
ATOM 3061 N N . PRO A 1 391 ? -4.912 -6.211 19.876 1.00 98.12 391 PRO A N 1
ATOM 3062 C CA . PRO A 1 391 ? -4.111 -7.267 19.267 1.00 98.12 391 PRO A CA 1
ATOM 3063 C C . PRO A 1 391 ? -3.228 -7.985 20.298 1.00 98.12 391 PRO A C 1
ATOM 3065 O O . PRO A 1 391 ? -2.541 -7.330 21.097 1.00 98.12 391 PRO A O 1
ATOM 3068 N N . ARG A 1 392 ? -3.199 -9.323 20.244 1.00 96.94 392 ARG A N 1
ATOM 3069 C CA . ARG A 1 392 ? -2.314 -10.202 21.032 1.00 96.94 392 ARG A CA 1
ATOM 3070 C C . ARG A 1 392 ? -0.917 -10.264 20.418 1.00 96.94 392 ARG A C 1
ATOM 3072 O O . ARG A 1 392 ? -0.380 -11.323 20.132 1.00 96.94 392 ARG A O 1
ATOM 3079 N N . LEU A 1 393 ? -0.349 -9.090 20.190 1.00 97.50 393 LEU A N 1
ATOM 3080 C CA . LEU A 1 393 ? 0.955 -8.912 19.572 1.00 97.50 393 LEU A CA 1
ATOM 3081 C C . LEU A 1 393 ? 1.948 -8.351 20.584 1.00 97.50 393 LEU A C 1
ATOM 3083 O O . LEU A 1 393 ? 1.568 -7.627 21.512 1.00 97.50 393 LEU A O 1
ATOM 3087 N N . SER A 1 394 ? 3.230 -8.649 20.369 1.00 97.88 394 SER A N 1
ATOM 3088 C CA . SER A 1 394 ? 4.319 -8.048 21.138 1.00 97.88 394 SER A CA 1
ATOM 3089 C C . SER A 1 394 ? 4.277 -6.515 21.037 1.00 97.88 394 SER A C 1
ATOM 3091 O O . SER A 1 394 ? 3.772 -5.946 20.062 1.00 97.88 394 SER A O 1
ATOM 3093 N N . LYS A 1 395 ? 4.847 -5.810 22.022 1.00 98.44 395 LYS A N 1
ATOM 3094 C CA . LYS A 1 395 ? 4.983 -4.346 21.944 1.00 98.44 395 LYS A CA 1
ATOM 3095 C C . LYS A 1 395 ? 5.770 -3.914 20.707 1.00 98.44 395 LYS A C 1
ATOM 3097 O O . LYS A 1 395 ? 5.418 -2.915 20.090 1.00 98.44 395 LYS A O 1
ATOM 3102 N N . ARG A 1 396 ? 6.780 -4.688 20.305 1.00 97.75 396 ARG A N 1
ATOM 3103 C CA . ARG A 1 396 ? 7.550 -4.466 19.075 1.00 97.75 396 ARG A CA 1
ATOM 3104 C C . ARG A 1 396 ? 6.674 -4.549 17.824 1.00 97.75 396 ARG A C 1
ATOM 3106 O O . ARG A 1 396 ? 6.769 -3.680 16.964 1.00 97.75 396 ARG A O 1
ATOM 3113 N N . ASP A 1 397 ? 5.787 -5.534 17.734 1.00 98.25 397 ASP A N 1
ATOM 3114 C CA . ASP A 1 397 ? 4.857 -5.677 16.607 1.00 98.25 397 ASP A CA 1
ATOM 3115 C C . ASP A 1 397 ? 3.834 -4.537 16.587 1.00 98.25 397 ASP A C 1
ATOM 3117 O O . ASP A 1 397 ? 3.579 -3.971 15.529 1.00 98.25 397 ASP A O 1
ATOM 3121 N N . LYS A 1 398 ? 3.310 -4.122 17.748 1.00 98.62 398 LYS A N 1
ATOM 3122 C CA . LYS A 1 398 ? 2.439 -2.936 17.846 1.00 98.62 398 LYS A CA 1
ATOM 3123 C C . LYS A 1 398 ? 3.170 -1.649 17.443 1.00 98.62 398 LYS A C 1
ATOM 3125 O O . LYS A 1 398 ? 2.608 -0.831 16.720 1.00 98.62 398 LYS A O 1
ATOM 3130 N N . ALA A 1 399 ? 4.434 -1.486 17.840 1.00 98.31 399 ALA A N 1
ATOM 3131 C CA . ALA A 1 399 ? 5.268 -0.360 17.420 1.00 98.31 399 ALA A CA 1
ATOM 3132 C C . ALA A 1 399 ? 5.497 -0.369 15.898 1.00 98.31 399 ALA A C 1
ATOM 3134 O O . ALA A 1 399 ? 5.365 0.662 15.240 1.00 98.31 399 ALA A O 1
ATOM 3135 N N . LEU A 1 400 ? 5.769 -1.537 15.309 1.00 97.94 400 LEU A N 1
ATOM 3136 C CA . LEU A 1 400 ? 5.885 -1.694 13.859 1.00 97.94 400 LEU A CA 1
ATOM 3137 C C . LEU A 1 400 ? 4.558 -1.406 13.136 1.00 97.94 400 LEU A C 1
ATOM 3139 O O . LEU A 1 400 ? 4.580 -0.756 12.091 1.00 97.94 400 LEU A O 1
ATOM 3143 N N . ALA A 1 401 ? 3.414 -1.807 13.699 1.00 98.38 401 ALA A N 1
ATOM 3144 C CA . ALA A 1 401 ? 2.094 -1.479 13.157 1.00 98.38 401 ALA A CA 1
ATOM 3145 C C . ALA A 1 401 ? 1.872 0.039 13.098 1.00 98.38 401 ALA A C 1
ATOM 3147 O O . ALA A 1 401 ? 1.488 0.574 12.059 1.00 98.38 401 ALA A O 1
ATOM 3148 N N . ILE A 1 402 ? 2.194 0.752 14.183 1.00 98.56 402 ILE A N 1
ATOM 3149 C CA . ILE A 1 402 ? 2.099 2.217 14.243 1.00 98.56 402 ILE A CA 1
ATOM 3150 C C . ILE A 1 402 ? 3.087 2.871 13.271 1.00 98.56 402 ILE A C 1
ATOM 3152 O O . ILE A 1 402 ? 2.707 3.784 12.542 1.00 98.56 402 ILE A O 1
ATOM 3156 N N . LEU A 1 403 ? 4.330 2.386 13.187 1.00 97.94 403 LEU A N 1
ATOM 3157 C CA . LEU A 1 403 ? 5.315 2.877 12.217 1.00 97.94 403 LEU A CA 1
ATOM 3158 C C . LEU A 1 403 ? 4.804 2.731 10.773 1.00 97.94 403 LEU A C 1
ATOM 3160 O O . LEU A 1 403 ? 4.946 3.654 9.971 1.00 97.94 403 LEU A O 1
ATOM 3164 N N . ARG A 1 404 ? 4.176 1.595 10.445 1.00 96.69 404 ARG A N 1
ATOM 3165 C CA . ARG A 1 404 ? 3.535 1.366 9.141 1.00 96.69 404 ARG A CA 1
ATOM 3166 C C . ARG A 1 404 ? 2.319 2.253 8.927 1.00 96.69 404 ARG A C 1
ATOM 3168 O O . ARG A 1 404 ? 2.132 2.741 7.823 1.00 96.69 404 ARG A O 1
ATOM 3175 N N . ALA A 1 405 ? 1.514 2.504 9.951 1.00 97.56 405 ALA A N 1
ATOM 3176 C CA . ALA A 1 405 ? 0.387 3.418 9.831 1.00 97.56 405 ALA A CA 1
ATOM 3177 C C . ALA A 1 405 ? 0.865 4.858 9.547 1.00 97.56 405 ALA A C 1
ATOM 3179 O O . ALA A 1 405 ? 0.337 5.513 8.650 1.00 97.56 405 ALA A O 1
ATOM 3180 N N . PHE A 1 406 ? 1.935 5.320 10.211 1.00 97.81 406 PHE A N 1
ATOM 3181 C CA . PHE A 1 406 ? 2.544 6.639 9.969 1.00 97.81 406 PHE A CA 1
ATOM 3182 C C . PHE A 1 406 ? 3.003 6.823 8.517 1.00 97.81 406 PHE A C 1
ATOM 3184 O O . PHE A 1 406 ? 2.902 7.926 7.984 1.00 97.81 406 PHE A O 1
ATOM 3191 N N . HIS A 1 407 ? 3.454 5.753 7.856 1.00 94.81 407 HIS A N 1
ATOM 3192 C CA . HIS A 1 407 ? 3.808 5.779 6.436 1.00 94.81 407 HIS A CA 1
ATOM 3193 C C . HIS A 1 407 ? 2.639 6.184 5.521 1.00 94.81 407 HIS A C 1
ATOM 3195 O O . HIS A 1 407 ? 2.860 6.802 4.478 1.00 94.81 407 HIS A O 1
ATOM 3201 N N . TYR A 1 408 ? 1.406 5.831 5.890 1.00 94.25 408 TYR A N 1
ATOM 3202 C CA . TYR A 1 408 ? 0.212 6.145 5.106 1.00 94.25 408 TYR A CA 1
ATOM 3203 C C . TYR A 1 408 ? -0.370 7.529 5.416 1.00 94.25 408 TYR A C 1
ATOM 3205 O O . TYR A 1 408 ? -1.240 7.982 4.677 1.00 94.25 408 TYR A O 1
ATOM 3213 N N . SER A 1 409 ? 0.112 8.219 6.458 1.00 94.56 409 SER A N 1
ATOM 3214 C CA . SER A 1 409 ? -0.372 9.550 6.838 1.00 94.56 409 SER A CA 1
ATOM 3215 C C . SER A 1 409 ? -0.314 10.539 5.667 1.00 94.56 409 SER A C 1
ATOM 3217 O O . SER A 1 409 ? 0.705 10.662 4.985 1.00 94.56 409 SER A O 1
ATOM 3219 N N . GLY A 1 410 ? -1.422 11.247 5.439 1.00 88.06 410 GLY A N 1
ATOM 3220 C CA . GLY A 1 410 ? -1.581 12.230 4.368 1.00 88.06 410 GLY A CA 1
ATOM 3221 C C . GLY A 1 410 ? -1.974 11.652 3.005 1.00 88.06 410 GLY A C 1
ATOM 3222 O O . GLY A 1 410 ? -2.191 12.427 2.073 1.00 88.06 410 GLY A O 1
ATOM 3223 N N . ARG A 1 411 ? -2.086 10.323 2.850 1.00 87.31 411 ARG A N 1
ATOM 3224 C CA . ARG A 1 411 ? -2.650 9.734 1.624 1.00 87.31 411 ARG A CA 1
ATOM 3225 C C . ARG A 1 411 ? -4.157 10.033 1.533 1.00 87.31 411 ARG A C 1
ATOM 3227 O O . ARG A 1 411 ? -4.827 10.045 2.565 1.00 87.31 411 ARG A O 1
ATOM 3234 N N . PRO A 1 412 ? -4.699 10.285 0.329 1.00 80.38 412 PRO A N 1
ATOM 3235 C CA . PRO A 1 412 ? -6.116 10.594 0.144 1.00 80.38 412 PRO A CA 1
ATOM 3236 C C . PRO A 1 412 ? -7.023 9.401 0.474 1.00 80.38 412 PRO A C 1
ATOM 3238 O O . PRO A 1 412 ? -6.579 8.252 0.492 1.00 80.38 412 PRO A O 1
ATOM 3241 N N . TYR A 1 413 ? -8.309 9.680 0.687 1.00 63.62 413 TYR A N 1
ATOM 3242 C CA . TYR A 1 413 ? -9.326 8.645 0.872 1.00 63.62 413 TYR A CA 1
ATOM 3243 C C . TYR A 1 413 ? -9.618 7.903 -0.435 1.00 63.62 413 TYR A C 1
ATOM 3245 O O . TYR A 1 413 ? -9.772 8.536 -1.489 1.00 63.62 413 TYR A O 1
ATOM 3253 N N . ASP A 1 414 ? -9.725 6.575 -0.369 1.00 61.84 414 ASP A N 1
ATOM 3254 C CA . ASP A 1 414 ? -10.078 5.760 -1.531 1.00 61.84 414 ASP A CA 1
ATOM 3255 C C . ASP A 1 414 ? -11.597 5.594 -1.691 1.00 61.84 414 ASP A C 1
ATOM 3257 O O . ASP A 1 414 ? -12.217 4.673 -1.169 1.00 61.84 414 ASP A O 1
ATOM 3261 N N . PHE A 1 415 ? -12.207 6.466 -2.493 1.00 58.97 415 PHE A N 1
ATOM 3262 C CA . PHE A 1 415 ? -13.631 6.367 -2.833 1.00 58.97 415 PHE A CA 1
ATOM 3263 C C . PHE A 1 415 ? -13.969 5.194 -3.773 1.00 58.97 415 PHE A C 1
ATOM 3265 O O . PHE A 1 415 ? -15.151 4.926 -3.992 1.00 58.97 415 PHE A O 1
ATOM 3272 N N . ASN A 1 416 ? -12.968 4.508 -4.340 1.00 52.72 416 ASN A N 1
ATOM 3273 C CA . ASN A 1 416 ? -13.165 3.344 -5.208 1.00 52.72 416 ASN A CA 1
ATOM 3274 C C . ASN A 1 416 ? -13.121 2.006 -4.450 1.00 52.72 416 ASN A C 1
ATOM 3276 O O . ASN A 1 416 ? -13.443 0.982 -5.059 1.00 52.72 416 ASN A O 1
ATOM 3280 N N . PHE A 1 417 ? -12.766 2.012 -3.157 1.00 56.56 417 PHE A N 1
ATOM 3281 C CA . PHE A 1 417 ? -12.701 0.837 -2.277 1.00 56.56 417 PHE A CA 1
ATOM 3282 C C . PHE A 1 417 ? -11.874 -0.325 -2.868 1.00 56.56 417 PHE A C 1
ATOM 3284 O O . PHE A 1 417 ? -12.319 -1.474 -2.879 1.00 56.56 417 PHE A O 1
ATOM 3291 N N . ASP A 1 418 ? -10.679 -0.039 -3.389 1.00 62.38 418 ASP A N 1
ATOM 3292 C CA . ASP A 1 418 ? -9.805 -0.996 -4.070 1.00 62.38 418 ASP A CA 1
ATOM 3293 C C . ASP A 1 418 ? -8.489 -1.243 -3.308 1.00 62.38 418 ASP A C 1
ATOM 3295 O O . ASP A 1 418 ? -7.473 -0.577 -3.533 1.00 62.38 418 ASP A O 1
ATOM 3299 N N . PHE A 1 419 ? -8.471 -2.296 -2.476 1.00 67.06 419 PHE A N 1
ATOM 3300 C CA . PHE A 1 419 ? -7.323 -2.641 -1.617 1.00 67.06 419 PHE A CA 1
ATOM 3301 C C . PHE A 1 419 ? -6.102 -3.135 -2.416 1.00 67.06 419 PHE A C 1
ATOM 3303 O O . PHE A 1 419 ? -5.026 -3.402 -1.862 1.00 67.06 419 PHE A O 1
ATOM 3310 N N . GLN A 1 420 ? -6.246 -3.303 -3.737 1.00 68.88 420 GLN A N 1
ATOM 3311 C CA . GLN A 1 420 ? -5.119 -3.612 -4.607 1.00 68.88 420 GLN A CA 1
ATOM 3312 C C . GLN A 1 420 ? -4.141 -2.446 -4.703 1.00 68.88 420 GLN A C 1
ATOM 3314 O O . GLN A 1 420 ? -2.963 -2.704 -4.962 1.00 68.88 420 GLN A O 1
ATOM 3319 N N . THR A 1 421 ? -4.581 -1.206 -4.457 1.00 70.56 421 THR A N 1
ATOM 3320 C CA . THR A 1 421 ? -3.700 -0.037 -4.527 1.00 70.56 421 THR A CA 1
ATOM 3321 C C . THR A 1 421 ? -3.225 0.442 -3.165 1.00 70.56 421 THR A C 1
ATOM 3323 O O . THR A 1 421 ? -3.909 0.231 -2.176 1.00 70.56 421 THR A O 1
ATOM 3326 N N . ASP A 1 422 ? -2.065 1.099 -3.081 1.00 75.75 422 ASP A N 1
ATOM 3327 C CA . ASP A 1 422 ? -1.607 1.749 -1.842 1.00 75.75 422 ASP A CA 1
ATOM 3328 C C . ASP A 1 422 ? -1.730 3.281 -1.887 1.00 75.75 422 ASP A C 1
ATOM 3330 O O . ASP A 1 422 ? -1.470 3.953 -0.889 1.00 75.75 422 ASP A O 1
ATOM 3334 N N . SER A 1 423 ? -2.115 3.860 -3.027 1.00 69.50 423 SER A N 1
ATOM 3335 C CA . SER A 1 423 ? -2.087 5.314 -3.270 1.00 69.50 423 SER A CA 1
ATOM 3336 C C . SER A 1 423 ? -3.188 6.125 -2.569 1.00 69.50 423 SER A C 1
ATOM 3338 O O . SER A 1 423 ? -3.012 7.323 -2.352 1.00 69.50 423 SER A O 1
ATOM 3340 N N . ALA A 1 424 ? -4.279 5.470 -2.189 1.00 66.75 424 ALA A N 1
ATOM 3341 C CA . ALA A 1 424 ? -5.382 5.991 -1.393 1.00 66.75 424 ALA A CA 1
ATOM 3342 C C . ALA A 1 424 ? -5.835 4.867 -0.449 1.00 66.75 424 ALA A C 1
ATOM 3344 O O . ALA A 1 424 ? -5.562 3.705 -0.747 1.00 66.75 424 ALA A O 1
ATOM 3345 N N . LEU A 1 425 ? -6.427 5.194 0.701 1.00 71.19 425 LEU A N 1
ATOM 3346 C CA . LEU A 1 425 ? -6.846 4.174 1.667 1.00 71.19 425 LEU A CA 1
ATOM 3347 C C . LEU A 1 425 ? -8.268 4.407 2.166 1.00 71.19 425 LEU A C 1
ATOM 3349 O O . LEU A 1 425 ? -8.683 5.551 2.366 1.00 71.19 425 LEU A O 1
ATOM 3353 N N . VAL A 1 426 ? -8.973 3.312 2.442 1.00 81.00 426 VAL A N 1
ATOM 3354 C CA . VAL A 1 426 ? -10.163 3.317 3.307 1.00 81.00 426 VAL A CA 1
ATOM 3355 C C . VAL A 1 426 ? -9.817 2.938 4.748 1.00 81.00 426 VAL A C 1
ATOM 3357 O O . VAL A 1 426 ? -8.734 2.425 5.035 1.00 81.00 426 VAL A O 1
ATOM 3360 N N . CYS A 1 427 ? -10.742 3.181 5.678 1.00 84.19 427 CYS A N 1
ATOM 3361 C CA . CYS A 1 427 ? -10.518 3.008 7.116 1.00 84.19 427 CYS A CA 1
ATOM 3362 C C . CYS A 1 427 ? -10.010 1.608 7.491 1.00 84.19 427 CYS A C 1
ATOM 3364 O O . CYS A 1 427 ? -8.963 1.468 8.122 1.00 84.19 427 CYS A O 1
ATOM 3366 N N . SER A 1 428 ? -10.667 0.554 7.008 1.00 86.75 428 SER A N 1
ATOM 3367 C CA . SER A 1 428 ? -10.256 -0.829 7.262 1.00 86.75 428 SER A CA 1
ATOM 3368 C C . SER A 1 428 ? -9.005 -1.255 6.504 1.00 86.75 428 SER A C 1
ATOM 3370 O O . SER A 1 428 ? -8.294 -2.148 6.959 1.00 86.75 428 SER A O 1
ATOM 3372 N N . GLU A 1 429 ? -8.682 -0.603 5.391 1.00 86.44 429 GLU A N 1
ATOM 3373 C CA . GLU A 1 429 ? -7.451 -0.856 4.650 1.00 86.44 429 GLU A CA 1
ATOM 3374 C C . GLU A 1 429 ? -6.221 -0.350 5.403 1.00 86.44 429 GLU A C 1
ATOM 3376 O O . GLU A 1 429 ? -5.198 -1.034 5.433 1.00 86.44 429 GLU A O 1
ATOM 3381 N N . LEU A 1 430 ? -6.327 0.804 6.069 1.00 92.88 430 LEU A N 1
ATOM 3382 C CA . LEU A 1 430 ? -5.268 1.309 6.943 1.00 92.88 430 LEU A CA 1
ATOM 3383 C C . LEU A 1 430 ? -4.923 0.286 8.032 1.00 92.88 430 LEU A C 1
ATOM 3385 O O . LEU A 1 430 ? -3.748 -0.024 8.227 1.00 92.88 430 LEU A O 1
ATOM 3389 N N . ILE A 1 431 ? -5.935 -0.276 8.700 1.00 96.44 431 ILE A N 1
ATOM 3390 C CA . ILE A 1 431 ? -5.743 -1.290 9.749 1.00 96.44 431 ILE A CA 1
ATOM 3391 C C . ILE A 1 431 ? -5.193 -2.589 9.163 1.00 96.44 431 ILE A C 1
ATOM 3393 O O . ILE A 1 431 ? -4.230 -3.143 9.699 1.00 96.44 431 ILE A O 1
ATOM 3397 N N . PHE A 1 432 ? -5.755 -3.039 8.037 1.00 93.19 432 PHE A N 1
ATOM 3398 C CA . PHE A 1 432 ? -5.297 -4.222 7.313 1.00 93.19 432 PHE A CA 1
ATOM 3399 C C . PHE A 1 432 ? -3.803 -4.125 6.982 1.00 93.19 432 PHE A C 1
ATOM 3401 O O . PHE A 1 432 ? -3.044 -5.038 7.294 1.00 93.19 432 PHE A O 1
ATOM 3408 N N . LYS A 1 433 ? -3.360 -2.996 6.417 1.00 92.69 433 LYS A N 1
ATOM 3409 C CA . LYS A 1 433 ? -1.965 -2.779 6.010 1.00 92.69 433 LYS A CA 1
ATOM 3410 C C . LYS A 1 433 ? -1.026 -2.506 7.179 1.00 92.69 433 LYS A C 1
ATOM 3412 O O . LYS A 1 433 ? 0.131 -2.922 7.137 1.00 92.69 433 LYS A O 1
ATOM 3417 N N . ALA A 1 434 ? -1.490 -1.818 8.223 1.00 96.38 434 ALA A N 1
ATOM 3418 C CA . ALA A 1 434 ? -0.692 -1.587 9.427 1.00 96.38 434 ALA A CA 1
ATOM 3419 C C . ALA A 1 434 ? -0.321 -2.917 10.097 1.00 96.38 434 ALA A C 1
ATOM 3421 O O . ALA A 1 434 ? 0.844 -3.137 10.437 1.00 96.38 434 ALA A O 1
ATOM 3422 N N . TYR A 1 435 ? -1.289 -3.829 10.200 1.00 97.56 435 TYR A N 1
ATOM 3423 C CA . TYR A 1 435 ? -1.111 -5.147 10.802 1.00 97.56 435 TYR A CA 1
ATOM 3424 C C . TYR A 1 435 ? -0.763 -6.262 9.809 1.00 97.56 435 TYR A C 1
ATOM 3426 O O . TYR A 1 435 ? -0.714 -7.421 10.220 1.00 97.56 435 TYR A O 1
ATOM 3434 N N . GLU A 1 436 ? -0.481 -5.941 8.539 1.00 94.25 436 GLU A N 1
ATOM 3435 C CA . GLU A 1 436 ? -0.205 -6.948 7.511 1.00 94.25 436 GLU A CA 1
ATOM 3436 C C . GLU A 1 436 ? 1.005 -7.820 7.910 1.00 94.25 436 GLU A C 1
ATOM 3438 O O . GLU A 1 436 ? 2.100 -7.320 8.158 1.00 94.25 436 GLU A O 1
ATOM 3443 N N . PRO A 1 437 ? 0.862 -9.138 7.978 1.00 93.62 437 PRO A N 1
ATOM 3444 C CA . PRO A 1 437 ? 1.956 -10.038 8.325 1.00 93.62 437 PRO A CA 1
ATOM 3445 C C . PRO A 1 437 ? 3.117 -9.969 7.333 1.00 93.62 437 PRO A C 1
ATOM 3447 O O . PRO A 1 437 ? 2.912 -9.899 6.125 1.00 93.62 437 PRO A O 1
ATOM 3450 N N . GLY A 1 438 ? 4.353 -10.035 7.830 1.00 88.06 438 GLY A N 1
ATOM 3451 C CA . GLY A 1 438 ? 5.554 -9.933 6.995 1.00 88.06 438 GLY A CA 1
ATOM 3452 C C . GLY A 1 438 ? 6.559 -8.911 7.515 1.00 88.06 438 GLY A C 1
ATOM 3453 O O . GLY A 1 438 ? 6.307 -8.205 8.491 1.00 88.06 438 GLY A O 1
ATOM 3454 N N . GLY A 1 439 ? 7.747 -8.854 6.904 1.00 78.50 439 GLY A N 1
ATOM 3455 C CA . GLY A 1 439 ? 8.848 -8.008 7.394 1.00 78.50 439 GLY A CA 1
ATOM 3456 C C . GLY A 1 439 ? 9.267 -8.336 8.836 1.00 78.50 439 GLY A C 1
ATOM 3457 O O . GLY A 1 439 ? 9.663 -7.446 9.583 1.00 78.50 439 GLY A O 1
ATOM 3458 N N . GLY A 1 440 ? 9.109 -9.602 9.239 1.00 84.00 440 GLY A N 1
ATOM 3459 C CA . GLY A 1 440 ? 9.353 -10.075 10.600 1.00 84.00 440 GLY A CA 1
ATOM 3460 C C . GLY A 1 440 ? 8.233 -9.779 11.601 1.00 84.00 440 GLY A C 1
ATOM 3461 O O . GLY A 1 440 ? 8.457 -10.011 12.781 1.00 84.00 440 GLY A O 1
ATOM 3462 N N . MET A 1 441 ? 7.076 -9.255 11.181 1.00 92.12 441 MET A N 1
ATOM 3463 C CA . MET A 1 441 ? 5.873 -9.076 12.012 1.00 92.12 441 MET A CA 1
ATOM 3464 C C . MET A 1 441 ? 4.968 -10.309 11.934 1.00 92.12 441 MET A C 1
ATOM 3466 O O . MET A 1 441 ? 4.715 -10.800 10.830 1.00 92.12 441 MET A O 1
ATOM 3470 N N . GLU A 1 442 ? 4.443 -10.764 13.074 1.00 94.31 442 GLU A N 1
ATOM 3471 C CA . GLU A 1 442 ? 3.425 -11.825 13.124 1.00 94.31 442 GLU A CA 1
ATOM 3472 C C . GLU A 1 442 ? 2.116 -11.348 12.474 1.00 94.31 442 GLU A C 1
ATOM 3474 O O . GLU A 1 442 ? 1.560 -12.018 11.594 1.00 94.31 442 GLU A O 1
ATOM 3479 N N . GLY A 1 443 ? 1.706 -10.131 12.845 1.00 94.88 443 GLY A N 1
ATOM 3480 C CA . GLY A 1 443 ? 0.591 -9.400 12.253 1.00 94.88 443 GLY A CA 1
ATOM 3481 C C . GLY A 1 443 ? -0.786 -9.964 12.595 1.00 94.88 443 GLY A C 1
ATOM 3482 O O . GLY A 1 443 ? -0.931 -10.852 13.427 1.00 94.88 443 GLY A O 1
ATOM 3483 N N . LEU A 1 444 ? -1.810 -9.425 11.937 1.00 96.12 444 LEU A N 1
ATOM 3484 C CA . LEU A 1 444 ? -3.187 -9.908 12.006 1.00 96.12 444 LEU A CA 1
ATOM 3485 C C . LEU A 1 444 ? -3.624 -10.373 10.618 1.00 96.12 444 LEU A C 1
ATOM 3487 O O . LEU A 1 444 ? -3.325 -9.744 9.605 1.00 96.12 444 LEU A O 1
ATOM 3491 N N . ARG A 1 445 ? -4.345 -11.487 10.557 1.00 93.50 445 ARG A N 1
ATOM 3492 C CA . ARG A 1 445 ? -4.970 -12.005 9.340 1.00 93.50 445 ARG A CA 1
ATOM 3493 C C . ARG A 1 445 ? -6.434 -11.615 9.363 1.00 93.50 445 ARG A C 1
ATOM 3495 O O . ARG A 1 445 ? -7.190 -12.266 10.072 1.00 93.50 445 ARG A O 1
ATOM 3502 N N . PHE A 1 446 ? -6.834 -10.608 8.593 1.00 93.38 446 PHE A N 1
ATOM 3503 C CA . PHE A 1 446 ? -8.243 -10.233 8.429 1.00 93.38 446 PHE A CA 1
ATOM 3504 C C . PHE A 1 446 ? -8.857 -10.860 7.168 1.00 93.38 446 PHE A C 1
ATOM 3506 O O . PHE A 1 446 ? -8.140 -11.081 6.188 1.00 93.38 446 PHE A O 1
ATOM 3513 N N . PRO A 1 447 ? -10.171 -11.153 7.158 1.00 89.75 447 PRO A N 1
ATOM 3514 C CA . PRO A 1 447 ? -10.824 -11.745 5.998 1.00 89.75 447 PRO A CA 1
ATOM 3515 C C . PRO A 1 447 ? -10.871 -10.750 4.834 1.00 89.75 447 PRO A C 1
ATOM 3517 O O . PRO A 1 447 ? -11.214 -9.580 5.020 1.00 89.75 447 PRO A O 1
ATOM 3520 N N . VAL A 1 448 ? -10.571 -11.236 3.630 1.00 86.44 448 VAL A N 1
ATOM 3521 C CA . VAL A 1 448 ? -10.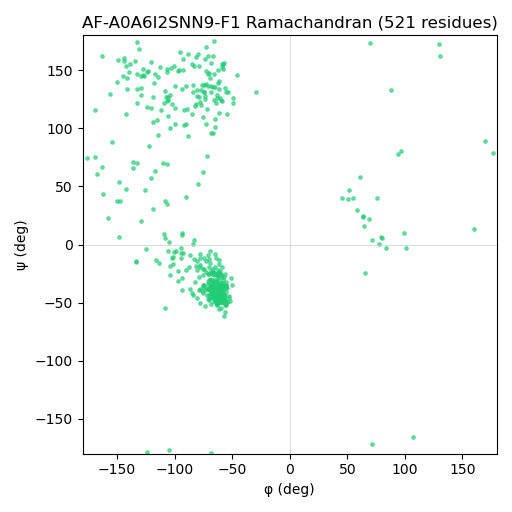743 -10.496 2.373 1.00 86.44 448 VAL A CA 1
ATOM 3522 C C . VAL A 1 448 ? -11.921 -11.099 1.619 1.00 86.44 448 VAL A C 1
ATOM 3524 O O . VAL A 1 448 ? -11.980 -12.309 1.399 1.00 86.44 448 VAL A O 1
ATOM 3527 N N . VAL A 1 449 ? -12.869 -10.254 1.233 1.00 79.25 449 VAL A N 1
ATOM 3528 C CA . VAL A 1 449 ? -14.044 -10.619 0.437 1.00 79.25 449 VAL A CA 1
ATOM 3529 C C . VAL A 1 449 ? -14.054 -9.829 -0.864 1.00 79.25 449 VAL A C 1
ATOM 3531 O O . VAL A 1 449 ? -13.452 -8.762 -0.958 1.00 79.25 449 VAL A O 1
ATOM 3534 N N . GLU A 1 450 ? -14.738 -10.352 -1.877 1.00 71.25 450 GLU A N 1
ATOM 3535 C CA . GLU A 1 450 ? -14.920 -9.660 -3.150 1.00 71.25 450 GLU A CA 1
ATOM 3536 C C . GLU A 1 450 ? -16.305 -9.002 -3.183 1.00 71.25 450 GLU A C 1
ATOM 3538 O O . GLU A 1 450 ? -17.328 -9.684 -3.110 1.00 71.25 450 GLU A O 1
ATOM 3543 N N . VAL A 1 451 ? -16.345 -7.674 -3.284 1.00 61.81 451 VAL A N 1
ATOM 3544 C CA . VAL A 1 451 ? -17.573 -6.877 -3.389 1.00 61.81 451 VAL A CA 1
ATOM 3545 C C . VAL A 1 451 ? -17.518 -6.104 -4.700 1.00 61.81 451 VAL A C 1
ATOM 3547 O O . VAL A 1 451 ? -16.615 -5.304 -4.913 1.00 61.81 451 VAL A O 1
ATOM 3550 N N . MET A 1 452 ? -18.462 -6.367 -5.611 1.00 59.75 452 MET A N 1
ATOM 3551 C CA . MET A 1 452 ? -18.511 -5.742 -6.946 1.00 59.75 452 MET A CA 1
ATOM 3552 C C . MET A 1 452 ? -17.176 -5.821 -7.725 1.00 59.75 452 MET A C 1
ATOM 3554 O O . MET A 1 452 ? -16.780 -4.870 -8.395 1.00 59.75 452 MET A O 1
ATOM 3558 N N . GLY A 1 453 ? -16.467 -6.953 -7.634 1.00 59.97 453 GLY A N 1
ATOM 3559 C CA . GLY A 1 453 ? -15.172 -7.151 -8.299 1.00 59.97 453 GLY A CA 1
ATOM 3560 C C . GLY A 1 453 ? -13.973 -6.526 -7.576 1.00 59.97 453 GLY A C 1
ATOM 3561 O O . GLY A 1 453 ? -12.867 -6.542 -8.112 1.00 59.97 453 GLY A O 1
ATOM 3562 N N . ARG A 1 454 ? -14.170 -5.959 -6.378 1.00 65.19 454 ARG A N 1
ATOM 3563 C CA . ARG A 1 454 ? -13.115 -5.360 -5.550 1.00 65.19 454 ARG A CA 1
ATOM 3564 C C . ARG A 1 454 ? -12.823 -6.215 -4.333 1.00 65.19 454 ARG A C 1
ATOM 3566 O O . ARG A 1 454 ? -13.741 -6.626 -3.627 1.00 65.19 454 ARG A O 1
ATOM 3573 N N . LYS A 1 455 ? -11.540 -6.464 -4.080 1.00 73.44 455 LYS A N 1
ATOM 3574 C CA . LYS A 1 455 ? -11.071 -7.138 -2.866 1.00 73.44 455 LYS A CA 1
ATOM 3575 C C . LYS A 1 455 ? -11.083 -6.132 -1.720 1.00 73.44 455 LYS A C 1
ATOM 3577 O O . LYS A 1 455 ? -10.420 -5.105 -1.818 1.00 73.44 455 LYS A O 1
ATOM 3582 N N . VAL A 1 456 ? -11.812 -6.432 -0.651 1.00 77.88 456 VAL A N 1
ATOM 3583 C CA . VAL A 1 456 ? -11.939 -5.563 0.526 1.00 77.88 456 VAL A CA 1
ATOM 3584 C C . VAL A 1 456 ? -11.912 -6.379 1.814 1.00 77.88 456 VAL A C 1
ATOM 3586 O O . VAL A 1 456 ? -12.398 -7.509 1.860 1.00 77.88 456 VAL A O 1
ATOM 3589 N N . SER A 1 457 ? -11.389 -5.790 2.886 1.00 85.81 457 SER A N 1
ATOM 3590 C CA . SER A 1 457 ? -11.636 -6.248 4.254 1.00 85.81 457 SER A CA 1
ATOM 3591 C C . SER A 1 457 ? -12.534 -5.226 4.940 1.00 85.81 457 SER A C 1
ATOM 3593 O O . SER A 1 457 ? -12.190 -4.047 4.973 1.00 85.81 457 SER A O 1
ATOM 3595 N N . THR A 1 458 ? -13.708 -5.624 5.430 1.00 87.06 458 THR A N 1
ATOM 3596 C CA . THR A 1 458 ? -14.679 -4.682 6.017 1.00 87.06 458 THR A CA 1
ATOM 3597 C C . THR A 1 458 ? -14.558 -4.642 7.542 1.00 87.06 458 THR A C 1
ATOM 3599 O O . THR A 1 458 ? -14.270 -5.682 8.140 1.00 87.06 458 THR A O 1
ATOM 3602 N N . PRO A 1 459 ? -14.842 -3.500 8.203 1.00 90.88 459 PRO A N 1
ATOM 3603 C CA . PRO A 1 459 ? -14.880 -3.433 9.667 1.00 90.88 459 PRO A CA 1
ATOM 3604 C C . PRO A 1 459 ? -15.805 -4.501 10.272 1.00 90.88 459 PRO A C 1
ATOM 3606 O O . PRO A 1 459 ? -15.409 -5.242 11.169 1.00 90.88 459 PRO A O 1
ATOM 3609 N N . ASN A 1 460 ? -17.002 -4.680 9.700 1.00 90.62 460 ASN A N 1
ATOM 3610 C CA . ASN A 1 460 ? -17.937 -5.720 10.134 1.00 90.62 460 ASN A CA 1
ATOM 3611 C C . ASN A 1 460 ? -17.380 -7.146 9.965 1.00 90.62 460 ASN A C 1
ATOM 3613 O O . ASN A 1 460 ? -17.621 -8.008 10.807 1.00 90.62 460 ASN A O 1
ATOM 3617 N N . GLY A 1 461 ? -16.612 -7.399 8.899 1.00 92.06 461 GLY A N 1
ATOM 3618 C CA . GLY A 1 461 ? -15.921 -8.670 8.680 1.00 92.06 461 GLY A CA 1
ATOM 3619 C C . GLY A 1 461 ? -14.817 -8.935 9.707 1.00 92.06 461 GLY A C 1
ATOM 3620 O O . GLY A 1 461 ? -14.653 -10.075 10.137 1.00 92.06 461 GLY A O 1
ATOM 3621 N N . MET A 1 462 ? -14.105 -7.896 10.151 1.00 95.25 462 MET A N 1
ATOM 3622 C CA . MET A 1 462 ? -13.106 -8.006 11.221 1.00 95.25 462 MET A CA 1
ATOM 3623 C C . MET A 1 462 ? -13.759 -8.363 12.565 1.00 95.25 462 MET A C 1
ATOM 3625 O O . MET A 1 462 ? -13.268 -9.246 13.264 1.00 95.25 462 MET A O 1
ATOM 3629 N N . VAL A 1 463 ? -14.898 -7.745 12.903 1.00 96.62 463 VAL A N 1
ATOM 3630 C CA . VAL A 1 463 ? -15.648 -8.086 14.129 1.00 96.62 463 VAL A CA 1
ATOM 3631 C C . VAL A 1 463 ? -16.248 -9.491 14.049 1.00 96.62 463 VAL A C 1
ATOM 3633 O O . VAL A 1 463 ? -16.177 -10.244 15.020 1.00 96.62 463 VAL A O 1
ATOM 3636 N N . ARG A 1 464 ? -16.771 -9.894 12.884 1.00 95.38 464 ARG A N 1
ATOM 3637 C CA . ARG A 1 464 ? -17.206 -11.277 12.648 1.00 95.38 464 ARG A CA 1
ATOM 3638 C C . ARG A 1 464 ? -16.076 -12.275 12.899 1.00 95.38 464 ARG A C 1
ATOM 3640 O O . ARG A 1 464 ? -16.278 -13.263 13.596 1.00 95.38 464 ARG A O 1
ATOM 3647 N N . GLN A 1 465 ? -14.887 -12.013 12.362 1.00 95.50 465 GLN A N 1
ATOM 3648 C CA . GLN A 1 465 ? -13.732 -12.877 12.594 1.00 95.50 465 GLN A CA 1
ATOM 3649 C C . GLN A 1 465 ? -13.349 -12.933 14.079 1.00 95.50 465 GLN A C 1
ATOM 3651 O O . GLN A 1 465 ? -13.027 -14.008 14.583 1.00 95.50 465 GLN A O 1
ATOM 3656 N N . PHE A 1 466 ? -13.377 -11.796 14.780 1.00 96.56 466 PHE A N 1
ATOM 3657 C CA . PHE A 1 466 ? -13.116 -11.751 16.218 1.00 96.56 466 PHE A CA 1
ATOM 3658 C C . PHE A 1 466 ? -14.068 -12.678 16.993 1.00 96.56 466 PHE A C 1
ATOM 3660 O O . PHE A 1 466 ? -13.622 -13.439 17.851 1.00 96.56 466 PHE A O 1
ATOM 3667 N N . ASP A 1 467 ? -15.360 -12.664 16.655 1.00 96.44 467 ASP A N 1
ATOM 3668 C CA . ASP A 1 467 ? -16.354 -13.573 17.230 1.00 96.44 467 ASP A CA 1
ATOM 3669 C C . ASP A 1 467 ? -16.071 -15.048 16.897 1.00 96.44 467 ASP A C 1
ATOM 3671 O O . ASP A 1 467 ? -16.013 -15.881 17.803 1.00 96.44 467 ASP A O 1
ATOM 3675 N N . GLU A 1 468 ? -15.816 -15.367 15.624 1.00 94.81 468 GLU A N 1
ATOM 3676 C CA . GLU A 1 468 ? -15.524 -16.734 15.156 1.00 94.81 468 GLU A CA 1
ATOM 3677 C C . GLU A 1 468 ? -14.273 -17.345 15.821 1.00 94.81 468 GLU A C 1
ATOM 3679 O O . GLU A 1 468 ? -14.157 -18.568 15.928 1.00 94.81 468 GLU A O 1
ATOM 3684 N N . GLN A 1 469 ? -13.335 -16.515 16.287 1.00 93.69 469 GLN A N 1
ATOM 3685 C CA . GLN A 1 469 ? -12.102 -16.953 16.950 1.00 93.69 4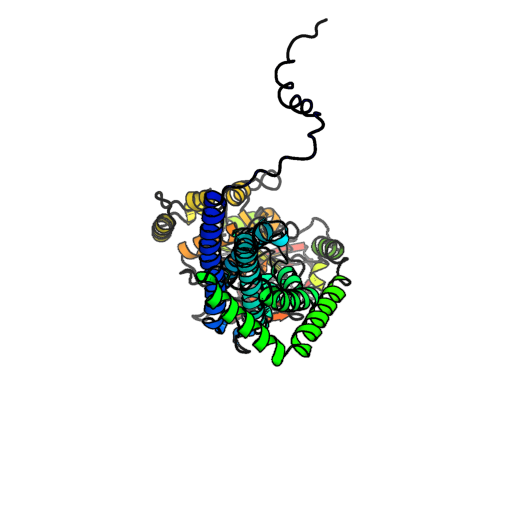69 GLN A CA 1
ATOM 3686 C C . GLN A 1 469 ? -12.194 -16.987 18.483 1.00 93.69 469 GLN A C 1
ATOM 3688 O O . GLN A 1 469 ? -11.266 -17.464 19.140 1.00 93.69 469 GLN A O 1
ATOM 3693 N N . ALA A 1 470 ? -13.273 -16.492 19.087 1.00 88.44 470 ALA A N 1
ATOM 3694 C CA . ALA A 1 470 ? -13.365 -16.375 20.536 1.00 88.44 470 ALA A CA 1
ATOM 3695 C C . ALA A 1 470 ? -13.314 -17.747 21.236 1.00 88.44 470 ALA A C 1
ATOM 3697 O O . ALA A 1 470 ? -14.066 -18.666 20.917 1.00 88.44 470 ALA A O 1
ATOM 3698 N N . GLY A 1 471 ? -12.420 -17.880 22.222 1.00 82.69 471 GLY A N 1
ATOM 3699 C CA . GLY A 1 471 ? -12.183 -19.141 22.939 1.00 82.69 471 GLY A CA 1
ATOM 3700 C C . GLY A 1 471 ? -11.332 -20.166 22.175 1.00 82.69 471 GLY A C 1
ATOM 3701 O O . GLY A 1 471 ? -11.065 -21.239 22.709 1.00 82.69 471 GLY A O 1
ATOM 3702 N N . ASN A 1 472 ? -10.872 -19.844 20.962 1.00 87.44 472 ASN A N 1
ATOM 3703 C CA . ASN A 1 472 ? -9.950 -20.665 20.180 1.00 87.44 472 ASN A CA 1
ATOM 3704 C C . ASN A 1 472 ? -8.489 -20.237 20.437 1.00 87.44 472 ASN A C 1
ATOM 3706 O O . ASN A 1 472 ? -8.201 -19.060 20.666 1.00 87.44 472 ASN A O 1
ATOM 3710 N N . SER A 1 473 ? -7.542 -21.174 20.334 1.00 86.12 473 SER A N 1
ATOM 3711 C CA . SER A 1 473 ? -6.104 -20.877 20.300 1.00 86.12 473 SER A CA 1
ATOM 3712 C C . SER A 1 473 ? -5.702 -19.963 19.137 1.00 86.12 473 SER A C 1
ATOM 3714 O O . SER A 1 473 ? -4.643 -19.352 19.188 1.00 86.12 473 SER A O 1
ATOM 3716 N N . THR A 1 474 ? -6.537 -19.848 18.098 1.00 86.25 474 THR A N 1
ATOM 3717 C CA . THR A 1 474 ? -6.318 -18.949 16.953 1.00 86.25 474 THR A CA 1
ATOM 3718 C C . THR A 1 474 ? -6.774 -17.504 17.189 1.00 86.25 474 THR A C 1
ATOM 3720 O O . THR A 1 474 ? -6.754 -16.714 16.249 1.00 86.25 474 THR A O 1
ATOM 3723 N N . ALA A 1 475 ? -7.248 -17.145 18.388 1.00 93.88 475 ALA A N 1
ATOM 3724 C CA . ALA A 1 475 ? -7.666 -15.778 18.699 1.00 93.88 475 ALA A CA 1
ATOM 3725 C C . ALA A 1 475 ? -6.491 -14.793 18.626 1.00 93.88 475 ALA A C 1
ATOM 3727 O O . ALA A 1 475 ? -5.515 -14.925 19.365 1.00 93.88 475 ALA A O 1
ATOM 3728 N N . GLN A 1 476 ? -6.628 -13.783 17.763 1.00 96.00 476 GLN A N 1
ATOM 3729 C CA . GLN A 1 476 ? -5.577 -12.800 17.468 1.00 96.00 476 GLN A CA 1
ATOM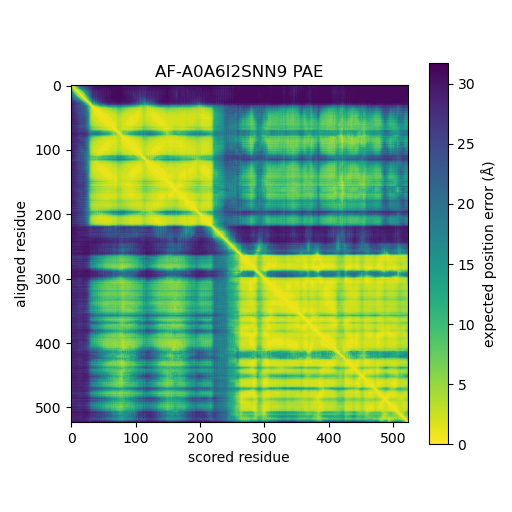 3730 C C . GLN A 1 476 ? -5.678 -11.515 18.310 1.00 96.00 476 GLN A C 1
ATOM 3732 O O . GLN A 1 476 ? -4.762 -10.693 18.303 1.00 96.00 476 GLN A O 1
ATOM 3737 N N . ALA A 1 477 ? -6.790 -11.307 19.021 1.00 97.00 477 ALA A N 1
ATOM 3738 C CA . ALA A 1 477 ? -7.046 -10.104 19.808 1.00 97.00 477 ALA A CA 1
ATOM 3739 C C . ALA A 1 477 ? -7.918 -10.395 21.038 1.00 97.00 477 ALA A C 1
ATOM 3741 O O . ALA A 1 477 ? -8.653 -11.382 21.071 1.00 97.00 477 ALA A O 1
ATOM 3742 N N . ASP A 1 478 ? -7.849 -9.505 22.024 1.00 97.06 478 ASP A N 1
ATOM 3743 C CA . ASP A 1 478 ? -8.667 -9.509 23.234 1.00 97.06 478 ASP A CA 1
ATOM 3744 C C . ASP A 1 478 ? -9.721 -8.400 23.199 1.00 97.06 478 ASP A C 1
ATOM 3746 O O . ASP A 1 478 ? -9.492 -7.323 22.650 1.00 97.06 478 ASP A O 1
ATOM 3750 N N . TYR A 1 479 ? -10.872 -8.648 23.822 1.00 97.50 479 TYR A N 1
ATOM 3751 C CA . TYR A 1 479 ? -11.877 -7.617 24.074 1.00 97.50 479 TYR A CA 1
ATOM 3752 C C . TYR A 1 479 ? -11.348 -6.585 25.079 1.00 97.50 479 TYR A C 1
ATOM 3754 O O . TYR A 1 479 ? -10.797 -6.963 26.114 1.00 97.50 479 TYR A O 1
ATOM 3762 N N . VAL A 1 480 ? -11.565 -5.295 24.810 1.00 97.75 480 VAL A N 1
ATOM 3763 C CA . VAL A 1 480 ? -11.258 -4.212 25.759 1.00 97.75 480 VAL A CA 1
ATOM 3764 C C . VAL A 1 480 ? -12.536 -3.603 26.324 1.00 97.75 480 VAL A C 1
ATOM 3766 O O . VAL A 1 480 ? -12.677 -3.529 27.546 1.00 97.75 480 VAL A O 1
ATOM 3769 N N . LEU A 1 481 ? -13.442 -3.144 25.454 1.00 97.75 481 LEU A N 1
ATOM 3770 C CA . LEU A 1 481 ? -14.731 -2.549 25.821 1.00 97.75 481 LEU A CA 1
ATOM 3771 C C . LEU A 1 481 ? -15.697 -2.508 24.633 1.00 97.75 481 LEU A C 1
ATOM 3773 O O . LEU A 1 481 ? -15.273 -2.567 23.478 1.00 97.75 481 LEU A O 1
ATOM 3777 N N . PHE A 1 482 ? -16.982 -2.335 24.931 1.00 98.00 482 PHE A N 1
ATOM 3778 C CA . PHE A 1 482 ? -18.040 -2.061 23.969 1.00 98.00 482 PHE A CA 1
ATOM 3779 C C . PHE A 1 482 ? -19.033 -1.076 24.584 1.00 98.00 482 PHE A C 1
ATOM 3781 O O . PHE A 1 482 ? -19.716 -1.396 25.553 1.00 98.00 482 PHE A O 1
ATOM 3788 N N . LEU A 1 483 ? -19.075 0.135 24.039 1.00 97.50 483 LEU A N 1
ATOM 3789 C CA . LEU A 1 483 ? -20.104 1.132 24.294 1.00 97.50 483 LEU A CA 1
ATOM 3790 C C . LEU A 1 483 ? -21.220 0.924 23.271 1.00 97.50 483 LEU A C 1
ATOM 3792 O O . LEU A 1 483 ? -21.069 1.268 22.099 1.00 97.50 483 LEU A O 1
ATOM 3796 N N . ASP A 1 484 ? -22.318 0.332 23.722 1.00 95.12 484 ASP A N 1
ATOM 3797 C CA . ASP A 1 484 ? -23.484 0.019 22.908 1.00 95.12 484 ASP A CA 1
ATOM 3798 C C . ASP A 1 484 ? -24.490 1.171 22.969 1.00 95.12 484 ASP A C 1
ATOM 3800 O O . ASP A 1 484 ? -25.019 1.504 24.035 1.00 95.12 484 ASP A O 1
ATOM 3804 N N . GLY A 1 485 ? -24.721 1.815 21.831 1.00 91.94 485 GLY A N 1
ATOM 3805 C CA . GLY A 1 485 ? -25.650 2.928 21.703 1.00 91.94 485 GLY A CA 1
ATOM 3806 C C . GLY A 1 485 ? -27.085 2.457 21.737 1.00 91.94 485 GLY A C 1
ATOM 3807 O O . GLY A 1 485 ? -27.444 1.571 20.977 1.00 91.94 485 GLY A O 1
ATOM 3808 N N . TYR A 1 486 ? -27.931 3.088 22.544 1.00 89.88 486 TYR A N 1
ATOM 3809 C CA . TYR A 1 486 ? -29.360 2.817 22.599 1.00 89.88 486 TYR A CA 1
ATOM 3810 C C . TYR A 1 486 ? -30.177 4.052 22.220 1.00 89.88 486 TYR A C 1
ATOM 3812 O O . TYR A 1 486 ? -30.326 5.011 22.986 1.00 89.88 486 TYR A O 1
ATOM 3820 N N . GLU A 1 487 ? -30.733 4.025 21.010 1.00 83.25 487 GLU A N 1
ATOM 3821 C CA . GLU A 1 487 ? -31.322 5.206 20.378 1.00 83.25 487 GLU A CA 1
ATOM 3822 C C . GLU A 1 487 ? -32.630 5.644 21.051 1.00 83.25 487 GLU A C 1
ATOM 3824 O O . GLU A 1 487 ? -32.894 6.848 21.174 1.00 83.25 487 GLU A O 1
ATOM 3829 N N . LYS A 1 488 ? -33.420 4.676 21.545 1.00 83.38 488 LYS A N 1
ATOM 3830 C CA . LYS A 1 488 ? -34.692 4.916 22.251 1.00 83.38 488 LYS A CA 1
ATOM 3831 C C . LYS A 1 488 ? -34.504 5.754 23.521 1.00 83.38 488 LYS A C 1
ATOM 3833 O O . LYS A 1 488 ? -35.352 6.590 23.817 1.00 83.38 488 LYS A O 1
ATOM 3838 N N . GLU A 1 489 ? -33.392 5.573 24.233 1.00 86.69 489 GLU A N 1
ATOM 3839 C CA . GLU A 1 489 ? -33.073 6.316 25.466 1.00 86.69 489 GLU A CA 1
ATOM 3840 C C . GLU A 1 489 ? -32.002 7.396 25.272 1.00 86.69 489 GLU A C 1
ATOM 3842 O O . GLU A 1 489 ? -31.645 8.083 26.227 1.00 86.69 489 GLU A O 1
ATOM 3847 N N . LYS A 1 490 ? -31.512 7.588 24.042 1.00 87.88 490 LYS A N 1
ATOM 3848 C CA . LYS A 1 490 ? -30.512 8.608 23.691 1.00 87.88 490 LYS A CA 1
ATOM 3849 C C . LYS A 1 490 ? -29.233 8.536 24.538 1.00 87.88 490 LYS A C 1
ATOM 3851 O O . LYS A 1 490 ? -28.685 9.568 24.921 1.00 87.88 490 LYS A O 1
ATOM 3856 N N . ARG A 1 491 ? -28.759 7.324 24.826 1.00 91.31 491 ARG A N 1
ATOM 3857 C CA . ARG A 1 491 ? -27.536 7.077 25.603 1.00 91.31 491 ARG A CA 1
ATOM 3858 C C . ARG A 1 491 ? -26.783 5.867 25.069 1.00 91.31 491 ARG A C 1
ATOM 3860 O O . ARG A 1 491 ? -27.403 4.992 24.478 1.00 91.31 491 ARG A O 1
ATOM 3867 N N . ALA A 1 492 ? -25.489 5.778 25.342 1.00 93.50 492 ALA A N 1
ATOM 3868 C CA . ALA A 1 492 ? -24.721 4.544 25.200 1.00 93.50 492 ALA A CA 1
ATOM 3869 C C . ALA A 1 492 ? -24.455 3.899 26.566 1.00 93.50 492 ALA A C 1
ATOM 3871 O O . ALA A 1 492 ? -24.345 4.597 27.578 1.00 93.50 492 ALA A O 1
ATOM 3872 N N . VAL A 1 493 ? -24.303 2.577 26.600 1.00 94.38 493 VAL A N 1
ATOM 3873 C CA . VAL A 1 493 ? -23.946 1.815 27.807 1.00 94.38 493 VAL A CA 1
ATOM 3874 C C . VAL A 1 493 ? -22.703 0.987 27.581 1.00 94.38 493 VAL A C 1
ATOM 3876 O O . VAL A 1 493 ? -22.485 0.497 26.482 1.00 94.38 493 VAL A O 1
ATOM 3879 N N . GLU A 1 494 ? -21.904 0.772 28.622 1.00 96.06 494 GLU A N 1
ATOM 3880 C CA . GLU A 1 494 ? -20.887 -0.272 28.536 1.00 96.06 494 GLU A CA 1
ATOM 3881 C C . GLU A 1 494 ? -21.572 -1.642 28.591 1.00 96.06 494 GLU A C 1
ATOM 3883 O O . GLU A 1 494 ? -22.230 -1.981 29.577 1.00 96.06 494 GLU A O 1
ATOM 3888 N N . SER A 1 495 ? -21.448 -2.402 27.509 1.00 95.94 495 SER A N 1
ATOM 3889 C CA . SER A 1 495 ? -22.068 -3.707 27.323 1.00 95.94 495 SER A CA 1
ATOM 3890 C C . SER A 1 495 ? -21.049 -4.842 27.474 1.00 95.94 495 SER A C 1
ATOM 3892 O O . SER A 1 495 ? -19.894 -4.632 27.852 1.00 95.94 495 SER A O 1
ATOM 3894 N N . THR A 1 496 ? -21.490 -6.078 27.260 1.00 95.75 496 THR A N 1
ATOM 3895 C CA . THR A 1 496 ? -20.695 -7.278 27.536 1.00 95.75 496 THR A CA 1
ATOM 3896 C C . THR A 1 496 ? -19.906 -7.747 26.304 1.00 95.75 496 THR A C 1
ATOM 3898 O O . THR A 1 496 ? -20.281 -7.434 25.168 1.00 95.75 496 THR A O 1
ATOM 3901 N N . PRO A 1 497 ? -18.838 -8.551 26.489 1.00 95.06 497 PRO A N 1
ATOM 3902 C CA . PRO A 1 497 ? -18.125 -9.178 25.376 1.00 95.06 497 PRO A CA 1
ATOM 3903 C C . PRO A 1 497 ? -19.043 -10.013 24.472 1.00 95.06 497 PRO A C 1
ATOM 3905 O O . PRO A 1 497 ? -18.853 -10.045 23.259 1.00 95.06 497 PRO A O 1
ATOM 3908 N N . GLU A 1 498 ? -20.056 -10.673 25.038 1.00 95.31 498 GLU A N 1
ATOM 3909 C CA . GLU A 1 498 ? -21.026 -11.481 24.290 1.00 95.31 498 GLU A CA 1
ATOM 3910 C C . GLU A 1 498 ? -21.892 -10.608 23.375 1.00 95.31 498 GLU A C 1
ATOM 3912 O O . GLU A 1 498 ? -22.125 -10.970 22.222 1.00 95.31 498 GLU A O 1
ATOM 3917 N N . GLN A 1 499 ? -22.321 -9.435 23.854 1.00 95.75 499 GLN A N 1
ATOM 3918 C CA . GLN A 1 499 ? -23.069 -8.482 23.031 1.00 95.75 499 GLN A CA 1
ATOM 3919 C C . GLN A 1 499 ? -22.214 -7.900 21.910 1.00 95.75 499 GLN A C 1
ATOM 3921 O O . GLN A 1 499 ? -22.677 -7.805 20.773 1.00 95.75 499 GLN A O 1
ATOM 3926 N N . PHE A 1 500 ? -20.949 -7.577 22.194 1.00 96.62 500 PHE A N 1
ATOM 3927 C CA . PHE A 1 500 ? -20.019 -7.146 21.154 1.00 96.62 500 PHE A CA 1
ATOM 3928 C C . PHE A 1 500 ? -19.849 -8.223 20.079 1.00 96.62 500 PHE A C 1
ATOM 3930 O O . PHE A 1 500 ? -19.972 -7.942 18.888 1.00 96.62 500 PHE A O 1
ATOM 3937 N N . ARG A 1 501 ? -19.640 -9.476 20.481 1.00 95.94 501 ARG A N 1
ATOM 3938 C CA . ARG A 1 501 ? -19.490 -10.602 19.556 1.00 95.94 501 ARG A CA 1
ATOM 3939 C C . ARG A 1 501 ? -20.724 -10.844 18.689 1.00 95.94 501 ARG A C 1
ATOM 3941 O O . ARG A 1 501 ? -20.575 -11.167 17.521 1.00 95.94 501 ARG A O 1
ATOM 3948 N N . ALA A 1 502 ? -21.928 -10.626 19.210 1.00 94.75 502 ALA A N 1
ATOM 3949 C CA . ALA A 1 502 ? -23.157 -10.724 18.421 1.00 94.75 502 ALA A CA 1
ATOM 3950 C C . ALA A 1 502 ? -23.414 -9.490 17.527 1.00 94.75 502 ALA A C 1
ATOM 3952 O O . ALA A 1 502 ? -24.209 -9.557 16.588 1.00 94.75 502 ALA A O 1
ATOM 3953 N N . SER A 1 503 ? -22.754 -8.356 17.793 1.00 94.44 503 SER A N 1
ATOM 3954 C CA . SER A 1 503 ? -23.086 -7.065 17.173 1.00 94.44 503 SER A CA 1
ATOM 3955 C C . SER A 1 503 ? -22.895 -7.021 15.654 1.00 94.44 503 SER A C 1
ATOM 3957 O O . SER A 1 503 ? -23.649 -6.326 14.978 1.00 94.44 503 SER A O 1
ATOM 3959 N N . TRP A 1 504 ? -21.962 -7.795 15.084 1.00 92.50 504 TRP A N 1
ATOM 3960 C CA . TRP A 1 504 ? -21.722 -7.813 13.632 1.00 92.50 504 TRP A CA 1
ATOM 3961 C C . TRP A 1 504 ? -22.916 -8.351 12.825 1.00 92.50 504 TRP A C 1
ATOM 3963 O O . TRP A 1 504 ? -23.013 -8.099 11.621 1.00 92.50 504 TRP A O 1
ATOM 3973 N N . GLN A 1 505 ? -23.819 -9.089 13.482 1.00 90.31 505 GLN A N 1
ATOM 3974 C CA . GLN A 1 505 ? -25.037 -9.652 12.891 1.00 90.31 505 GLN A CA 1
ATOM 3975 C C . GLN A 1 505 ? -26.186 -8.639 12.845 1.00 90.31 505 GLN A C 1
ATOM 3977 O O . GLN A 1 505 ? -27.205 -8.886 12.196 1.00 90.31 505 GLN A O 1
ATOM 3982 N N . ARG A 1 506 ? -26.052 -7.500 13.539 1.00 86.88 506 ARG A N 1
ATOM 3983 C CA . ARG A 1 506 ? -27.077 -6.457 13.550 1.00 86.88 506 ARG A CA 1
ATOM 3984 C C . ARG A 1 506 ? -27.218 -5.872 12.134 1.00 86.88 506 ARG A C 1
ATOM 3986 O O . ARG A 1 506 ? -26.214 -5.610 11.471 1.00 86.88 506 ARG A O 1
ATOM 3993 N N . PRO A 1 507 ? -28.448 -5.665 11.633 1.00 75.00 507 PRO A N 1
ATOM 3994 C CA . PRO A 1 507 ? -28.642 -5.105 10.300 1.00 75.00 507 PRO A CA 1
ATOM 3995 C C . PRO A 1 507 ? -28.260 -3.620 10.260 1.00 75.00 507 PRO A C 1
ATOM 3997 O O . PRO A 1 507 ? -28.262 -2.939 11.284 1.00 75.00 507 PRO A O 1
ATOM 4000 N N . ASN A 1 508 ? -28.037 -3.078 9.059 1.00 63.44 508 ASN A N 1
ATOM 4001 C CA . ASN A 1 508 ? -27.698 -1.660 8.867 1.00 63.44 508 ASN A CA 1
ATOM 4002 C C . ASN A 1 508 ? -28.732 -0.695 9.475 1.00 63.44 508 ASN A C 1
ATOM 4004 O O . ASN A 1 508 ? -28.373 0.423 9.815 1.00 63.44 508 ASN A O 1
ATOM 4008 N N . TRP A 1 509 ? -29.991 -1.112 9.636 1.00 66.38 509 TRP A N 1
ATOM 4009 C CA . TRP A 1 509 ? -31.053 -0.336 10.290 1.00 66.38 509 TRP A CA 1
ATOM 4010 C C . TRP A 1 509 ? -31.434 -0.914 11.660 1.00 66.38 509 TRP A C 1
ATOM 4012 O O . TRP A 1 509 ? -32.608 -0.934 12.027 1.00 66.38 509 TRP A O 1
ATOM 4022 N N . HIS A 1 510 ? -30.446 -1.405 12.417 1.00 72.00 510 HIS A N 1
ATOM 4023 C CA . HIS A 1 510 ? -30.635 -1.990 13.748 1.00 72.00 510 HIS A CA 1
ATOM 4024 C C . HIS A 1 510 ? -31.455 -1.102 14.691 1.00 72.00 510 HIS A C 1
ATOM 4026 O O . HIS A 1 510 ? -32.286 -1.611 15.434 1.00 72.00 510 HIS A O 1
ATOM 4032 N N . ILE A 1 511 ? -31.306 0.218 14.585 1.00 70.06 511 ILE A N 1
ATOM 4033 C CA . ILE A 1 511 ? -32.094 1.219 15.316 1.00 70.06 511 ILE A CA 1
ATOM 4034 C C . ILE A 1 511 ? -33.619 1.033 15.223 1.00 70.06 511 ILE A C 1
ATOM 4036 O O . ILE A 1 511 ? -34.331 1.389 16.159 1.00 70.06 511 ILE A O 1
ATOM 4040 N N . LEU A 1 512 ? -34.141 0.455 14.134 1.00 67.25 512 LEU A N 1
ATOM 4041 C CA . LEU A 1 512 ? -35.579 0.214 13.954 1.00 67.25 512 LEU A CA 1
ATOM 4042 C C . LEU A 1 512 ? -36.082 -1.003 14.742 1.00 67.25 512 LEU A C 1
ATOM 4044 O O . LEU A 1 512 ? -37.281 -1.135 14.975 1.00 67.25 512 LEU A O 1
ATOM 4048 N N . ILE A 1 513 ? -35.170 -1.888 15.142 1.00 73.06 513 ILE A N 1
ATOM 4049 C CA . ILE A 1 513 ? -35.460 -3.175 15.786 1.00 73.06 513 ILE A CA 1
ATOM 4050 C C . ILE A 1 513 ? -34.651 -3.366 17.076 1.00 73.06 513 ILE A C 1
ATOM 4052 O O . ILE A 1 513 ? -34.429 -4.489 17.510 1.00 73.06 513 ILE A O 1
ATOM 4056 N N . GLN A 1 514 ? -34.158 -2.275 17.662 1.00 79.31 514 GLN A N 1
ATOM 4057 C CA . GLN A 1 514 ? -33.221 -2.334 18.773 1.00 79.31 514 GLN A CA 1
ATOM 4058 C C . GLN A 1 514 ? -33.904 -2.756 20.082 1.00 79.31 514 GLN A C 1
ATOM 4060 O O . GLN A 1 514 ? -34.861 -2.109 20.536 1.00 79.31 514 GLN A O 1
ATOM 4065 N N . ASP A 1 515 ? -33.372 -3.809 20.699 1.00 80.81 515 ASP A N 1
ATOM 4066 C CA . ASP A 1 515 ? -33.700 -4.240 22.058 1.00 80.81 515 ASP A CA 1
ATOM 4067 C C . ASP A 1 515 ? -32.961 -3.393 23.103 1.00 80.81 515 ASP A C 1
ATOM 4069 O O . ASP A 1 515 ? -31.999 -2.690 22.790 1.00 80.81 515 ASP A O 1
ATOM 4073 N N . ALA A 1 516 ? -33.411 -3.447 24.359 1.00 84.50 516 ALA A N 1
ATOM 4074 C CA . ALA A 1 516 ? -32.693 -2.797 25.451 1.00 84.50 516 ALA A CA 1
ATOM 4075 C C . ALA A 1 516 ? -31.280 -3.404 25.589 1.00 84.50 516 ALA A C 1
ATOM 4077 O O . ALA A 1 516 ? -31.149 -4.633 25.572 1.00 84.50 516 ALA A O 1
ATOM 4078 N N . PRO A 1 517 ? -30.227 -2.580 25.728 1.00 84.19 517 PRO A N 1
ATOM 4079 C CA . PRO A 1 517 ? -28.864 -3.084 25.761 1.00 84.19 517 PRO A CA 1
ATOM 4080 C C . PRO A 1 517 ? -28.592 -3.826 27.075 1.00 84.19 517 PRO A C 1
ATOM 4082 O O . PRO A 1 517 ? -29.099 -3.462 28.139 1.00 84.19 517 PRO A O 1
ATOM 4085 N N . VAL A 1 518 ? -27.754 -4.861 27.013 1.00 89.31 518 VAL A N 1
ATOM 4086 C CA . VAL A 1 518 ? -27.302 -5.578 28.213 1.00 89.31 518 VAL A CA 1
ATOM 4087 C C . VAL A 1 518 ? -26.111 -4.833 28.797 1.00 89.31 518 VAL A C 1
ATOM 4089 O O . VAL A 1 518 ? -25.048 -4.800 28.182 1.00 89.31 518 VAL A O 1
ATOM 4092 N N . GLU A 1 519 ? -26.271 -4.239 29.976 1.00 89.69 519 GLU A N 1
ATOM 4093 C CA . GLU A 1 519 ? -25.179 -3.537 30.654 1.00 89.69 519 GLU A CA 1
ATOM 4094 C C . GLU A 1 519 ? -24.201 -4.529 31.298 1.00 89.69 519 GLU A C 1
ATOM 4096 O O . GLU A 1 519 ? -24.599 -5.511 31.934 1.00 89.69 519 GLU A O 1
ATOM 4101 N N . ALA A 1 520 ? -22.903 -4.263 31.158 1.00 84.62 520 ALA A N 1
ATOM 4102 C CA . ALA A 1 520 ? -21.890 -4.971 31.920 1.00 84.62 520 ALA A CA 1
ATOM 4103 C C . ALA A 1 520 ? -22.085 -4.695 33.416 1.00 84.62 520 ALA A C 1
ATOM 4105 O O . ALA A 1 520 ? -22.346 -3.565 33.839 1.00 84.62 520 ALA A O 1
ATOM 4106 N N . LYS A 1 521 ? -21.936 -5.732 34.248 1.00 77.88 521 LYS A N 1
ATOM 4107 C CA . LYS A 1 521 ? -21.931 -5.539 35.701 1.00 77.88 521 LYS A CA 1
ATOM 4108 C C . LYS A 1 521 ? -20.766 -4.618 36.058 1.00 77.88 521 LYS A C 1
ATOM 4110 O O . LYS A 1 521 ? -19.629 -4.914 35.698 1.00 77.88 521 LYS A O 1
ATOM 4115 N N . LYS A 1 522 ? -21.047 -3.531 36.781 1.00 59.59 522 LYS A N 1
ATOM 4116 C CA . LYS A 1 522 ? -19.996 -2.730 37.418 1.00 59.59 522 LYS A CA 1
ATOM 4117 C C . LYS A 1 522 ? -19.271 -3.639 38.412 1.00 59.59 522 LYS A C 1
ATOM 4119 O O . LYS A 1 522 ? -19.911 -4.131 39.342 1.00 59.59 522 LYS A O 1
ATOM 4124 N N . LEU A 1 523 ? -18.001 -3.930 38.130 1.00 43.16 523 LEU A N 1
ATOM 4125 C CA . LEU A 1 523 ? -17.106 -4.652 39.035 1.00 43.16 523 LEU A CA 1
ATOM 4126 C C . LEU A 1 523 ? -16.801 -3.816 40.277 1.00 43.16 523 LEU A C 1
ATOM 4128 O O . LEU A 1 523 ? -16.671 -2.578 40.126 1.00 43.16 523 LEU A O 1
#

Sequence (523 aa):
MSRGGSMLNMLMLSLLLLLAACPASADAQTIISDSAFQQRVTGDIQDFTILRTNLQRAVEFARSRPDLFNPDKAHRKELLPRQEKMAIWSTWSGVLNSLAGLDGIRREHRKFDLFQGRQRKSASFAVANASFLASYRYALEFIALADKNPDLDTILNEAVPELGIPARTFDRFKFRFLNVAIASEFAALQVIAKTYANGPPDLGKAIDEDSRVIWAMGKGKGHELTLKNALAVVQKTGFAAWFPLQKGVSTWMGDTKVVRPHSHLISAGQIEAMGKRLQPGDIIFERHEWYLSNLGLPGFWTHVALFVGTAEERRAFFNDQDVGEWVKGQGISSGDFESLLRQRYPSAYANSMVIKEETHPARILEAISEGVSFTSLEYTGASDSIAVIRPRLSKRDKALAILRAFHYSGRPYDFNFDFQTDSALVCSELIFKAYEPGGGMEGLRFPVVEVMGRKVSTPNGMVRQFDEQAGNSTAQADYVLFLDGYEKEKRAVESTPEQFRASWQRPNWHILIQDAPVEAKKL

Solvent-accessible surface area (backbone atoms only — not comparable to full-atom values): 29034 Å² total; per-residue (Å²): 140,82,89,82,90,85,93,82,86,89,85,85,85,85,86,88,84,87,88,82,89,67,88,78,66,85,86,76,82,77,80,74,48,71,67,60,50,51,52,48,53,53,50,52,52,51,52,47,52,54,32,47,50,46,35,50,50,40,43,50,50,49,65,75,32,41,78,74,25,48,43,54,81,70,62,66,71,54,77,78,52,69,72,58,50,47,53,52,50,54,41,49,50,48,42,54,53,27,44,53,50,33,51,48,52,23,62,75,24,65,63,19,86,76,45,79,56,72,67,54,23,10,36,26,41,42,54,22,48,36,33,49,34,45,49,51,34,44,48,53,55,39,50,65,41,38,70,57,20,74,66,44,65,55,51,53,22,41,41,38,76,95,76,71,41,58,59,47,48,44,58,54,49,50,57,60,75,56,38,70,67,52,56,52,49,52,54,50,50,62,60,53,45,71,78,41,60,84,33,60,73,87,49,50,63,57,40,56,51,29,50,52,52,44,51,58,56,48,76,78,38,58,68,54,64,40,48,54,48,51,48,52,52,50,52,56,52,57,49,62,75,70,67,90,63,53,70,70,50,50,52,47,28,62,72,37,47,79,56,64,74,97,64,53,25,38,48,72,70,54,41,56,57,47,60,77,71,64,52,65,49,24,40,36,37,34,27,68,71,54,33,53,45,59,77,77,53,89,35,38,34,76,36,32,35,36,33,49,42,37,72,67,54,38,49,63,72,53,70,40,71,69,32,21,53,50,33,33,74,74,71,34,87,85,20,50,63,65,60,47,44,40,70,76,34,48,69,42,42,54,51,41,68,40,66,32,94,90,76,36,59,17,23,28,44,32,32,44,90,93,7,24,40,66,37,23,56,64,63,71,39,59,20,25,28,40,37,34,38,36,60,76,58,54,70,45,47,31,51,49,21,50,56,46,42,46,71,48,46,73,31,42,41,34,91,78,56,50,65,78,44,84,54,34,34,39,25,36,48,48,54,49,61,23,30,43,55,50,97,89,34,82,55,54,88,72,63,74,45,75,57,97,89,25,51,40,48,49,41,18,51,45,44,42,50,53,39,78,23,61,96,44,95,78,47,62,55,42,87,73,53,27,36,47,46,38,77,94,76,64,33,43,39,57,31,37,73,68,56,54,45,54,42,38,74,38,52,70,64,36,83,82,72,64,72,86,80,63,66,45,80,84,127

pLDDT: mean 80.28, std 20.44, range [29.09, 98.81]

Secondary structure (DSSP, 8-state):
-------SSSSSSS--SS-------S-------HHHHHHHHHHHHHHHHHHHHHHHHHHHHHHH-HHHHS--TTGGGSPPPHHHHHHHHHHHHHHHHHHHHHHHHHHHHTTGGGSSSHHHHHHHHHHHHHHHHHHHHHHHHHHHHHTTSTHHHHHTTS-BGGGTBPTTHHHHHHHHHSSHHHHHHHHHHHHHHTTT----HHHHHHHHHHHHHHHHHHHHHTTHHHHHHHHHHHHHHHHHTT-SSHHHHHHHHHH-BSS-TT--SS-HHHHHHHHTT--TT-EEEEE-TTBGGGGTS-SS--EEEEE---HHHHHHHT--HHHHHHHHHTT-TT--HHHHHHHH-HHHHHHHT-EETTTEEEEEEEEETTEEEEEEHHHHHSSSEEEEEEE---HHHHHHHHHHHHHHTTPPB-TT--TT-SSSB-HHHHHHHHT-SBTTB-------EEETTEEE--HHHHHHHHHHTTTSTT--EEEEEEEEEEGGGTEEEEB-HHHHHHHTTS-TTGGGSPPPP-BPP--

Nearest PDB structures (foldseek):
  8d9o-assembly1_A  TM=2.265E-01  e=2.571E-01  synthetic construct
  8w6f-assembly1_A  TM=4.514E-01  e=7.356E+00  artificial sequences
  8oyy-assembly2_B  TM=2.852E-01  e=3.392E+00  synthetic construct

Radius of gyration: 30.23 Å; Cα contacts (8 Å, |Δi|>4): 744; chains: 1; bounding box: 73×85×85 Å

Foldseek 3Di:
DDDDDDPPDPPPDPPPPDDDPDPPDPDDPPPQDPVNLVVVLVVLLVLLVVLLVLLVVLLVVLVVPCLQQANDPVSLQDFDFPVRLVVNVVSLLSLVVSLVSLVVLLVVLVVLVPDPDLQSSLQSLLSNLLSLLSNQQSLVSNCVRNVNRPLSQVSSQFDDVVSPRHGPPNVVSCVVRLEVVSVVVLVVSVVVCVVSPDYDPSSPVSSVVSNVSVVVVCVPCVVPSNVVVVVVSVVVVVVVVPDPPCLVVVLCLQPDQPPDDPAAQFDPVNLVVVVVQDAQFKKKFFAAPRGSCLVPDWWRTFFMWGFHAALVRLQVLQPDDVQLVVLVVVVDVRSGLLVVLCVVQVPLSVQQQDAPPVHFHFGIFFQGQQFGHGDGSVVRSRGQKMWIKAFPFDSNLSSQLSSQLSVRHRQHADPPQALNHSRGDHGVSSQCNSQPDDPPHPGDDFDWDADPNHTHGGPLSRLQVQLVCPPHPPRGIDTRWMFHGQVVVSHTATADPVCSSCRRVQGSVNNVVPDDGHHDPDD